Protein AF-K0S0T6-F1 (afdb_monomer_lite)

Secondary structure (DSSP, 8-state):
-HHHHHHHHH-B-SSTTPPPBPPPHHHHHTT-TTT-TT-HHHHHHHHHHHHHHTS----PPPPTT--SS--S----S-----THHHHHHHHHHHHHHHHS-TTTGGGHHHHT-SGGGIIIIIS-TTSGGGPPPHHHHHHHHHHHTT---GGGTT-PBBTTSPBPPTT-HHHHH-TTS--HHHHHHHHHHHHHHHHHHHHHTTSS-TT--PEES-S-SSTT-TT----SEEE----TT---SEEEEEEEEPPPPPP-PPPTTS-HHHHHHHHHHHHHHHHHHHHHS---S---TTTTTSSSPPPHHHHHHHHHHHHHHTTEEEEEEEE-TTS-B-HHHHHHHHS---SSPPPP-TT-HHHHHHHHHHHSTTS---HHHHHHHHHHHS--SS-TTSSTT--SHHHHHHHHHHHHHHHHHHHHHHHHHHHTBPPPTT----------------------------------

Structure (mmCIF, N/CA/C/O backbone):
data_AF-K0S0T6-F1
#
_entry.id   AF-K0S0T6-F1
#
loop_
_atom_site.group_PDB
_atom_site.id
_atom_site.type_symbol
_atom_site.label_atom_id
_atom_site.label_alt_id
_atom_site.label_comp_id
_atom_site.label_asym_id
_atom_site.label_entity_id
_atom_site.label_seq_id
_atom_site.pdbx_PDB_ins_code
_atom_site.Cartn_x
_atom_site.Cartn_y
_atom_site.Cartn_z
_atom_site.occupancy
_atom_site.B_iso_or_equiv
_atom_site.auth_seq_id
_atom_site.auth_comp_id
_atom_site.auth_asym_id
_atom_site.auth_atom_id
_atom_site.pdbx_PDB_model_num
ATOM 1 N N . MET A 1 1 ? 22.167 -20.767 4.676 1.00 64.75 1 MET A N 1
ATOM 2 C CA . MET A 1 1 ? 23.357 -21.597 4.402 1.00 64.75 1 MET A CA 1
ATOM 3 C C . MET A 1 1 ? 24.520 -21.240 5.312 1.00 64.75 1 MET A C 1
ATOM 5 O O . MET A 1 1 ? 24.853 -22.101 6.100 1.00 64.75 1 MET A O 1
ATOM 9 N N . SER A 1 2 ? 25.032 -20.000 5.340 1.00 66.56 2 SER A N 1
ATOM 10 C CA . SER A 1 2 ? 26.182 -19.610 6.194 1.00 66.56 2 SER A CA 1
ATOM 11 C C . SER A 1 2 ? 26.145 -20.142 7.643 1.00 66.56 2 SER A C 1
ATOM 13 O O . SER A 1 2 ? 27.020 -20.912 8.024 1.00 66.56 2 SER A O 1
ATOM 15 N N . LYS A 1 3 ? 25.089 -19.861 8.426 1.00 68.75 3 LYS A N 1
ATOM 16 C CA . LYS A 1 3 ? 24.960 -20.379 9.807 1.00 68.75 3 LYS A CA 1
ATOM 17 C C . LYS A 1 3 ? 24.902 -21.913 9.886 1.00 68.75 3 LYS A C 1
ATOM 19 O O . LYS A 1 3 ? 25.472 -22.488 10.800 1.00 68.75 3 LYS A O 1
ATOM 24 N N . ALA A 1 4 ? 24.245 -22.570 8.930 1.00 72.81 4 ALA A N 1
ATOM 25 C CA . ALA A 1 4 ? 24.157 -24.030 8.882 1.00 72.81 4 ALA A CA 1
ATOM 26 C C . ALA A 1 4 ? 25.508 -24.666 8.515 1.00 72.81 4 ALA A C 1
ATOM 28 O O . ALA A 1 4 ? 25.937 -25.587 9.196 1.00 72.81 4 ALA A O 1
ATOM 29 N N . SER A 1 5 ? 26.218 -24.122 7.520 1.00 75.25 5 SER A N 1
ATOM 30 C CA . SER A 1 5 ? 27.576 -24.540 7.150 1.00 75.25 5 SER A CA 1
ATOM 31 C C . SER A 1 5 ? 28.576 -24.289 8.283 1.00 75.25 5 SER A C 1
ATOM 33 O O . SER A 1 5 ? 29.407 -25.145 8.571 1.00 75.25 5 SER A O 1
ATOM 35 N N . HIS A 1 6 ? 28.465 -23.154 8.980 1.00 78.69 6 HIS A N 1
ATOM 36 C CA . HIS A 1 6 ? 29.257 -22.863 10.175 1.00 78.69 6 HIS A CA 1
ATOM 37 C C . HIS A 1 6 ? 28.963 -23.873 11.292 1.00 78.69 6 HIS A C 1
ATOM 39 O O . HIS A 1 6 ? 29.885 -24.459 11.846 1.00 78.69 6 HIS A O 1
ATOM 45 N N . SER A 1 7 ? 27.691 -24.127 11.610 1.00 81.88 7 SER A N 1
ATOM 46 C CA . SER A 1 7 ? 27.317 -25.110 12.635 1.00 81.88 7 SER A CA 1
ATOM 47 C C . SER A 1 7 ? 27.671 -26.550 12.260 1.00 81.88 7 SER A C 1
ATOM 49 O O . SER A 1 7 ? 27.977 -27.337 13.147 1.00 81.88 7 SER A O 1
ATOM 51 N N . ALA A 1 8 ? 27.685 -26.899 10.973 1.00 81.81 8 ALA A N 1
ATOM 52 C CA . ALA A 1 8 ? 28.157 -28.196 10.494 1.00 81.81 8 ALA A CA 1
ATOM 53 C C . ALA A 1 8 ? 29.663 -28.385 10.712 1.00 81.81 8 ALA A C 1
ATOM 55 O O . ALA A 1 8 ? 30.086 -29.475 11.089 1.00 81.81 8 ALA A O 1
ATOM 56 N N . ARG A 1 9 ? 30.460 -27.328 10.500 1.00 79.44 9 ARG A N 1
ATOM 57 C CA . ARG A 1 9 ? 31.925 -27.361 10.645 1.00 79.44 9 ARG A CA 1
ATOM 58 C C . ARG A 1 9 ? 32.404 -27.209 12.085 1.00 79.44 9 ARG A C 1
ATOM 60 O O . ARG A 1 9 ? 33.403 -27.811 12.455 1.00 79.44 9 ARG A O 1
ATOM 67 N N . PHE A 1 10 ? 31.724 -26.385 12.876 1.00 82.94 10 PHE A N 1
ATOM 68 C CA . PHE A 1 10 ? 32.207 -25.954 14.191 1.00 82.94 10 PHE A CA 1
ATOM 69 C C . PHE A 1 10 ? 31.285 -26.361 15.347 1.00 82.94 10 PHE A C 1
ATOM 71 O O . PHE A 1 10 ? 31.605 -26.102 16.508 1.00 82.94 10 PHE A O 1
ATOM 78 N N . GLY A 1 11 ? 30.161 -27.014 15.053 1.00 83.50 11 GLY A N 1
ATOM 79 C CA . GLY A 1 11 ? 29.138 -27.371 16.028 1.00 83.50 11 GLY A CA 1
ATOM 80 C C . GLY A 1 11 ? 28.213 -26.206 16.392 1.00 83.50 11 GLY A C 1
ATOM 81 O O . GLY A 1 11 ? 28.339 -25.078 15.903 1.00 83.50 11 GLY A O 1
ATOM 82 N N . PHE A 1 12 ? 27.247 -26.469 17.269 1.00 82.50 12 PHE A N 1
ATOM 83 C CA . PHE A 1 12 ? 26.354 -25.445 17.818 1.00 82.50 12 PHE A CA 1
ATOM 84 C C . PHE A 1 12 ? 26.372 -25.459 19.347 1.00 82.50 12 PHE A C 1
ATOM 86 O O . PHE A 1 12 ? 26.637 -26.482 19.974 1.00 82.50 12 PHE A O 1
ATOM 93 N N . ARG A 1 13 ? 26.119 -24.298 19.957 1.00 79.88 13 ARG A N 1
ATOM 94 C CA . ARG A 1 13 ? 26.048 -24.137 21.415 1.00 79.88 13 ARG A CA 1
ATOM 95 C C . ARG A 1 13 ? 24.596 -23.951 21.830 1.00 79.88 13 ARG A C 1
ATOM 97 O O . ARG A 1 13 ? 23.867 -23.218 21.163 1.00 79.88 13 ARG A O 1
ATOM 104 N N . VAL A 1 14 ? 24.197 -24.610 22.913 1.00 74.56 14 VAL A N 1
ATOM 105 C CA . VAL A 1 14 ? 22.832 -24.541 23.453 1.00 74.56 14 VAL A CA 1
ATOM 106 C C . VAL A 1 14 ? 22.738 -23.461 24.538 1.00 74.56 14 VAL A C 1
ATOM 108 O O . VAL A 1 14 ? 21.783 -22.688 24.535 1.00 74.56 14 VAL A O 1
ATOM 111 N N . GLY A 1 15 ? 23.763 -23.322 25.386 1.00 62.22 15 GLY A N 1
ATOM 112 C CA . GLY A 1 15 ? 23.893 -22.267 26.392 1.00 62.22 15 GLY A CA 1
ATOM 113 C C . GLY A 1 15 ? 25.212 -21.486 26.326 1.00 62.22 15 GLY A C 1
ATOM 114 O O . GLY A 1 15 ? 26.162 -21.833 25.615 1.00 62.22 15 GLY A O 1
ATOM 115 N N . LYS A 1 16 ? 25.271 -20.377 27.075 1.00 52.81 16 LYS A N 1
ATOM 116 C CA . LYS A 1 16 ? 26.476 -19.543 27.213 1.00 52.81 16 LYS A CA 1
ATOM 117 C C . LYS A 1 16 ? 27.449 -20.240 28.171 1.00 52.81 16 LYS A C 1
ATOM 119 O O . LYS A 1 16 ? 27.144 -20.370 29.347 1.00 52.81 16 LYS A O 1
ATOM 124 N N . GLY A 1 17 ? 28.604 -20.667 27.659 1.00 70.81 17 GLY A N 1
ATOM 125 C CA . GLY A 1 17 ? 29.615 -21.425 28.416 1.00 70.81 17 GLY A CA 1
ATOM 126 C C . GLY A 1 17 ? 29.707 -22.902 28.025 1.00 70.81 17 GLY A C 1
ATOM 127 O O . GLY A 1 17 ? 30.731 -23.530 28.280 1.00 70.81 17 GLY A O 1
ATOM 128 N N . ASP A 1 18 ? 28.708 -23.428 27.313 1.00 77.06 18 ASP A N 1
ATOM 129 C CA . ASP A 1 18 ? 28.715 -24.824 26.880 1.00 77.06 18 ASP A CA 1
ATOM 130 C C . ASP A 1 18 ? 29.750 -25.075 25.780 1.00 77.06 18 ASP A C 1
ATOM 132 O O . ASP A 1 18 ? 30.023 -24.221 24.916 1.00 77.06 18 ASP A O 1
ATOM 136 N N . ARG A 1 19 ? 30.299 -26.295 25.789 1.00 80.94 19 ARG A N 1
ATOM 137 C CA . ARG A 1 19 ? 31.080 -26.822 24.668 1.00 80.94 19 ARG A CA 1
ATOM 138 C C . ARG A 1 19 ? 30.179 -26.950 23.440 1.00 80.94 19 ARG A C 1
ATOM 140 O O . ARG A 1 19 ? 29.002 -27.282 23.546 1.00 80.94 19 ARG A O 1
ATOM 147 N N . ALA A 1 20 ? 30.741 -26.669 22.268 1.00 84.56 20 ALA A N 1
ATOM 148 C CA . ALA A 1 20 ? 30.013 -26.822 21.017 1.00 84.56 20 ALA A CA 1
ATOM 149 C C . ALA A 1 20 ? 29.697 -28.305 20.775 1.00 84.56 20 ALA A C 1
ATOM 151 O O . ALA A 1 20 ? 30.597 -29.146 20.799 1.00 84.56 20 ALA A O 1
ATOM 152 N N . ILE A 1 21 ? 28.424 -28.608 20.533 1.00 87.12 21 ILE A N 1
ATOM 153 C CA . ILE A 1 21 ? 27.961 -29.942 20.164 1.00 87.12 21 ILE A CA 1
ATOM 154 C C . ILE A 1 21 ? 28.337 -30.162 18.702 1.00 87.12 21 ILE A C 1
ATOM 156 O O . ILE A 1 21 ? 27.851 -29.446 17.822 1.00 87.12 21 ILE A O 1
ATOM 160 N N . GLN A 1 22 ? 29.219 -31.131 18.455 1.00 90.88 22 GLN A N 1
ATOM 161 C CA . GLN A 1 22 ? 29.585 -31.533 17.102 1.00 90.88 22 GLN A CA 1
ATOM 162 C C . GLN A 1 22 ? 28.475 -32.380 16.491 1.00 90.88 22 GLN A C 1
ATOM 164 O O . GLN A 1 22 ? 27.914 -33.263 17.142 1.00 90.88 22 GLN A O 1
ATOM 169 N N . LEU A 1 23 ? 28.157 -32.095 15.233 1.00 85.56 23 LEU A N 1
ATOM 170 C CA . LEU A 1 23 ? 27.207 -32.898 14.478 1.00 85.56 23 LEU A CA 1
ATOM 171 C C . LEU A 1 23 ? 27.873 -34.208 14.022 1.00 85.56 23 LEU A C 1
ATOM 173 O O . LEU A 1 23 ? 29.088 -34.236 13.814 1.00 85.56 23 LEU A O 1
ATOM 177 N N . PRO A 1 24 ? 27.100 -35.297 13.850 1.00 89.50 24 PRO A N 1
ATOM 178 C CA . PRO A 1 24 ? 27.628 -36.538 13.301 1.00 89.50 24 PRO A CA 1
ATOM 179 C C . PRO A 1 24 ? 28.318 -36.308 11.945 1.00 89.50 24 PRO A C 1
ATOM 181 O O . PRO A 1 24 ? 27.809 -35.520 11.139 1.00 89.50 24 PRO A O 1
ATOM 184 N N . PRO A 1 25 ? 29.412 -37.030 11.629 1.00 85.94 25 PRO A N 1
ATOM 185 C CA . PRO A 1 25 ? 30.156 -36.842 10.382 1.00 85.94 25 PRO A CA 1
ATOM 186 C C . PRO A 1 25 ? 29.302 -36.960 9.115 1.00 85.94 25 PRO A C 1
ATOM 188 O O . PRO A 1 25 ? 29.559 -36.262 8.138 1.00 85.94 25 PRO A O 1
ATOM 191 N N . THR A 1 26 ? 28.264 -37.801 9.138 1.00 87.56 26 THR A N 1
ATOM 192 C CA . THR A 1 26 ? 27.300 -37.965 8.040 1.00 87.56 26 THR A CA 1
ATOM 193 C C . THR A 1 26 ? 26.483 -36.700 7.789 1.00 87.56 26 THR A C 1
ATOM 195 O O . THR A 1 26 ? 26.236 -36.353 6.640 1.00 87.56 26 THR A O 1
ATOM 198 N N . VAL A 1 27 ? 26.115 -35.967 8.844 1.00 82.69 27 VAL A N 1
ATOM 199 C CA . VAL A 1 27 ? 25.395 -34.689 8.750 1.00 82.69 27 VAL A CA 1
ATOM 200 C C . VAL A 1 27 ? 26.348 -33.569 8.340 1.00 82.69 27 VAL A C 1
ATOM 202 O O . VAL A 1 27 ? 26.004 -32.760 7.483 1.00 82.69 27 VAL A O 1
ATOM 205 N N . THR A 1 28 ? 27.563 -33.534 8.894 1.00 84.38 28 THR A N 1
ATOM 206 C CA . THR A 1 28 ? 28.580 -32.543 8.513 1.00 84.38 28 THR A CA 1
ATOM 207 C C . THR A 1 28 ? 28.999 -32.686 7.047 1.00 84.38 28 THR A C 1
ATOM 209 O O . THR A 1 28 ? 29.137 -31.675 6.358 1.00 84.38 28 THR A O 1
ATOM 212 N N . ALA A 1 29 ? 29.115 -33.918 6.535 1.00 85.62 29 ALA A N 1
ATOM 213 C CA . ALA A 1 29 ? 29.447 -34.191 5.135 1.00 85.62 29 ALA A CA 1
ATOM 214 C C . ALA A 1 29 ? 28.427 -33.598 4.147 1.00 85.62 29 ALA A C 1
ATOM 216 O O . ALA A 1 29 ? 28.808 -33.204 3.049 1.00 85.62 29 ALA A O 1
ATOM 217 N N . LEU A 1 30 ? 27.156 -33.442 4.545 1.00 85.69 30 LEU A N 1
ATOM 218 C CA . LEU A 1 30 ? 26.133 -32.807 3.704 1.00 85.69 30 LEU A CA 1
ATOM 219 C C . LEU A 1 30 ? 26.419 -31.330 3.411 1.00 85.69 30 LEU A C 1
ATOM 221 O O . LEU A 1 30 ? 25.838 -30.803 2.466 1.00 85.69 30 LEU A O 1
ATOM 225 N N . PHE A 1 31 ? 27.273 -30.667 4.199 1.00 85.38 31 PHE A N 1
ATOM 226 C CA . PHE A 1 31 ? 27.624 -29.247 4.064 1.00 85.38 31 PHE A CA 1
ATOM 227 C C . PHE A 1 31 ? 29.077 -29.014 3.618 1.00 85.38 31 PHE A C 1
ATOM 229 O O . PHE A 1 31 ? 29.537 -27.871 3.600 1.00 85.38 31 PHE A O 1
ATOM 236 N N . ASP A 1 32 ? 29.795 -30.079 3.265 1.00 83.19 32 ASP A N 1
ATOM 237 C CA . ASP A 1 32 ? 31.163 -30.035 2.758 1.00 83.19 32 ASP A CA 1
ATOM 238 C C . ASP A 1 32 ? 31.148 -30.241 1.239 1.00 83.19 32 ASP A C 1
ATOM 240 O O . ASP A 1 32 ? 30.744 -31.295 0.753 1.00 83.19 32 ASP A O 1
ATOM 244 N N . SER A 1 33 ? 31.581 -29.237 0.476 1.00 82.19 33 SER A N 1
ATOM 245 C CA . SER A 1 33 ? 31.595 -29.292 -0.989 1.00 82.19 33 SER A CA 1
ATOM 246 C C . SER A 1 33 ? 32.565 -30.322 -1.560 1.00 82.19 33 SER A C 1
ATOM 248 O O . SER A 1 33 ? 32.377 -30.746 -2.697 1.00 82.19 33 SER A O 1
ATOM 250 N N . THR A 1 34 ? 33.548 -30.776 -0.779 1.00 84.44 34 THR A N 1
ATOM 251 C CA . THR A 1 34 ? 34.444 -31.869 -1.184 1.00 84.44 34 THR A CA 1
ATOM 252 C C . THR A 1 34 ? 33.790 -33.241 -1.023 1.00 84.44 34 THR A C 1
ATOM 254 O O . THR A 1 34 ? 34.055 -34.145 -1.810 1.00 84.44 34 THR A O 1
ATOM 257 N N . ARG A 1 35 ? 32.900 -33.396 -0.034 1.00 85.62 35 ARG A N 1
ATOM 258 C CA . ARG A 1 35 ? 32.211 -34.662 0.283 1.00 85.62 35 ARG A CA 1
ATOM 259 C C . ARG A 1 35 ? 30.810 -34.763 -0.316 1.00 85.62 35 ARG A C 1
ATOM 261 O O . ARG A 1 35 ? 30.271 -35.859 -0.414 1.00 85.62 35 ARG A O 1
ATOM 268 N N . ASN A 1 36 ? 30.225 -33.637 -0.715 1.00 86.69 36 ASN A N 1
ATOM 269 C CA . ASN A 1 36 ? 28.925 -33.543 -1.370 1.00 86.69 36 ASN A CA 1
ATOM 270 C C . ASN A 1 36 ? 29.011 -32.668 -2.642 1.00 86.69 36 ASN A C 1
ATOM 272 O O . ASN A 1 36 ? 28.369 -31.611 -2.716 1.00 86.69 36 ASN A O 1
ATOM 276 N N . PRO A 1 37 ? 29.822 -33.074 -3.640 1.00 84.25 37 PRO A N 1
ATOM 277 C CA . PRO A 1 37 ? 30.071 -32.274 -4.841 1.00 84.25 37 PRO A CA 1
ATOM 278 C C . PRO A 1 37 ? 28.822 -32.115 -5.720 1.00 84.25 37 PRO A C 1
ATOM 280 O O . PRO A 1 37 ? 28.671 -31.113 -6.425 1.00 84.25 37 PRO A O 1
ATOM 283 N N . ASP A 1 38 ? 27.882 -33.058 -5.646 1.00 88.44 38 ASP A N 1
ATOM 284 C CA . ASP A 1 38 ? 26.683 -33.055 -6.484 1.00 88.44 38 ASP A CA 1
ATOM 285 C C . ASP A 1 38 ? 25.645 -32.023 -6.041 1.00 88.44 38 ASP A C 1
ATOM 287 O O . ASP A 1 38 ? 24.842 -31.554 -6.858 1.00 88.44 38 ASP A O 1
ATOM 291 N N . SER A 1 39 ? 25.706 -31.569 -4.785 1.00 85.06 39 SER A N 1
ATOM 292 C CA . SER A 1 39 ? 24.790 -30.563 -4.253 1.00 85.06 39 SER A CA 1
ATOM 293 C C . SER A 1 39 ? 24.881 -29.245 -5.024 1.00 85.06 39 SER A C 1
ATOM 295 O O . SER A 1 39 ? 25.778 -28.417 -4.841 1.00 85.06 39 SER A O 1
ATOM 297 N N . VAL A 1 40 ? 23.884 -29.012 -5.881 1.00 84.06 40 VAL A N 1
ATOM 298 C CA . VAL A 1 40 ? 23.730 -27.771 -6.658 1.00 84.06 40 VAL A CA 1
ATOM 299 C C . VAL A 1 40 ? 23.628 -26.554 -5.731 1.00 84.06 40 VAL A C 1
ATOM 301 O O . VAL A 1 40 ? 24.104 -25.470 -6.070 1.00 84.06 40 VAL A O 1
ATOM 304 N N . ILE A 1 41 ? 23.036 -26.727 -4.545 1.00 79.31 41 ILE A N 1
ATOM 305 C CA . ILE A 1 41 ? 22.864 -25.662 -3.552 1.00 79.31 41 ILE A CA 1
ATOM 306 C C . ILE A 1 41 ? 24.211 -25.276 -2.928 1.00 79.31 41 ILE A C 1
ATOM 308 O O . ILE A 1 41 ? 24.498 -24.083 -2.837 1.00 79.31 41 ILE A O 1
ATOM 312 N N . LEU A 1 42 ? 25.045 -26.251 -2.539 1.00 81.69 42 LEU A N 1
ATOM 313 C CA . LEU A 1 42 ? 26.370 -25.981 -1.962 1.00 81.69 42 LEU A CA 1
ATOM 314 C C . LEU A 1 42 ? 27.310 -25.356 -2.985 1.00 81.69 42 LEU A C 1
ATOM 316 O O . LEU A 1 42 ? 27.914 -24.333 -2.691 1.00 81.69 42 LEU A O 1
ATOM 320 N N . ARG A 1 43 ? 27.354 -25.890 -4.211 1.00 83.62 43 ARG A N 1
ATOM 321 C CA . ARG A 1 43 ? 28.173 -25.317 -5.290 1.00 83.62 43 ARG A CA 1
ATOM 322 C C . ARG A 1 43 ? 27.815 -23.860 -5.574 1.00 83.62 43 ARG A C 1
ATOM 324 O O . ARG A 1 43 ? 28.698 -23.021 -5.728 1.00 83.62 43 ARG A O 1
ATOM 331 N N . ARG A 1 44 ? 26.517 -23.537 -5.623 1.00 82.19 44 ARG A N 1
ATOM 332 C CA . ARG A 1 44 ? 26.060 -22.146 -5.776 1.00 82.19 44 ARG A CA 1
ATOM 333 C C . ARG A 1 44 ? 26.433 -21.294 -4.567 1.00 82.19 44 ARG A C 1
ATOM 335 O O . ARG A 1 44 ? 26.870 -20.166 -4.759 1.00 82.19 44 ARG A O 1
ATOM 342 N N . PHE A 1 45 ? 26.263 -21.812 -3.351 1.00 81.38 45 PHE A N 1
ATOM 343 C CA . PHE A 1 45 ? 26.627 -21.091 -2.134 1.00 81.38 45 PHE A CA 1
ATOM 344 C C . PHE A 1 45 ? 28.125 -20.773 -2.096 1.00 81.38 45 PHE A C 1
ATOM 346 O O . PHE A 1 45 ? 28.463 -19.605 -1.961 1.00 81.38 45 PHE A O 1
ATOM 353 N N . ASP A 1 46 ? 29.002 -21.754 -2.299 1.00 82.25 46 ASP A N 1
ATOM 354 C CA . ASP A 1 46 ? 30.457 -21.565 -2.263 1.00 82.25 46 ASP A CA 1
ATOM 355 C C . ASP A 1 46 ? 30.947 -20.635 -3.377 1.00 82.25 46 ASP A C 1
ATOM 357 O O . ASP A 1 46 ? 31.831 -19.815 -3.150 1.00 82.25 46 ASP A O 1
ATOM 361 N N . ARG A 1 47 ? 30.323 -20.686 -4.562 1.00 82.94 47 ARG A N 1
ATOM 362 C CA . ARG A 1 47 ? 30.621 -19.752 -5.657 1.00 82.94 47 ARG A CA 1
ATOM 363 C C . ARG A 1 47 ? 30.212 -18.315 -5.331 1.00 82.94 47 ARG A C 1
ATOM 365 O O . ARG A 1 47 ? 30.901 -17.386 -5.729 1.00 82.94 47 ARG A O 1
ATOM 372 N N . LEU A 1 48 ? 29.081 -18.115 -4.653 1.00 76.00 48 LEU A N 1
ATOM 373 C CA . LEU A 1 48 ? 28.538 -16.781 -4.365 1.00 76.00 48 LEU A CA 1
ATOM 374 C C . LEU A 1 48 ? 29.060 -16.187 -3.049 1.00 76.00 48 LEU A C 1
ATOM 376 O O . LEU A 1 48 ? 29.108 -14.968 -2.912 1.00 76.00 48 LEU A O 1
ATOM 380 N N . CYS A 1 49 ? 29.439 -17.021 -2.078 1.00 72.19 49 CYS A N 1
ATOM 381 C CA . CYS A 1 49 ? 29.799 -16.596 -0.726 1.00 72.19 49 CYS A CA 1
ATOM 382 C C . CYS A 1 49 ? 30.959 -15.586 -0.692 1.00 72.19 49 CYS A C 1
ATOM 384 O O . CYS A 1 49 ? 30.812 -14.592 0.018 1.00 72.19 49 CYS A O 1
ATOM 386 N N . PRO A 1 50 ? 32.059 -15.754 -1.457 1.00 74.00 50 PRO A N 1
ATOM 387 C CA . PRO A 1 50 ? 33.134 -14.765 -1.497 1.00 74.00 50 PRO A CA 1
ATOM 388 C C . PRO A 1 50 ? 32.640 -13.392 -1.960 1.00 74.00 50 PRO A C 1
ATOM 390 O O . PRO A 1 50 ? 32.953 -12.393 -1.327 1.00 74.00 50 PRO A O 1
ATOM 393 N N . HIS A 1 51 ? 31.788 -13.352 -2.991 1.00 64.75 51 HIS A N 1
ATOM 394 C CA . HIS A 1 51 ? 31.235 -12.107 -3.536 1.00 64.75 51 HIS A CA 1
ATOM 395 C C . HIS A 1 51 ? 30.290 -11.393 -2.558 1.00 64.75 51 HIS A C 1
ATOM 397 O O . HIS A 1 51 ? 30.258 -10.165 -2.510 1.00 64.75 51 HIS A O 1
ATOM 403 N N . ILE A 1 52 ? 29.534 -12.156 -1.763 1.00 60.72 52 ILE A N 1
ATOM 404 C CA . ILE A 1 52 ? 28.662 -11.614 -0.711 1.00 60.72 52 ILE A CA 1
ATOM 405 C C . ILE A 1 52 ? 29.500 -11.103 0.470 1.00 60.72 52 ILE A C 1
ATOM 407 O O . ILE A 1 52 ? 29.192 -10.054 1.027 1.00 60.72 52 ILE A O 1
ATOM 411 N N . ALA A 1 53 ? 30.562 -11.824 0.844 1.00 56.38 53 ALA A N 1
ATOM 412 C CA . ALA A 1 53 ? 31.437 -11.466 1.961 1.00 56.38 53 ALA A CA 1
ATOM 413 C C . ALA A 1 53 ? 32.296 -10.219 1.684 1.00 56.38 53 ALA A C 1
ATOM 415 O O . ALA A 1 53 ? 32.662 -9.520 2.623 1.00 56.38 53 ALA A O 1
ATOM 416 N N . THR A 1 54 ? 32.594 -9.921 0.414 1.00 50.22 54 THR A N 1
ATOM 417 C CA . THR A 1 54 ? 33.333 -8.717 -0.003 1.00 50.22 54 THR A CA 1
ATOM 418 C C . THR A 1 54 ? 32.485 -7.448 -0.088 1.00 50.22 54 THR A C 1
ATOM 420 O O . THR A 1 54 ? 33.038 -6.389 -0.372 1.00 50.22 54 THR A O 1
ATOM 423 N N . MET A 1 55 ? 31.165 -7.509 0.135 1.00 42.97 55 MET A N 1
ATOM 424 C CA . MET A 1 55 ? 30.359 -6.290 0.255 1.00 42.97 55 MET A CA 1
ATOM 425 C C . MET A 1 55 ? 30.830 -5.528 1.502 1.00 42.97 55 MET A C 1
ATOM 427 O O . MET A 1 55 ? 30.714 -6.065 2.606 1.00 42.97 55 MET A O 1
ATOM 431 N N . PRO A 1 56 ? 31.389 -4.314 1.367 1.00 39.06 56 PRO A N 1
ATOM 432 C CA . PRO A 1 56 ? 31.950 -3.614 2.507 1.00 39.06 56 PRO A CA 1
ATOM 433 C C . PRO A 1 56 ? 30.821 -3.233 3.466 1.00 39.06 56 PRO A C 1
ATOM 435 O O . PRO A 1 56 ? 30.007 -2.361 3.171 1.00 39.06 56 PRO A O 1
ATOM 438 N N . ALA A 1 57 ? 30.797 -3.850 4.648 1.00 38.72 57 ALA A N 1
ATOM 439 C CA . ALA A 1 57 ? 30.254 -3.192 5.825 1.00 38.72 57 ALA A CA 1
ATOM 440 C C . ALA A 1 57 ? 31.215 -2.039 6.131 1.00 38.72 57 ALA A 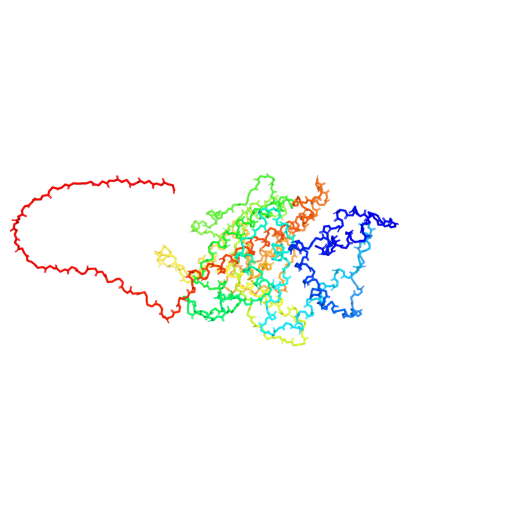C 1
ATOM 442 O O . ALA A 1 57 ? 32.243 -2.222 6.780 1.00 38.72 57 ALA A O 1
ATOM 443 N N . ARG A 1 58 ? 30.961 -0.873 5.535 1.00 37.19 58 ARG A N 1
ATOM 444 C CA . ARG A 1 58 ? 31.775 0.319 5.750 1.00 37.19 58 ARG A CA 1
ATOM 445 C C . ARG A 1 58 ? 31.472 0.803 7.169 1.00 37.19 58 ARG A C 1
ATOM 447 O O . ARG A 1 58 ? 30.533 1.557 7.371 1.00 37.19 58 ARG A O 1
ATOM 454 N N . THR A 1 59 ? 32.233 0.322 8.151 1.00 35.78 59 THR A N 1
ATOM 455 C CA . THR A 1 59 ? 32.242 0.856 9.518 1.00 35.78 59 THR A CA 1
ATOM 456 C C . THR A 1 59 ? 32.767 2.285 9.465 1.00 35.78 59 THR A C 1
ATOM 458 O O . THR A 1 59 ? 33.976 2.512 9.528 1.00 35.78 59 THR A O 1
ATOM 461 N N . LEU A 1 60 ? 31.871 3.249 9.287 1.00 38.38 60 LEU A N 1
ATOM 462 C CA . LEU A 1 60 ? 32.148 4.642 9.606 1.00 38.38 60 LEU A CA 1
ATOM 463 C C . LEU A 1 60 ? 31.807 4.826 11.085 1.00 38.38 60 LEU A C 1
ATOM 465 O O . LEU A 1 60 ? 30.715 4.488 11.524 1.00 38.38 60 LEU A O 1
ATOM 469 N N . LEU A 1 61 ? 32.786 5.291 11.861 1.00 32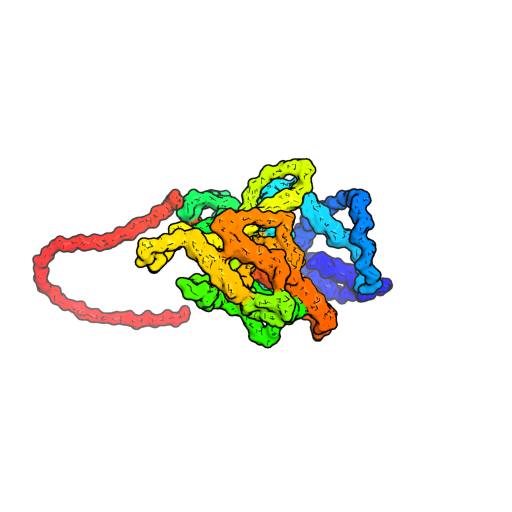.03 61 LEU A N 1
ATOM 470 C CA . LEU A 1 61 ? 32.652 5.546 13.295 1.00 32.03 61 LEU A CA 1
ATOM 471 C C . LEU A 1 61 ? 31.427 6.438 13.582 1.00 32.03 61 LEU A C 1
ATOM 473 O O . LEU A 1 61 ? 31.296 7.483 12.939 1.00 32.03 61 LEU A O 1
ATOM 477 N N . PRO A 1 62 ? 30.565 6.090 14.555 1.00 30.02 62 PRO A N 1
ATOM 478 C CA . PRO A 1 62 ? 29.438 6.937 14.925 1.00 30.02 62 PRO A CA 1
ATOM 479 C C . PRO A 1 62 ? 29.929 8.267 15.511 1.00 30.02 62 PRO A C 1
ATOM 481 O O . PRO A 1 62 ? 30.876 8.312 16.305 1.00 30.02 62 PRO A O 1
ATOM 484 N N . SER A 1 63 ? 29.280 9.361 15.109 1.00 30.38 63 SER A N 1
ATOM 485 C CA . SER A 1 63 ? 29.582 10.704 15.603 1.00 30.38 63 SER A CA 1
ATOM 486 C C . SER A 1 63 ? 29.117 10.880 17.064 1.00 30.38 63 SER A C 1
ATOM 488 O O . SER A 1 63 ? 28.215 10.176 17.526 1.00 30.38 63 SER A O 1
ATOM 490 N N . PRO A 1 64 ? 29.698 11.819 17.837 1.00 30.80 64 PRO A N 1
ATOM 491 C CA . PRO A 1 64 ? 29.457 11.915 19.282 1.00 30.80 64 PRO A CA 1
ATOM 492 C C . PRO A 1 64 ? 28.055 12.382 19.731 1.00 30.80 64 PRO A C 1
ATOM 494 O O . PRO A 1 64 ? 27.856 12.544 20.935 1.00 30.80 64 PRO A O 1
ATOM 497 N N . GLN A 1 65 ? 27.088 12.627 18.837 1.00 32.97 65 GLN A N 1
ATOM 498 C CA . GLN A 1 65 ? 25.818 13.284 19.201 1.00 32.97 65 GLN A CA 1
ATOM 499 C C . GLN A 1 65 ? 24.653 12.355 19.601 1.00 32.97 65 GLN A C 1
ATOM 501 O O . GLN A 1 65 ? 23.632 12.847 20.074 1.00 32.97 65 GLN A O 1
ATOM 506 N N . GLU A 1 66 ? 24.787 11.029 19.533 1.00 38.59 66 GLU A N 1
ATOM 507 C CA . GLU A 1 66 ? 23.654 10.102 19.754 1.00 38.59 66 GLU A CA 1
ATOM 508 C C . GLU A 1 66 ? 23.591 9.454 21.155 1.00 38.59 66 GLU A C 1
ATOM 510 O O . GLU A 1 66 ? 23.061 8.358 21.328 1.00 38.59 66 GLU A O 1
ATOM 515 N N . LYS A 1 67 ? 24.110 10.110 22.204 1.00 28.50 67 LYS A N 1
ATOM 516 C CA . LYS A 1 67 ? 24.106 9.542 23.574 1.00 28.50 67 LYS A CA 1
ATOM 517 C C . LYS A 1 67 ? 22.833 9.775 24.404 1.00 28.50 67 LYS A C 1
ATOM 519 O O . LYS A 1 67 ? 22.736 9.217 25.493 1.00 28.50 67 LYS A O 1
ATOM 524 N N . ASN A 1 68 ? 21.841 10.531 23.927 1.00 28.92 68 ASN A N 1
ATOM 525 C CA . ASN A 1 68 ? 20.803 11.078 24.821 1.00 28.92 68 ASN A CA 1
ATOM 526 C C . ASN A 1 68 ? 19.387 10.486 24.706 1.00 28.92 68 ASN A C 1
ATOM 528 O O . ASN A 1 68 ? 18.441 11.089 25.205 1.00 28.92 68 ASN A O 1
ATOM 532 N N . THR A 1 69 ? 19.201 9.290 24.144 1.00 28.52 69 THR A N 1
ATOM 533 C CA . THR A 1 69 ? 17.888 8.607 24.162 1.00 28.52 69 THR A CA 1
ATOM 534 C C . THR A 1 69 ? 18.022 7.115 24.453 1.00 28.52 69 THR A C 1
ATOM 536 O O . THR A 1 69 ? 17.638 6.251 23.672 1.00 28.52 69 THR A O 1
ATOM 539 N N . SER A 1 70 ? 18.586 6.764 25.607 1.00 31.30 70 SER A N 1
ATOM 540 C CA . SER A 1 70 ? 18.593 5.377 26.097 1.00 31.30 70 SER A CA 1
ATOM 541 C C . SER A 1 70 ? 18.565 5.331 27.621 1.00 31.30 70 SER A C 1
ATOM 543 O O . SER A 1 70 ? 19.474 4.822 28.265 1.00 31.30 70 SER A O 1
ATOM 545 N N . ALA A 1 71 ? 17.505 5.875 28.216 1.00 29.11 71 ALA A N 1
ATOM 546 C CA . ALA A 1 71 ? 17.258 5.743 29.646 1.00 29.11 71 ALA A CA 1
ATOM 547 C C . ALA A 1 71 ? 15.770 5.494 29.921 1.00 29.11 71 ALA A C 1
ATOM 549 O O . ALA A 1 71 ? 15.096 6.352 30.466 1.00 29.11 71 ALA A O 1
ATOM 550 N N . SER A 1 72 ? 15.245 4.331 29.514 1.00 29.98 72 SER A N 1
ATOM 551 C CA . SER A 1 72 ? 14.161 3.641 30.240 1.00 29.98 72 SER A CA 1
ATOM 552 C C . SER A 1 72 ? 13.822 2.302 29.577 1.00 29.98 72 SER A C 1
ATOM 554 O O . SER A 1 72 ? 12.880 2.194 28.797 1.00 29.98 72 SER A O 1
ATOM 556 N N . THR A 1 73 ? 14.601 1.257 29.860 1.00 28.33 73 THR A N 1
ATOM 557 C CA . THR A 1 73 ? 14.078 -0.113 30.031 1.00 28.33 73 THR A CA 1
ATOM 558 C C . THR A 1 73 ? 15.167 -0.985 30.650 1.00 28.33 73 THR A C 1
ATOM 560 O O . THR A 1 73 ? 16.227 -1.202 30.069 1.00 28.33 73 THR A O 1
ATOM 563 N N . ARG A 1 74 ? 14.926 -1.464 31.873 1.00 25.52 74 ARG A N 1
ATOM 564 C CA . ARG A 1 74 ? 15.825 -2.381 32.589 1.00 25.52 74 ARG A CA 1
ATOM 565 C C . ARG A 1 74 ? 15.759 -3.785 31.949 1.00 25.52 74 ARG A C 1
ATOM 567 O O . ARG A 1 74 ? 14.682 -4.184 31.506 1.00 25.52 74 ARG A O 1
ATOM 574 N N . PRO A 1 75 ? 16.872 -4.542 31.894 1.00 29.67 75 PRO A N 1
ATOM 575 C CA . PRO A 1 75 ? 17.002 -5.703 31.025 1.00 29.67 75 PRO A CA 1
ATOM 576 C C . PRO A 1 75 ? 16.586 -6.994 31.736 1.00 29.67 75 PRO A C 1
ATOM 578 O O . PRO A 1 75 ? 17.085 -7.300 32.817 1.00 29.67 75 PRO A O 1
ATOM 581 N N . GLN A 1 76 ? 15.756 -7.816 31.093 1.00 27.62 76 GLN A N 1
ATOM 582 C CA . GLN A 1 76 ? 15.756 -9.255 31.347 1.00 27.62 76 GLN A CA 1
ATOM 583 C C . GLN A 1 76 ? 15.669 -10.042 30.034 1.00 27.62 76 GLN A C 1
ATOM 585 O O . GLN A 1 76 ? 14.691 -9.965 29.300 1.00 27.62 76 GLN A O 1
ATOM 590 N N . ARG A 1 77 ? 16.721 -10.847 29.822 1.00 29.27 77 ARG A N 1
ATOM 591 C CA . ARG A 1 77 ? 16.849 -11.995 28.907 1.00 29.27 77 ARG A CA 1
ATOM 592 C C . ARG A 1 77 ? 16.869 -11.704 27.398 1.00 29.27 77 ARG A C 1
ATOM 594 O O . ARG A 1 77 ? 15.927 -12.002 26.676 1.00 29.27 77 ARG A O 1
ATOM 601 N N . ALA A 1 78 ? 18.046 -11.312 26.914 1.00 26.39 78 ALA A N 1
ATOM 602 C CA . ALA A 1 78 ? 18.567 -11.728 25.609 1.00 26.39 78 ALA A CA 1
ATOM 603 C C . ALA A 1 78 ? 20.100 -11.887 25.718 1.00 26.39 78 ALA A C 1
ATOM 605 O O . ALA A 1 78 ? 20.734 -11.086 26.410 1.00 26.39 78 ALA A O 1
ATOM 606 N N . PRO A 1 79 ? 20.723 -12.916 25.114 1.00 31.22 79 PRO A N 1
ATOM 607 C CA . PRO A 1 79 ? 22.175 -13.019 25.090 1.00 31.22 79 PRO A CA 1
ATOM 608 C C . PRO A 1 79 ? 22.723 -11.894 24.207 1.00 31.22 79 PRO A C 1
ATOM 610 O O . PRO A 1 79 ? 22.371 -11.817 23.034 1.00 31.22 79 PRO A O 1
ATOM 613 N N . SER A 1 80 ? 23.537 -11.021 24.811 1.00 29.39 80 SER A N 1
ATOM 614 C CA . SER A 1 80 ? 24.503 -10.101 24.184 1.00 29.39 80 SER A CA 1
ATOM 615 C C . SER A 1 80 ? 24.458 -10.091 22.653 1.00 29.39 80 SER A C 1
ATOM 617 O O . SER A 1 80 ? 25.151 -10.872 22.003 1.00 29.39 80 SER A O 1
ATOM 619 N N . THR A 1 81 ? 23.606 -9.238 22.093 1.00 30.16 81 THR A N 1
ATOM 620 C CA . THR A 1 81 ? 23.725 -8.795 20.706 1.00 30.16 81 THR A CA 1
ATOM 621 C C . THR A 1 81 ? 23.874 -7.291 20.783 1.00 30.16 81 THR A C 1
ATOM 623 O O . THR A 1 81 ? 23.017 -6.602 21.336 1.00 30.16 81 THR A O 1
ATOM 626 N N . ASP A 1 82 ? 25.041 -6.845 20.353 1.00 29.70 82 ASP A N 1
ATOM 627 C CA . ASP A 1 82 ? 25.548 -5.496 20.483 1.00 29.70 82 ASP A CA 1
ATOM 628 C C . ASP A 1 82 ? 24.588 -4.442 19.918 1.00 29.70 82 ASP A C 1
ATOM 630 O O . ASP A 1 82 ? 23.794 -4.689 18.999 1.00 29.70 82 ASP A O 1
ATOM 634 N N . SER A 1 83 ? 24.759 -3.217 20.412 1.00 31.30 83 SER A N 1
ATOM 635 C CA . SER A 1 83 ? 24.203 -1.967 19.882 1.00 31.30 83 SER A CA 1
ATOM 636 C C . SER A 1 83 ? 24.440 -1.747 18.371 1.00 31.30 83 SER A C 1
ATOM 638 O O . SER A 1 83 ? 23.904 -0.805 17.798 1.00 31.30 83 SER A O 1
ATOM 640 N N . SER A 1 84 ? 25.176 -2.636 17.695 1.00 31.80 84 SER A N 1
ATOM 641 C CA . SER A 1 84 ? 25.398 -2.674 16.245 1.00 31.80 84 SER A CA 1
ATOM 642 C C . SER A 1 84 ? 24.158 -3.042 15.419 1.00 31.80 84 SER A C 1
ATOM 644 O O . SER A 1 84 ? 24.107 -2.742 14.228 1.00 31.80 84 SER A O 1
ATOM 646 N N . THR A 1 85 ? 23.128 -3.654 16.016 1.00 36.25 85 THR A N 1
ATOM 647 C CA . THR A 1 85 ? 21.946 -4.109 15.249 1.00 36.25 85 THR A CA 1
ATOM 648 C C . THR A 1 85 ? 21.019 -2.953 14.837 1.00 36.25 85 THR A C 1
ATOM 650 O O . THR A 1 85 ? 20.303 -3.066 13.845 1.00 36.25 85 THR A O 1
ATOM 653 N N . ILE A 1 86 ? 21.040 -1.832 15.569 1.00 36.22 86 ILE A N 1
ATOM 654 C CA . ILE A 1 86 ? 20.254 -0.624 15.248 1.00 36.22 86 ILE A CA 1
ATOM 655 C C . ILE A 1 86 ? 21.075 0.365 14.400 1.00 36.22 86 ILE A C 1
ATOM 657 O O . ILE A 1 86 ? 20.498 1.063 13.570 1.00 36.22 86 ILE A O 1
ATOM 661 N N . ALA A 1 87 ? 22.408 0.371 14.539 1.00 33.69 87 ALA A N 1
ATOM 662 C CA . ALA A 1 87 ? 23.308 1.226 13.757 1.00 33.69 87 ALA A CA 1
ATOM 663 C C . ALA A 1 87 ? 23.490 0.745 12.302 1.00 33.69 87 ALA A C 1
ATOM 665 O O . ALA A 1 87 ? 23.462 1.551 11.373 1.00 33.69 87 ALA A O 1
ATOM 666 N N . ALA A 1 88 ? 23.575 -0.573 12.071 1.00 42.78 88 ALA A N 1
ATOM 667 C CA . ALA A 1 88 ? 23.840 -1.127 10.738 1.00 42.78 88 ALA A CA 1
ATOM 668 C C . ALA A 1 88 ? 22.802 -0.752 9.648 1.00 42.78 88 ALA A C 1
ATOM 670 O O . ALA A 1 88 ? 23.213 -0.469 8.522 1.00 42.78 88 ALA A O 1
ATOM 671 N N . PRO A 1 89 ? 21.477 -0.704 9.913 1.00 51.28 89 PRO A N 1
ATOM 672 C CA . PRO A 1 89 ? 20.499 -0.241 8.925 1.00 51.28 89 PRO A CA 1
ATOM 673 C C . PRO A 1 89 ? 20.654 1.238 8.548 1.00 51.28 89 PRO A C 1
ATOM 675 O O . PRO A 1 89 ? 20.425 1.588 7.392 1.00 51.28 89 PRO A O 1
ATOM 678 N N . PHE A 1 90 ? 21.030 2.093 9.506 1.00 51.97 90 PHE A N 1
ATOM 679 C CA . PHE A 1 90 ? 21.197 3.531 9.283 1.00 51.97 90 PHE A CA 1
ATOM 680 C C . PHE A 1 90 ? 22.482 3.819 8.500 1.00 51.97 90 PHE A C 1
ATOM 682 O O . PHE A 1 90 ? 22.440 4.509 7.488 1.00 51.97 90 PHE A O 1
ATOM 689 N N . GLU A 1 91 ? 23.600 3.197 8.883 1.00 57.47 91 GLU A N 1
ATOM 690 C CA . GLU A 1 91 ? 24.872 3.290 8.152 1.00 57.47 91 GLU A CA 1
ATOM 691 C C . GLU A 1 91 ? 24.751 2.745 6.718 1.00 57.47 91 GLU A C 1
ATOM 693 O O . GLU A 1 91 ? 25.251 3.350 5.765 1.00 57.47 91 GLU A O 1
ATOM 698 N N . TYR A 1 92 ? 24.020 1.639 6.527 1.00 61.91 92 TYR A N 1
ATOM 699 C CA . TYR A 1 92 ? 23.763 1.090 5.196 1.00 61.91 92 TYR A CA 1
ATOM 700 C C . TYR A 1 92 ? 22.891 2.025 4.348 1.00 61.91 92 TYR A C 1
ATOM 702 O O . TYR A 1 92 ? 23.210 2.260 3.184 1.00 61.91 92 TYR A O 1
ATOM 710 N N . ALA A 1 93 ? 21.831 2.607 4.918 1.00 64.06 93 ALA A N 1
ATOM 711 C CA . ALA A 1 93 ? 20.987 3.573 4.215 1.00 64.06 93 ALA A CA 1
ATOM 712 C C . ALA A 1 93 ? 21.773 4.832 3.809 1.00 64.06 93 ALA A C 1
ATOM 714 O O . ALA A 1 93 ? 21.706 5.238 2.650 1.00 64.06 93 ALA A O 1
ATOM 715 N N . SER A 1 94 ? 22.584 5.385 4.715 1.00 65.50 94 SER A N 1
ATOM 716 C CA . SER A 1 94 ? 23.449 6.538 4.440 1.00 65.50 94 SER A CA 1
ATOM 717 C C . SER A 1 94 ? 24.480 6.236 3.351 1.00 65.50 94 SER A C 1
ATOM 719 O O . SER A 1 94 ? 24.567 6.975 2.375 1.00 65.50 94 SER A O 1
ATOM 721 N N . SER A 1 95 ? 25.180 5.099 3.431 1.00 69.12 95 SER A N 1
ATOM 722 C CA . SER A 1 95 ? 26.134 4.695 2.384 1.00 69.12 95 SER A CA 1
ATOM 723 C C . SER A 1 95 ? 25.466 4.436 1.027 1.00 69.12 95 SER A C 1
ATOM 725 O O . SER A 1 95 ? 26.046 4.730 -0.019 1.00 69.12 95 SER A O 1
ATOM 727 N N . THR A 1 96 ? 24.227 3.933 1.023 1.00 72.44 96 THR A N 1
ATOM 728 C CA . THR A 1 96 ? 23.446 3.737 -0.207 1.00 72.44 96 THR A CA 1
ATOM 729 C C . THR A 1 96 ? 23.069 5.084 -0.825 1.00 72.44 96 THR A C 1
ATOM 731 O O . THR A 1 96 ? 23.170 5.236 -2.037 1.00 72.44 96 THR A O 1
ATOM 734 N N . ASN A 1 97 ? 22.699 6.081 -0.014 1.00 73.00 97 ASN A N 1
ATOM 735 C CA . ASN A 1 97 ? 22.424 7.437 -0.501 1.00 73.00 97 ASN A CA 1
ATOM 736 C C . ASN A 1 97 ? 23.677 8.107 -1.092 1.00 73.00 97 ASN A C 1
ATOM 738 O O . ASN A 1 97 ? 23.565 8.841 -2.066 1.00 73.00 97 ASN A O 1
ATOM 742 N N . GLU A 1 98 ? 24.863 7.857 -0.530 1.00 72.94 98 GLU A N 1
ATOM 743 C CA . GLU A 1 98 ? 26.126 8.419 -1.036 1.00 72.94 98 GLU A CA 1
ATOM 744 C C . GLU A 1 98 ? 26.594 7.786 -2.354 1.00 72.94 98 GLU A C 1
ATOM 746 O O . GLU A 1 98 ? 27.284 8.432 -3.139 1.00 72.94 98 GLU A O 1
ATOM 751 N N . THR A 1 99 ? 26.267 6.511 -2.585 1.00 76.25 99 THR A N 1
ATOM 752 C CA . THR A 1 99 ? 26.832 5.719 -3.696 1.00 76.25 99 THR A CA 1
ATOM 753 C C . THR A 1 99 ? 25.848 5.430 -4.822 1.00 76.25 99 THR A C 1
ATOM 755 O O . THR A 1 99 ? 26.271 5.039 -5.912 1.00 76.25 99 THR A O 1
ATOM 758 N N . ALA A 1 100 ? 24.546 5.607 -4.592 1.00 78.25 100 ALA A N 1
ATOM 759 C CA . ALA A 1 100 ? 23.544 5.389 -5.622 1.00 78.25 100 ALA A CA 1
ATOM 760 C C . ALA A 1 100 ? 23.655 6.443 -6.742 1.00 78.25 100 ALA A C 1
ATOM 762 O O . ALA A 1 100 ? 23.896 7.622 -6.466 1.00 78.25 100 ALA A O 1
ATOM 763 N N . PRO A 1 101 ? 23.433 6.047 -8.009 1.00 82.38 101 PRO A N 1
ATOM 764 C CA . PRO A 1 101 ? 23.367 6.983 -9.123 1.00 82.38 101 PRO A CA 1
ATOM 765 C C . PRO A 1 101 ? 22.357 8.116 -8.855 1.00 82.38 101 PRO A C 1
ATOM 767 O O . PRO A 1 101 ? 21.261 7.837 -8.353 1.00 82.38 101 PRO A O 1
ATOM 770 N N . PRO A 1 102 ? 22.671 9.384 -9.192 1.00 81.81 102 PRO A N 1
ATOM 771 C CA . PRO A 1 102 ? 21.793 10.522 -8.904 1.00 81.81 102 PRO A CA 1
ATOM 772 C C . PRO A 1 102 ? 20.368 10.375 -9.452 1.00 81.81 102 PRO A C 1
ATOM 774 O O . PRO A 1 102 ? 19.397 10.784 -8.813 1.00 81.81 102 PRO A O 1
ATOM 777 N N . ASP A 1 103 ? 20.227 9.740 -10.615 1.00 82.19 103 ASP A N 1
ATOM 778 C CA . ASP A 1 103 ? 18.951 9.444 -11.262 1.00 82.19 103 ASP A CA 1
ATOM 779 C C . ASP A 1 103 ? 18.141 8.359 -10.537 1.00 82.19 103 ASP A C 1
ATOM 781 O O . ASP A 1 103 ? 16.951 8.229 -10.793 1.00 82.19 103 ASP A O 1
ATOM 785 N N . GLN A 1 104 ? 18.727 7.625 -9.588 1.00 86.31 104 GLN A N 1
ATOM 786 C CA . GLN A 1 104 ? 18.071 6.546 -8.843 1.00 86.31 104 GLN A CA 1
ATOM 787 C C . GLN A 1 104 ? 17.743 6.904 -7.387 1.00 86.31 104 GLN A C 1
ATOM 789 O O . GLN A 1 104 ? 16.899 6.246 -6.771 1.00 86.31 104 GLN A O 1
ATOM 794 N N . LEU A 1 105 ? 18.354 7.960 -6.835 1.00 87.88 105 LEU A N 1
ATOM 795 C CA . LEU A 1 105 ? 18.226 8.344 -5.420 1.00 87.88 105 LEU A CA 1
ATOM 796 C C . LEU A 1 105 ? 16.771 8.472 -4.957 1.00 87.88 105 LEU A C 1
ATOM 798 O O . LEU A 1 105 ? 16.389 7.999 -3.888 1.00 87.88 105 LEU A O 1
ATOM 802 N N . HIS A 1 106 ? 15.920 9.049 -5.799 1.00 87.62 106 HIS A N 1
ATOM 803 C CA . HIS A 1 106 ? 14.513 9.280 -5.492 1.00 87.62 106 HIS A CA 1
ATOM 804 C C . HIS A 1 106 ? 13.691 7.992 -5.289 1.00 87.62 106 HIS A C 1
ATOM 806 O O . HIS A 1 106 ? 12.614 8.042 -4.697 1.00 87.62 106 HIS A O 1
ATOM 812 N N . HIS A 1 107 ? 14.190 6.827 -5.710 1.00 89.50 107 HIS A N 1
ATOM 813 C CA . HIS A 1 107 ? 13.543 5.535 -5.477 1.00 89.50 107 HIS A CA 1
ATOM 814 C C . HIS A 1 107 ? 13.901 4.883 -4.140 1.00 89.50 107 HIS A C 1
ATOM 816 O O . HIS A 1 107 ? 13.158 4.009 -3.678 1.00 89.50 107 HIS A O 1
ATOM 822 N N . LEU A 1 108 ? 15.011 5.288 -3.515 1.00 88.94 108 LEU A N 1
ATOM 823 C CA . LEU A 1 108 ? 15.550 4.638 -2.321 1.00 88.94 108 LEU A CA 1
ATOM 824 C C . LEU A 1 108 ? 14.546 4.519 -1.164 1.00 88.94 108 LEU A C 1
ATOM 826 O O . LEU A 1 108 ? 14.465 3.425 -0.604 1.00 88.94 108 LEU A O 1
ATOM 830 N N . PRO A 1 109 ? 13.713 5.531 -0.835 1.00 88.56 109 PRO A N 1
ATOM 831 C CA . PRO A 1 109 ? 12.755 5.404 0.266 1.00 88.56 109 PRO A CA 1
ATOM 832 C C . PRO A 1 109 ? 11.815 4.195 0.132 1.00 88.56 109 PRO A C 1
ATOM 834 O O . PRO A 1 109 ? 11.581 3.480 1.105 1.00 88.56 109 PRO A O 1
ATOM 837 N N . GLY A 1 110 ? 11.314 3.923 -1.077 1.00 88.25 110 GLY A N 1
ATOM 838 C CA . GLY A 1 110 ? 10.456 2.763 -1.329 1.00 88.25 110 GLY A CA 1
ATOM 839 C C . GLY A 1 110 ? 11.248 1.465 -1.522 1.00 88.25 110 GLY A C 1
ATOM 840 O O . GLY A 1 110 ? 10.837 0.406 -1.043 1.00 88.25 110 GLY A O 1
ATOM 841 N N . LEU A 1 111 ? 12.421 1.522 -2.165 1.00 88.75 111 LEU A N 1
ATOM 842 C CA . LEU A 1 111 ? 13.296 0.355 -2.340 1.00 88.75 111 LEU A CA 1
ATOM 843 C C . LEU A 1 111 ? 13.817 -0.193 -1.011 1.00 88.75 111 LEU A C 1
ATOM 845 O O . LEU A 1 111 ? 13.925 -1.408 -0.863 1.00 88.75 111 LEU A O 1
ATOM 849 N N . LEU A 1 112 ? 14.075 0.659 -0.022 1.00 87.19 112 LEU A N 1
ATOM 850 C CA . LEU A 1 112 ? 14.543 0.247 1.302 1.00 87.19 112 LEU A CA 1
ATOM 851 C C . LEU A 1 112 ? 13.409 -0.240 2.217 1.00 87.19 112 LEU A C 1
ATOM 853 O O . LEU A 1 112 ? 13.669 -0.747 3.309 1.00 87.19 112 LEU A O 1
ATOM 857 N N . GLN A 1 113 ? 12.150 -0.181 1.767 1.00 86.56 113 GLN A N 1
ATOM 858 C CA . GLN A 1 113 ? 11.029 -0.684 2.550 1.00 86.56 113 GLN A CA 1
ATOM 859 C C . GLN A 1 113 ? 11.133 -2.204 2.747 1.00 86.56 113 GLN A C 1
ATOM 861 O O . GLN A 1 113 ? 11.134 -2.985 1.795 1.00 86.56 113 GLN A O 1
ATOM 866 N N . SER A 1 114 ? 11.195 -2.656 3.998 1.00 84.50 114 SER A N 1
ATOM 867 C CA . SER A 1 114 ? 11.446 -4.073 4.308 1.00 84.50 114 SER A CA 1
ATOM 868 C C . SER A 1 114 ? 10.296 -5.008 3.908 1.00 84.50 114 SER A C 1
ATOM 870 O O . SER A 1 114 ? 10.543 -6.171 3.580 1.00 84.50 114 SER A O 1
ATOM 872 N N . SER A 1 115 ? 9.053 -4.507 3.879 1.00 87.56 115 SER A N 1
ATOM 873 C CA . SER A 1 115 ? 7.856 -5.315 3.610 1.00 87.56 115 SER A CA 1
ATOM 874 C C . SER A 1 115 ? 7.952 -6.072 2.282 1.00 87.56 115 SER A C 1
ATOM 876 O O . SER A 1 115 ? 7.758 -7.287 2.245 1.00 87.56 115 SER A O 1
ATOM 878 N N . SER A 1 116 ? 8.341 -5.396 1.198 1.00 88.00 116 SER A N 1
ATOM 879 C CA . SER A 1 116 ? 8.447 -6.010 -0.131 1.00 88.00 116 SER A CA 1
ATOM 880 C C . SER A 1 116 ? 9.627 -6.980 -0.282 1.00 88.00 116 SER A C 1
ATOM 882 O O . SER A 1 116 ? 9.607 -7.809 -1.194 1.00 88.00 116 SER A O 1
ATOM 884 N N . SER A 1 117 ? 10.603 -6.965 0.638 1.00 89.69 117 SER A N 1
ATOM 885 C CA . SER A 1 117 ? 11.712 -7.935 0.689 1.00 89.69 117 SER A CA 1
ATOM 886 C C . SER A 1 117 ? 11.312 -9.275 1.311 1.00 89.69 117 SER A C 1
ATOM 888 O O . SER A 1 117 ? 11.856 -10.314 0.929 1.00 89.69 117 SER A O 1
ATOM 890 N N . TYR A 1 118 ? 10.359 -9.290 2.252 1.00 90.69 118 TYR A N 1
ATOM 891 C CA . TYR A 1 118 ? 9.929 -10.518 2.930 1.00 90.69 118 TYR A CA 1
ATOM 892 C C . TYR A 1 118 ? 9.596 -11.679 1.981 1.00 90.69 118 TYR A C 1
ATOM 894 O O . TYR A 1 118 ? 10.188 -12.754 2.145 1.00 90.69 118 TYR A O 1
ATOM 902 N N . PRO A 1 119 ? 8.717 -11.506 0.972 1.00 89.50 119 PRO A N 1
ATOM 903 C CA . PRO A 1 119 ? 8.368 -12.588 0.056 1.00 89.50 119 PRO A CA 1
ATOM 904 C C . PRO A 1 119 ? 9.510 -12.996 -0.872 1.00 89.50 119 PRO A C 1
ATOM 906 O O . PRO A 1 119 ? 9.370 -13.992 -1.585 1.00 89.50 119 PRO A O 1
ATOM 909 N N . LEU A 1 120 ? 10.612 -12.240 -0.914 1.00 90.44 120 LEU A N 1
ATOM 910 C CA . LEU A 1 120 ? 11.746 -12.523 -1.781 1.00 90.44 120 LEU A CA 1
ATOM 911 C C . LEU A 1 120 ? 12.798 -13.388 -1.090 1.00 90.44 120 LEU A C 1
ATOM 913 O O . LEU A 1 120 ? 13.218 -14.393 -1.667 1.00 90.44 120 LEU A O 1
ATOM 917 N N . ILE A 1 121 ? 13.169 -13.027 0.142 1.00 87.25 121 ILE A N 1
ATOM 918 C CA . ILE A 1 121 ? 14.345 -13.596 0.819 1.00 87.25 121 ILE A CA 1
ATOM 919 C C . ILE A 1 121 ? 14.082 -14.171 2.216 1.00 87.25 121 ILE A C 1
ATOM 921 O O . ILE A 1 121 ? 14.922 -14.912 2.719 1.00 87.25 121 ILE A O 1
ATOM 925 N N . TYR A 1 122 ? 12.950 -13.857 2.856 1.00 84.56 122 TYR A N 1
ATOM 926 C CA . TYR A 1 122 ? 12.744 -14.178 4.276 1.00 84.56 122 TYR A CA 1
ATOM 927 C C . TYR A 1 122 ? 11.645 -15.215 4.522 1.00 84.56 122 TYR A C 1
ATOM 929 O O . TYR A 1 122 ? 11.778 -16.082 5.384 1.00 84.56 122 TYR A O 1
ATOM 937 N N . MET A 1 123 ? 10.544 -15.144 3.772 1.00 87.00 123 MET A N 1
ATOM 938 C CA . MET A 1 123 ? 9.427 -16.071 3.940 1.00 87.00 123 MET A CA 1
ATOM 939 C C . MET A 1 123 ? 9.800 -17.472 3.447 1.00 87.00 123 MET A C 1
ATOM 941 O O . MET A 1 123 ? 10.361 -17.639 2.362 1.00 87.00 123 MET A O 1
ATOM 945 N N . THR A 1 124 ? 9.445 -18.499 4.228 1.00 83.56 124 THR A N 1
ATOM 946 C CA . THR A 1 124 ? 9.722 -19.893 3.856 1.00 83.56 124 THR A CA 1
ATOM 947 C C . THR A 1 124 ? 9.055 -20.260 2.534 1.00 83.56 124 THR A C 1
ATOM 949 O O . THR A 1 124 ? 7.840 -20.124 2.382 1.00 83.56 124 THR A O 1
ATOM 952 N N . ARG A 1 125 ? 9.850 -20.774 1.591 1.00 83.62 125 ARG A N 1
ATOM 953 C CA . ARG A 1 125 ? 9.362 -21.312 0.315 1.00 83.62 125 ARG A CA 1
ATOM 954 C C . ARG A 1 125 ? 8.699 -22.675 0.474 1.00 83.62 125 ARG A C 1
ATOM 956 O O . ARG A 1 125 ? 7.998 -23.095 -0.440 1.00 83.62 125 ARG A O 1
ATOM 963 N N . SER A 1 126 ? 8.872 -23.361 1.605 1.00 85.62 126 SER A N 1
ATOM 964 C CA . SER A 1 126 ? 8.229 -24.659 1.835 1.00 85.62 126 SER A CA 1
ATOM 965 C C . SER A 1 126 ? 6.708 -24.530 1.850 1.00 85.62 126 SER A C 1
ATOM 967 O O . SER A 1 126 ? 6.039 -25.391 1.291 1.00 85.62 126 SER A O 1
ATOM 969 N N . ASN A 1 127 ? 6.166 -23.418 2.360 1.00 86.56 127 ASN A N 1
ATOM 970 C CA . ASN A 1 127 ? 4.739 -23.115 2.268 1.00 86.56 127 ASN A CA 1
ATOM 971 C C . ASN A 1 127 ? 4.378 -22.636 0.843 1.00 86.56 127 ASN A C 1
ATOM 973 O O . ASN A 1 127 ? 4.849 -21.568 0.434 1.00 86.56 127 ASN A O 1
ATOM 977 N N . PRO A 1 128 ? 3.529 -23.363 0.087 1.00 90.44 128 PRO A N 1
ATOM 978 C CA . PRO A 1 128 ? 3.104 -22.955 -1.252 1.00 90.44 128 PRO A CA 1
ATOM 979 C C . PRO A 1 128 ? 2.455 -21.569 -1.300 1.00 90.44 128 PRO A C 1
ATOM 981 O O . PRO A 1 128 ? 2.669 -20.836 -2.263 1.00 90.44 128 PRO A O 1
ATOM 984 N N . ALA A 1 129 ? 1.751 -21.164 -0.239 1.00 89.06 129 ALA A N 1
ATOM 985 C CA . ALA A 1 129 ? 1.113 -19.854 -0.152 1.00 89.06 129 ALA A CA 1
ATOM 986 C C . ALA A 1 129 ? 2.121 -18.691 -0.151 1.00 89.06 129 ALA A C 1
ATOM 988 O O . ALA A 1 129 ? 1.743 -17.565 -0.439 1.00 89.06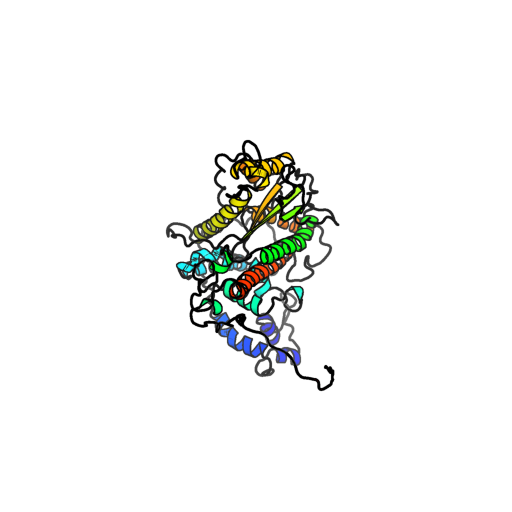 129 ALA A O 1
ATOM 989 N N . HIS A 1 130 ? 3.400 -18.937 0.159 1.00 90.81 130 HIS A N 1
ATOM 990 C CA . HIS A 1 130 ? 4.465 -17.924 0.147 1.00 90.81 130 HIS A CA 1
ATOM 991 C C . HIS A 1 130 ? 5.241 -17.879 -1.180 1.00 90.81 130 HIS A C 1
ATOM 993 O O . HIS A 1 130 ? 6.212 -17.128 -1.324 1.00 90.81 130 HIS A O 1
ATOM 999 N N . ARG A 1 131 ? 4.880 -18.723 -2.152 1.00 89.81 131 ARG A N 1
ATOM 1000 C CA . ARG A 1 131 ? 5.586 -18.816 -3.431 1.00 89.81 131 ARG A CA 1
ATOM 1001 C C . ARG A 1 131 ? 5.021 -17.800 -4.419 1.00 89.81 131 ARG A C 1
ATOM 1003 O O . ARG A 1 131 ? 3.813 -17.689 -4.611 1.00 89.81 131 ARG A O 1
ATOM 1010 N N . LEU A 1 132 ? 5.922 -17.092 -5.087 1.00 92.75 132 LEU A N 1
ATOM 1011 C CA . LEU A 1 132 ? 5.610 -16.360 -6.309 1.00 92.75 132 LEU A CA 1
ATOM 1012 C C . LEU A 1 132 ? 5.878 -17.287 -7.501 1.00 92.75 132 LEU A C 1
ATOM 1014 O O . LEU A 1 132 ? 6.797 -18.107 -7.446 1.00 92.75 132 LEU A O 1
ATOM 1018 N N . LYS A 1 133 ? 5.089 -17.163 -8.576 1.00 93.62 133 LYS A N 1
ATOM 1019 C CA . LYS A 1 133 ? 5.405 -17.838 -9.847 1.00 93.62 133 LYS A CA 1
ATOM 1020 C C . LYS A 1 133 ? 6.798 -17.387 -10.324 1.00 93.62 133 LYS A C 1
ATOM 1022 O O . LYS A 1 133 ? 7.115 -16.221 -10.089 1.00 93.62 133 LYS A O 1
ATOM 1027 N N . PRO A 1 134 ? 7.596 -18.238 -10.996 1.00 94.12 134 PRO A N 1
ATOM 1028 C CA . PRO A 1 134 ? 8.972 -17.907 -11.383 1.00 94.12 134 PRO A CA 1
ATOM 1029 C C . PRO A 1 134 ? 9.116 -16.550 -12.087 1.00 94.12 134 PRO A C 1
ATOM 1031 O O . PRO A 1 134 ? 9.924 -15.729 -11.656 1.00 94.12 134 PRO A O 1
ATOM 1034 N N . ASP A 1 135 ? 8.263 -16.263 -13.072 1.00 94.00 135 ASP A N 1
ATOM 1035 C CA . ASP A 1 135 ? 8.303 -14.994 -13.812 1.00 94.00 135 ASP A CA 1
ATOM 1036 C C . ASP A 1 135 ? 7.991 -13.792 -12.914 1.00 94.00 135 ASP A C 1
ATOM 1038 O O . ASP A 1 135 ? 8.693 -12.784 -1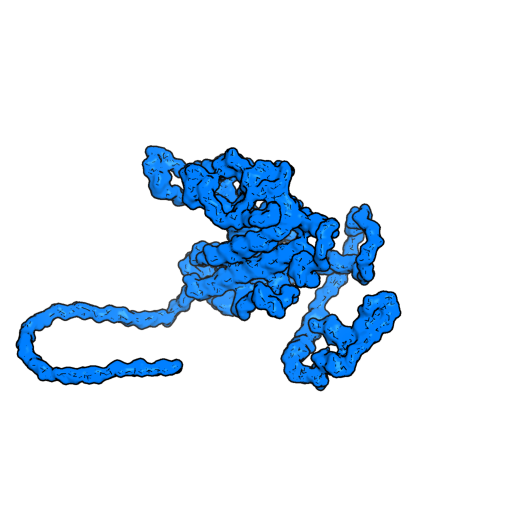2.937 1.00 94.00 135 ASP A O 1
ATOM 1042 N N . LEU A 1 136 ? 6.980 -13.917 -12.047 1.00 95.75 136 LEU A N 1
ATOM 1043 C CA . LEU A 1 136 ? 6.614 -12.860 -11.100 1.00 95.75 136 LEU A CA 1
ATOM 1044 C C . LEU A 1 136 ? 7.697 -12.652 -10.040 1.00 95.75 136 LEU A C 1
ATOM 1046 O O . LEU A 1 136 ? 7.957 -11.519 -9.648 1.00 95.75 136 LEU A O 1
ATOM 1050 N N . PHE A 1 137 ? 8.336 -13.732 -9.583 1.00 95.50 137 PHE A N 1
ATOM 1051 C CA . PHE A 1 137 ? 9.466 -13.661 -8.664 1.00 95.50 137 PHE A CA 1
ATOM 1052 C C . PHE A 1 137 ? 10.644 -12.923 -9.304 1.00 95.50 137 PHE A C 1
ATOM 1054 O O . PHE A 1 137 ? 11.207 -12.033 -8.672 1.00 95.50 137 PHE A O 1
ATOM 1061 N N . ARG A 1 138 ? 10.977 -13.243 -10.563 1.00 95.81 138 ARG A N 1
ATOM 1062 C CA . ARG A 1 138 ? 12.024 -12.553 -11.326 1.00 95.81 138 ARG A CA 1
ATOM 1063 C C . ARG A 1 138 ? 11.718 -11.063 -11.457 1.00 95.81 138 ARG A C 1
ATOM 1065 O O . ARG A 1 138 ? 12.573 -10.256 -11.116 1.00 95.81 138 ARG A O 1
ATOM 1072 N N . LEU A 1 139 ? 10.509 -10.694 -11.886 1.00 95.81 139 LEU A N 1
ATOM 1073 C CA . LEU A 1 139 ? 10.116 -9.285 -12.026 1.00 95.81 139 LEU A CA 1
ATOM 1074 C C . LEU A 1 139 ? 10.157 -8.540 -10.690 1.00 95.81 139 LEU A C 1
ATOM 1076 O O . LEU A 1 139 ? 10.680 -7.432 -10.617 1.00 95.81 139 LEU A O 1
ATOM 1080 N N . ALA A 1 140 ? 9.644 -9.159 -9.626 1.00 95.25 140 ALA A N 1
ATOM 1081 C CA . ALA A 1 140 ? 9.684 -8.587 -8.289 1.00 95.25 140 ALA A CA 1
ATOM 1082 C C . ALA A 1 140 ? 11.120 -8.378 -7.791 1.00 95.25 140 ALA A C 1
ATOM 1084 O O . ALA A 1 140 ? 11.415 -7.338 -7.206 1.00 95.25 140 ALA A O 1
ATOM 1085 N N . LEU A 1 141 ? 12.013 -9.341 -8.037 1.00 94.56 141 LEU A N 1
ATOM 1086 C CA . LEU A 1 141 ? 13.416 -9.258 -7.643 1.00 94.56 141 LEU A CA 1
ATOM 1087 C C . LEU A 1 141 ? 14.163 -8.180 -8.434 1.00 94.56 141 LEU A C 1
ATOM 1089 O O . LEU A 1 141 ? 14.819 -7.345 -7.818 1.00 94.56 141 LEU A O 1
ATOM 1093 N N . LEU A 1 142 ? 14.023 -8.159 -9.765 1.00 94.50 142 LEU A N 1
ATOM 1094 C CA . LEU A 1 142 ? 14.618 -7.124 -10.617 1.00 94.50 142 LEU A CA 1
ATOM 1095 C C . LEU A 1 142 ? 14.162 -5.737 -10.165 1.00 94.50 142 LEU A C 1
ATOM 1097 O O . LEU A 1 142 ? 14.987 -4.864 -9.934 1.00 94.50 142 LEU A O 1
ATOM 1101 N N . ARG A 1 143 ? 12.860 -5.563 -9.922 1.00 92.56 143 ARG A N 1
ATOM 1102 C CA . ARG A 1 143 ? 12.311 -4.288 -9.457 1.00 92.56 143 ARG A CA 1
ATOM 1103 C C . ARG A 1 143 ? 12.822 -3.894 -8.071 1.00 92.56 143 ARG A C 1
ATOM 1105 O O . ARG A 1 143 ? 13.139 -2.730 -7.857 1.00 92.56 143 ARG A O 1
ATOM 1112 N N . LYS A 1 144 ? 12.899 -4.841 -7.129 1.00 91.56 144 LYS A N 1
ATOM 1113 C CA . LYS A 1 144 ? 13.378 -4.580 -5.762 1.00 91.56 144 LYS A CA 1
ATOM 1114 C C . LYS A 1 144 ? 14.858 -4.203 -5.717 1.00 91.56 144 LYS A C 1
ATOM 1116 O O . LYS A 1 144 ? 15.268 -3.489 -4.812 1.00 91.56 144 LYS A O 1
ATOM 1121 N N . LEU A 1 145 ? 15.636 -4.687 -6.678 1.00 90.75 145 LEU A N 1
ATOM 1122 C CA . LEU A 1 145 ? 17.051 -4.365 -6.835 1.00 90.75 145 LEU A CA 1
ATOM 1123 C C . LEU A 1 145 ? 17.295 -3.223 -7.834 1.00 90.75 145 LEU A C 1
ATOM 1125 O O . LEU A 1 145 ? 18.447 -2.930 -8.126 1.00 90.75 145 LEU A O 1
ATOM 1129 N N . LEU A 1 146 ? 16.228 -2.615 -8.371 1.00 90.81 146 LEU A N 1
ATOM 1130 C CA . LEU A 1 146 ? 16.274 -1.619 -9.445 1.00 90.81 146 LEU A CA 1
ATOM 1131 C C . LEU A 1 146 ? 17.180 -2.044 -10.622 1.00 90.81 146 LEU A C 1
ATOM 1133 O O . LEU A 1 146 ? 17.965 -1.270 -11.157 1.00 90.81 146 LEU A O 1
ATOM 1137 N N . LEU A 1 147 ? 17.079 -3.311 -11.022 1.00 92.12 147 LEU A N 1
ATOM 1138 C CA . LEU A 1 147 ? 17.802 -3.864 -12.162 1.00 92.12 147 LEU A CA 1
ATOM 1139 C C . LEU A 1 147 ? 16.984 -3.704 -13.450 1.00 92.12 147 LEU A C 1
ATOM 1141 O O . LEU A 1 147 ? 15.750 -3.793 -13.397 1.00 92.12 147 LEU A O 1
ATOM 1145 N N . PRO A 1 148 ? 17.645 -3.534 -14.613 1.00 93.25 148 PRO A N 1
ATOM 1146 C CA . PRO A 1 148 ? 16.963 -3.501 -15.897 1.00 93.25 148 PRO A CA 1
ATOM 1147 C C . PRO A 1 148 ? 16.100 -4.747 -16.106 1.00 93.25 148 PRO A C 1
ATOM 1149 O O . PRO A 1 148 ? 16.530 -5.876 -15.865 1.00 93.25 148 PRO A O 1
ATOM 1152 N N . ILE A 1 149 ? 14.881 -4.530 -16.584 1.00 94.50 149 ILE A N 1
ATOM 1153 C CA . ILE A 1 149 ? 13.958 -5.553 -17.050 1.00 94.50 149 ILE A CA 1
ATOM 1154 C C . ILE A 1 149 ? 14.270 -5.775 -18.537 1.00 94.50 149 ILE A C 1
ATOM 1156 O O . ILE A 1 149 ? 14.026 -4.874 -19.340 1.00 94.50 149 ILE A O 1
ATOM 1160 N N . PRO A 1 150 ? 14.803 -6.946 -18.934 1.00 92.06 150 PRO A N 1
ATOM 1161 C CA . PRO A 1 150 ? 15.174 -7.245 -20.320 1.00 92.06 150 PRO A CA 1
ATOM 1162 C C . PRO A 1 150 ? 14.070 -6.967 -21.342 1.00 92.06 150 PRO A C 1
ATOM 1164 O O . PRO A 1 150 ? 14.338 -6.475 -22.432 1.00 92.06 150 PRO A O 1
ATOM 1167 N N . GLU A 1 151 ? 12.819 -7.211 -20.963 1.00 91.19 151 GLU A N 1
ATOM 1168 C CA . GLU A 1 151 ? 11.629 -6.952 -21.771 1.00 91.19 151 GLU A CA 1
ATOM 1169 C C . GLU A 1 151 ? 11.430 -5.456 -22.102 1.00 91.19 151 GLU A C 1
ATOM 1171 O O . GLU A 1 151 ? 10.719 -5.124 -23.049 1.00 91.19 151 GLU A O 1
ATOM 1176 N N . PHE A 1 152 ? 12.080 -4.551 -21.361 1.00 91.31 152 PHE A N 1
ATOM 1177 C CA . PHE A 1 152 ? 12.091 -3.105 -21.592 1.00 91.31 152 PHE A CA 1
ATOM 1178 C C . PHE A 1 152 ? 13.449 -2.554 -22.051 1.00 91.31 152 PHE A C 1
ATOM 1180 O O . PHE A 1 152 ? 13.566 -1.348 -22.249 1.00 91.31 152 PHE A O 1
ATOM 1187 N N . ALA A 1 153 ? 14.465 -3.400 -22.263 1.00 88.19 153 ALA A N 1
ATOM 1188 C CA . ALA A 1 153 ? 15.832 -2.955 -22.562 1.00 88.19 153 ALA A CA 1
ATOM 1189 C C . ALA A 1 153 ? 15.933 -2.064 -23.816 1.00 88.19 153 ALA A C 1
ATOM 1191 O O . ALA A 1 153 ? 16.732 -1.136 -23.847 1.00 88.19 153 ALA A O 1
ATOM 1192 N N . ASN A 1 154 ? 15.076 -2.303 -24.813 1.00 87.62 154 ASN A N 1
ATOM 1193 C CA . ASN A 1 154 ? 15.045 -1.546 -26.069 1.00 87.62 154 ASN A CA 1
ATOM 1194 C C . ASN A 1 154 ? 14.012 -0.404 -26.064 1.00 87.62 154 ASN A C 1
ATOM 1196 O O . ASN A 1 154 ? 13.535 -0.014 -27.126 1.00 87.62 154 ASN A O 1
ATOM 1200 N N . ALA A 1 155 ? 13.620 0.080 -24.879 1.00 88.62 155 ALA A N 1
ATOM 1201 C CA . ALA A 1 155 ? 12.670 1.179 -24.689 1.00 88.62 155 ALA A CA 1
ATOM 1202 C C . ALA A 1 155 ? 11.404 1.067 -25.571 1.00 88.62 155 ALA A C 1
ATOM 1204 O O . ALA A 1 155 ? 11.108 1.971 -26.361 1.00 88.62 155 ALA A O 1
ATOM 1205 N N . PRO A 1 156 ? 10.644 -0.045 -25.482 1.00 91.50 156 PRO A N 1
ATOM 1206 C CA . PRO A 1 156 ? 9.480 -0.242 -26.334 1.00 91.50 156 PRO A CA 1
ATOM 1207 C C . PRO A 1 156 ? 8.451 0.880 -26.148 1.00 91.50 156 PRO A C 1
ATOM 1209 O O . PRO A 1 156 ? 8.333 1.479 -25.076 1.00 91.50 156 PRO A O 1
ATOM 1212 N N . GLN A 1 157 ? 7.656 1.142 -27.186 1.00 94.19 157 GLN A N 1
ATOM 1213 C CA . GLN A 1 157 ? 6.564 2.107 -27.089 1.00 94.19 157 GLN A CA 1
ATOM 1214 C C . GLN A 1 157 ? 5.335 1.494 -26.420 1.00 94.19 157 GLN A C 1
ATOM 1216 O O . GLN A 1 157 ? 4.904 0.382 -26.730 1.00 94.19 157 GLN A O 1
ATOM 1221 N N . CYS A 1 158 ? 4.714 2.263 -25.537 1.00 94.00 158 CYS A N 1
ATOM 1222 C CA . CYS A 1 158 ? 3.425 1.961 -24.951 1.00 94.00 158 CYS A CA 1
ATOM 1223 C C . CYS A 1 158 ? 2.281 2.382 -25.879 1.00 94.00 158 CYS A C 1
ATOM 1225 O O . CYS A 1 158 ? 2.368 3.359 -26.624 1.00 94.00 158 CYS A O 1
ATOM 1227 N N . LYS A 1 159 ? 1.132 1.708 -25.774 1.00 93.25 159 LYS A N 1
ATOM 1228 C CA . LYS A 1 159 ? -0.115 2.109 -26.443 1.00 93.25 159 LYS A CA 1
ATOM 1229 C C . LYS A 1 159 ? -0.566 3.532 -26.102 1.00 93.25 159 LYS A C 1
ATOM 1231 O O . LYS A 1 159 ? -1.262 4.124 -26.922 1.00 93.25 159 LYS A O 1
ATOM 1236 N N . CYS A 1 160 ? -0.168 4.084 -24.951 1.00 92.69 160 CYS A N 1
ATOM 1237 C CA . CYS A 1 160 ? -0.431 5.484 -24.604 1.00 92.69 160 CYS A CA 1
ATOM 1238 C C . CYS A 1 160 ? 0.492 6.497 -25.309 1.00 92.69 160 CYS A C 1
ATOM 1240 O O . CYS A 1 160 ? 0.270 7.690 -25.154 1.00 92.69 160 CYS A O 1
ATOM 1242 N N . GLY A 1 161 ? 1.508 6.043 -26.050 1.00 91.31 161 GLY A N 1
ATOM 1243 C CA . GLY A 1 161 ? 2.479 6.887 -26.754 1.00 91.31 161 GLY A CA 1
ATOM 1244 C C . GLY A 1 161 ? 3.797 7.114 -26.006 1.00 91.31 161 GLY A C 1
ATOM 1245 O O . GLY A 1 161 ? 4.779 7.485 -26.637 1.00 91.31 161 GLY A O 1
ATOM 1246 N N . ALA A 1 162 ? 3.859 6.847 -24.699 1.00 92.38 162 ALA A N 1
ATOM 1247 C CA . ALA A 1 162 ? 5.102 6.951 -23.931 1.00 92.38 162 ALA A CA 1
ATOM 1248 C C . ALA A 1 162 ? 6.054 5.774 -24.201 1.00 92.38 162 ALA A C 1
ATOM 1250 O O . ALA A 1 162 ? 5.614 4.685 -24.572 1.00 92.38 162 ALA A O 1
ATOM 1251 N N . THR A 1 163 ? 7.347 5.964 -23.960 1.00 92.62 163 THR A N 1
ATOM 1252 C CA . THR A 1 163 ? 8.349 4.890 -23.951 1.00 92.62 163 THR A CA 1
ATOM 1253 C C . THR A 1 163 ? 8.442 4.255 -22.566 1.00 92.62 163 THR A C 1
ATOM 1255 O O . THR A 1 163 ? 8.289 4.928 -21.544 1.00 92.62 163 THR A O 1
ATOM 1258 N N . PHE A 1 164 ? 8.663 2.942 -22.519 1.00 91.81 164 PHE A N 1
ATOM 1259 C CA . PHE A 1 164 ? 8.993 2.274 -21.263 1.00 91.81 164 PHE A CA 1
ATOM 1260 C C . PHE A 1 164 ? 10.439 2.578 -20.876 1.00 91.81 164 PHE A C 1
ATOM 1262 O O . PHE A 1 164 ? 11.349 2.429 -21.689 1.00 91.81 164 PHE A O 1
ATOM 1269 N N . ASP A 1 165 ? 10.643 2.962 -19.619 1.00 91.38 165 ASP A N 1
ATOM 1270 C CA . ASP A 1 165 ? 11.956 2.927 -18.991 1.00 91.38 165 ASP A CA 1
ATOM 1271 C C . ASP A 1 165 ? 12.385 1.475 -18.736 1.00 91.38 165 ASP A C 1
ATOM 1273 O O . ASP A 1 165 ? 11.554 0.572 -18.577 1.00 91.38 165 ASP A O 1
ATOM 1277 N N . ILE A 1 166 ? 13.696 1.258 -18.636 1.00 92.31 166 ILE A N 1
ATOM 1278 C CA . ILE A 1 166 ? 14.270 -0.078 -18.449 1.00 92.31 166 ILE A CA 1
ATOM 1279 C C . ILE A 1 166 ? 13.881 -0.726 -17.110 1.00 92.31 166 ILE A C 1
ATOM 1281 O O . ILE A 1 166 ? 14.043 -1.931 -16.965 1.00 92.31 166 ILE A O 1
ATOM 1285 N N . TYR A 1 167 ? 13.346 0.021 -16.139 1.00 91.50 167 TYR A N 1
ATOM 1286 C CA . TYR A 1 167 ? 12.936 -0.485 -14.822 1.00 91.50 167 TYR A CA 1
ATOM 1287 C C . TYR A 1 167 ? 11.422 -0.760 -14.729 1.00 91.50 167 TYR A C 1
ATOM 1289 O O . TYR A 1 167 ? 10.927 -1.301 -13.731 1.00 91.50 167 TYR A O 1
ATOM 1297 N N . GLY A 1 168 ? 10.656 -0.406 -15.766 1.00 91.12 168 GLY A N 1
ATOM 1298 C CA . GLY A 1 168 ? 9.207 -0.561 -15.809 1.00 91.12 168 GLY A CA 1
ATOM 1299 C C . GLY A 1 168 ? 8.445 0.388 -14.882 1.00 91.12 168 GLY A C 1
ATOM 1300 O O . GLY A 1 168 ? 7.395 0.015 -14.350 1.00 91.12 168 GLY A O 1
ATOM 1301 N N . HIS A 1 169 ? 8.944 1.592 -14.617 1.00 91.06 169 HIS A N 1
ATOM 1302 C CA . HIS A 1 169 ? 8.204 2.639 -13.904 1.00 91.06 169 HIS A CA 1
ATOM 1303 C C . HIS A 1 169 ? 6.950 3.067 -14.662 1.00 91.06 169 HIS A C 1
ATOM 1305 O O . HIS A 1 169 ? 5.881 3.159 -14.051 1.00 91.06 169 HIS A O 1
ATOM 1311 N N . HIS A 1 170 ? 7.044 3.224 -15.986 1.00 91.88 170 HIS A N 1
ATOM 1312 C CA . HIS A 1 170 ? 5.905 3.579 -16.832 1.00 91.88 170 HIS A CA 1
ATOM 1313 C C . HIS A 1 170 ? 4.736 2.596 -16.670 1.00 91.88 170 HIS A C 1
ATOM 1315 O O . HIS A 1 170 ? 3.581 3.008 -16.566 1.00 91.88 170 HIS A O 1
ATOM 1321 N N . ALA A 1 171 ? 5.018 1.293 -16.577 1.00 91.81 171 ALA A N 1
ATOM 1322 C CA . ALA A 1 171 ? 3.993 0.259 -16.436 1.00 91.81 171 ALA A CA 1
ATOM 1323 C C . ALA A 1 171 ? 3.073 0.478 -15.221 1.00 91.81 171 ALA A C 1
ATOM 1325 O O . ALA A 1 171 ? 1.892 0.134 -15.282 1.00 91.81 171 ALA A O 1
ATOM 1326 N N . LEU A 1 172 ? 3.596 1.039 -14.126 1.00 89.50 172 LEU A N 1
ATOM 1327 C CA . LEU A 1 172 ? 2.825 1.241 -12.898 1.00 89.50 172 LEU A CA 1
ATOM 1328 C C . LEU A 1 172 ? 1.969 2.509 -12.922 1.00 89.50 172 LEU A C 1
ATOM 1330 O O . LEU A 1 172 ? 0.894 2.548 -12.321 1.00 89.50 172 LEU A O 1
ATOM 1334 N N . SER A 1 173 ? 2.432 3.554 -13.604 1.00 87.44 173 SER A N 1
ATOM 1335 C CA . SER A 1 173 ? 1.724 4.833 -13.682 1.00 87.44 173 SER A CA 1
ATOM 1336 C C . SER A 1 173 ? 0.771 4.903 -14.876 1.00 87.44 173 SER A C 1
ATOM 1338 O O . SER A 1 173 ? -0.234 5.607 -14.793 1.00 87.44 173 SER A O 1
ATOM 1340 N N . CYS A 1 174 ? 1.018 4.126 -15.935 1.00 90.81 174 CYS A N 1
ATOM 1341 C CA . CYS A 1 174 ? 0.300 4.212 -17.202 1.00 90.81 174 CYS A CA 1
ATOM 1342 C C . CYS A 1 174 ? -1.228 4.062 -17.047 1.00 90.81 174 CYS A C 1
ATOM 1344 O O . CYS A 1 174 ? -1.693 3.040 -16.533 1.00 90.81 174 CYS A O 1
ATOM 1346 N N . PRO A 1 175 ? -2.031 5.016 -17.560 1.00 87.75 175 PRO A N 1
ATOM 1347 C CA . PRO A 1 175 ? -3.492 4.929 -17.521 1.00 87.75 175 PRO A CA 1
ATOM 1348 C C . PRO A 1 175 ? -4.050 3.848 -18.458 1.00 87.75 175 PRO A C 1
ATOM 1350 O O . PRO A 1 175 ? -5.152 3.354 -18.243 1.00 87.75 175 PRO A O 1
ATOM 1353 N N . ARG A 1 176 ? -3.292 3.437 -19.487 1.00 90.81 176 ARG A N 1
ATOM 1354 C CA . ARG A 1 176 ? -3.677 2.328 -20.376 1.00 90.81 176 ARG A CA 1
ATOM 1355 C C . ARG A 1 176 ? -3.407 0.955 -19.758 1.00 90.81 176 ARG A C 1
ATOM 1357 O O . ARG A 1 176 ? -3.952 -0.028 -20.253 1.00 90.81 176 ARG A O 1
ATOM 1364 N N . ASN A 1 177 ? -2.586 0.862 -18.706 1.00 91.88 177 ASN A N 1
ATOM 1365 C CA . ASN A 1 177 ? -2.383 -0.403 -18.007 1.00 91.88 177 ASN A CA 1
ATOM 1366 C C . ASN A 1 177 ? -3.541 -0.639 -17.035 1.00 91.88 177 ASN A C 1
ATOM 1368 O O . ASN A 1 177 ? -3.757 0.143 -16.110 1.00 91.88 177 ASN A O 1
ATOM 1372 N N . ARG A 1 178 ? -4.299 -1.720 -17.227 1.00 90.06 178 ARG A N 1
ATOM 1373 C CA . ARG A 1 178 ? -5.468 -2.010 -16.391 1.00 90.06 178 ARG A CA 1
ATOM 1374 C C . ARG A 1 178 ? -5.028 -2.373 -14.969 1.00 90.06 178 ARG A C 1
ATOM 1376 O O . ARG A 1 178 ? -4.479 -3.448 -14.740 1.00 90.06 178 ARG A O 1
ATOM 1383 N N . LYS A 1 179 ? -5.361 -1.514 -14.002 1.00 90.31 179 LYS A N 1
ATOM 1384 C CA . LYS A 1 179 ? -5.000 -1.693 -12.582 1.00 90.31 179 LYS A CA 1
ATOM 1385 C C . LYS A 1 179 ? -5.998 -2.536 -11.777 1.00 90.31 179 LYS A C 1
ATOM 1387 O O . LYS A 1 179 ? -5.635 -2.979 -10.698 1.00 90.31 179 LYS A O 1
ATOM 1392 N N . LYS A 1 180 ? -7.197 -2.830 -12.308 1.00 90.56 180 LYS A N 1
ATOM 1393 C CA . LYS A 1 180 ? -8.272 -3.553 -11.585 1.00 90.56 180 LYS A CA 1
ATOM 1394 C C . LYS A 1 180 ? -7.823 -4.892 -10.982 1.00 90.56 180 LYS A C 1
ATOM 1396 O O . LYS A 1 180 ? -8.079 -5.152 -9.821 1.00 90.56 180 LYS A O 1
ATOM 1401 N N . GLY A 1 181 ? -7.123 -5.737 -11.742 1.00 91.56 181 GLY A N 1
ATOM 1402 C CA . GLY A 1 181 ? -6.653 -7.033 -11.224 1.00 91.56 181 GLY A CA 1
ATOM 1403 C C . GLY A 1 181 ? -5.677 -6.881 -10.045 1.00 91.56 181 GLY A C 1
ATOM 1404 O O . GLY A 1 181 ? -5.961 -7.378 -8.959 1.00 91.56 181 GLY A O 1
ATOM 1405 N N . PRO A 1 182 ? -4.548 -6.170 -10.228 1.00 92.25 182 PRO A N 1
ATOM 1406 C CA . PRO A 1 182 ? -3.607 -5.876 -9.145 1.00 92.25 182 PRO A CA 1
ATOM 1407 C C . PRO A 1 182 ? -4.227 -5.150 -7.945 1.00 92.25 182 PRO A C 1
ATOM 1409 O O . PRO A 1 182 ? -3.868 -5.454 -6.813 1.00 92.25 182 PRO A O 1
ATOM 1412 N N . HIS A 1 183 ? -5.161 -4.230 -8.187 1.00 92.06 183 HIS A N 1
ATOM 1413 C CA . HIS A 1 183 ? -5.925 -3.541 -7.150 1.00 92.06 183 HIS A CA 1
ATOM 1414 C C . HIS A 1 183 ? -6.675 -4.531 -6.256 1.00 92.06 183 HIS A C 1
ATOM 1416 O O . HIS A 1 183 ? -6.420 -4.576 -5.056 1.00 92.06 183 HIS A O 1
ATOM 1422 N N . ASN A 1 184 ? -7.501 -5.395 -6.851 1.00 93.38 184 ASN A N 1
ATOM 1423 C CA . ASN A 1 184 ? -8.281 -6.382 -6.103 1.00 93.38 184 ASN A CA 1
ATOM 1424 C C . ASN A 1 184 ? -7.365 -7.341 -5.325 1.00 93.38 184 ASN A C 1
ATOM 1426 O O . ASN A 1 184 ? -7.597 -7.627 -4.161 1.00 93.38 184 ASN A O 1
ATOM 1430 N N . MET A 1 185 ? -6.234 -7.755 -5.910 1.00 93.88 185 MET A N 1
ATOM 1431 C CA . MET A 1 185 ? -5.260 -8.604 -5.207 1.00 93.88 185 MET A CA 1
ATOM 1432 C C . MET A 1 185 ? -4.691 -7.971 -3.928 1.00 93.88 185 MET A C 1
ATOM 1434 O O . MET A 1 185 ? -4.371 -8.691 -2.976 1.00 93.88 185 MET A O 1
ATOM 1438 N N . ILE A 1 186 ? -4.499 -6.651 -3.936 1.00 93.50 186 ILE A N 1
ATOM 1439 C CA . ILE A 1 186 ? -4.028 -5.882 -2.783 1.00 93.50 186 ILE A CA 1
ATOM 1440 C C . ILE A 1 186 ? -5.157 -5.720 -1.770 1.00 93.50 186 ILE A C 1
ATOM 1442 O O . ILE A 1 186 ? -4.934 -5.973 -0.588 1.00 93.50 186 ILE A O 1
ATOM 1446 N N . GLN A 1 187 ? -6.337 -5.312 -2.229 1.00 93.50 187 GLN A N 1
ATOM 1447 C CA . GLN A 1 187 ? -7.541 -5.123 -1.425 1.00 93.50 187 GLN A CA 1
ATOM 1448 C C . GLN A 1 187 ? -7.899 -6.413 -0.672 1.00 93.50 187 GLN A C 1
ATOM 1450 O O . GLN A 1 187 ? -7.820 -6.435 0.555 1.00 93.50 187 GLN A O 1
ATOM 1455 N N . ASP A 1 188 ? -8.164 -7.507 -1.389 1.00 92.31 188 ASP A N 1
ATOM 1456 C CA . ASP A 1 188 ? -8.569 -8.804 -0.827 1.00 92.31 188 ASP A CA 1
ATOM 1457 C C . ASP A 1 188 ? -7.499 -9.365 0.118 1.00 92.31 188 ASP A C 1
ATOM 1459 O O . ASP A 1 188 ? -7.783 -9.879 1.203 1.00 92.31 188 ASP A O 1
ATOM 1463 N N . GLY A 1 189 ? -6.228 -9.231 -0.284 1.00 91.38 189 GLY A N 1
ATOM 1464 C CA . GLY A 1 189 ? -5.096 -9.595 0.556 1.00 91.38 189 GLY A CA 1
ATOM 1465 C C . GLY A 1 189 ? -5.131 -8.826 1.871 1.00 91.38 189 GLY A C 1
ATOM 1466 O O . GLY A 1 189 ? -5.126 -9.439 2.939 1.00 91.38 189 GLY A O 1
ATOM 1467 N N . THR A 1 190 ? -5.201 -7.495 1.785 1.00 90.44 190 THR A N 1
ATOM 1468 C CA . THR A 1 190 ? -5.177 -6.596 2.945 1.00 90.44 190 THR A CA 1
ATOM 1469 C C . THR A 1 190 ? -6.266 -6.921 3.937 1.00 90.44 190 THR A C 1
ATOM 1471 O O . THR A 1 190 ? -5.964 -7.051 5.120 1.00 90.44 190 THR A O 1
ATOM 1474 N N . GLN A 1 191 ? -7.483 -7.172 3.469 1.00 89.62 191 GLN A N 1
ATOM 1475 C CA . GLN A 1 191 ? -8.580 -7.582 4.338 1.00 89.62 191 GLN A CA 1
ATOM 1476 C C . GLN A 1 191 ? -8.248 -8.872 5.105 1.00 89.62 191 GLN A C 1
ATOM 1478 O O . GLN A 1 191 ? -8.301 -8.904 6.336 1.00 89.62 191 GLN A O 1
ATOM 1483 N N . CYS A 1 192 ? -7.804 -9.913 4.391 1.00 89.94 192 CYS A N 1
ATOM 1484 C CA . CYS A 1 192 ? -7.522 -11.229 4.965 1.00 89.94 192 CYS A CA 1
ATOM 1485 C C . CYS A 1 192 ? -6.501 -11.185 6.117 1.00 89.94 192 CYS A C 1
ATOM 1487 O O . CYS A 1 192 ? -6.690 -11.843 7.143 1.00 89.94 192 CYS A O 1
ATOM 1489 N N . PHE A 1 193 ? -5.418 -10.411 5.982 1.00 88.81 193 PHE A N 1
ATOM 1490 C CA . PHE A 1 193 ? -4.356 -10.371 6.997 1.00 88.81 193 PHE A CA 1
ATOM 1491 C C . PHE A 1 193 ? -4.427 -9.184 7.965 1.00 88.81 193 PHE A C 1
ATOM 1493 O O . PHE A 1 193 ? -3.723 -9.209 8.978 1.00 88.81 193 PHE A O 1
ATOM 1500 N N . LEU A 1 194 ? -5.259 -8.172 7.697 1.00 94.38 194 LEU A N 1
ATOM 1501 C CA . LEU A 1 194 ? -5.526 -7.079 8.633 1.00 94.38 194 LEU A CA 1
ATOM 1502 C C . LEU A 1 194 ? -6.566 -7.482 9.689 1.00 94.38 194 LEU A C 1
ATOM 1504 O O . LEU A 1 194 ? -6.380 -7.147 10.858 1.00 94.38 194 LEU A O 1
ATOM 1508 N N . CYS A 1 195 ? -7.587 -8.271 9.323 1.00 94.88 195 CYS A N 1
ATOM 1509 C CA . CYS A 1 195 ? -8.624 -8.765 10.242 1.00 94.88 195 CYS A CA 1
ATOM 1510 C C . CYS A 1 195 ? -8.067 -9.353 11.555 1.00 94.88 195 CYS A C 1
ATOM 1512 O O . CYS A 1 195 ? -8.501 -8.929 12.627 1.00 94.88 195 CYS A O 1
ATOM 1514 N N . PRO A 1 196 ? -7.082 -10.281 11.545 1.00 93.62 196 PRO A N 1
ATOM 1515 C CA . PRO A 1 196 ? -6.520 -10.813 12.786 1.00 93.62 196 PRO A CA 1
ATOM 1516 C C . PRO A 1 196 ? -5.895 -9.741 13.683 1.00 93.62 196 PRO A C 1
ATOM 1518 O O . PRO A 1 196 ? -6.003 -9.833 14.901 1.00 93.62 196 PRO A O 1
ATOM 1521 N N . ALA A 1 197 ? -5.251 -8.727 13.098 1.00 94.81 197 ALA A N 1
ATOM 1522 C CA . ALA A 1 197 ? -4.653 -7.641 13.865 1.00 94.81 197 ALA A CA 1
ATOM 1523 C C . ALA A 1 197 ? -5.718 -6.686 14.425 1.00 94.81 197 ALA A C 1
ATOM 1525 O O . ALA A 1 197 ? -5.597 -6.266 15.569 1.00 94.81 197 ALA A O 1
ATOM 1526 N N . LEU A 1 198 ? -6.782 -6.397 13.670 1.00 96.62 198 LEU A N 1
ATOM 1527 C CA . LEU A 1 198 ? -7.910 -5.594 14.154 1.00 96.62 198 LEU A CA 1
ATOM 1528 C C . LEU A 1 198 ? -8.627 -6.256 15.331 1.00 96.62 198 LEU A C 1
ATOM 1530 O O . LEU A 1 198 ? -8.934 -5.580 16.311 1.00 96.62 198 LEU A O 1
ATOM 1534 N N . ARG A 1 199 ? -8.834 -7.575 15.266 1.00 95.31 199 ARG A N 1
ATOM 1535 C CA . ARG A 1 199 ? -9.421 -8.355 16.365 1.00 95.31 199 ARG A CA 1
ATOM 1536 C C . ARG A 1 199 ? -8.528 -8.353 17.600 1.00 95.31 199 ARG A C 1
ATOM 1538 O O . ARG A 1 199 ? -8.990 -8.063 18.693 1.00 95.31 199 ARG A O 1
ATOM 1545 N N . GLU A 1 200 ? -7.232 -8.599 17.421 1.00 95.25 200 GLU A N 1
ATOM 1546 C CA . GLU A 1 200 ? -6.258 -8.553 18.519 1.00 95.25 200 GLU A CA 1
ATOM 1547 C C . GLU A 1 200 ? -6.143 -7.145 19.140 1.00 95.25 200 GLU A C 1
ATOM 1549 O O . GLU A 1 200 ? -5.894 -6.997 20.335 1.00 95.25 200 GLU A O 1
ATOM 1554 N N . ALA A 1 201 ? -6.360 -6.091 18.349 1.00 95.50 201 ALA A N 1
ATOM 1555 C CA . ALA A 1 201 ? -6.419 -4.705 18.808 1.00 95.50 201 ALA A CA 1
ATOM 1556 C C . ALA A 1 201 ? -7.802 -4.277 19.347 1.00 95.50 201 ALA A C 1
ATOM 1558 O O . ALA A 1 201 ? -7.962 -3.117 19.717 1.00 95.50 201 ALA A O 1
ATOM 1559 N N . ASN A 1 202 ? -8.780 -5.189 19.421 1.00 95.12 202 ASN A N 1
ATOM 1560 C CA . ASN A 1 202 ? -10.161 -4.952 19.869 1.00 95.12 202 ASN A CA 1
ATOM 1561 C C . ASN A 1 202 ? -10.978 -3.968 19.007 1.00 95.12 202 ASN A C 1
ATOM 1563 O O . ASN A 1 202 ? -11.997 -3.448 19.459 1.00 95.12 202 ASN A O 1
ATOM 1567 N N . TYR A 1 203 ? -10.568 -3.719 17.762 1.00 95.75 203 TYR A N 1
ATOM 1568 C CA . TYR A 1 203 ? -11.368 -2.945 16.807 1.00 95.75 203 TYR A CA 1
ATOM 1569 C C . TYR A 1 203 ? -12.483 -3.773 16.164 1.00 95.75 203 TYR A C 1
ATOM 1571 O O . TYR A 1 203 ? -13.453 -3.197 15.688 1.00 95.75 203 TYR A O 1
ATOM 1579 N N . MET A 1 204 ? -12.360 -5.101 16.164 1.00 95.88 204 MET A N 1
ATOM 1580 C CA . MET A 1 204 ? -13.342 -6.044 15.622 1.00 95.88 204 MET A CA 1
ATOM 1581 C C . MET A 1 204 ? -13.550 -7.201 16.601 1.00 95.88 204 MET A C 1
ATOM 1583 O O . MET A 1 204 ? -12.615 -7.596 17.300 1.00 95.88 204 MET A O 1
ATOM 1587 N N . LEU A 1 205 ? -14.748 -7.781 16.626 1.00 93.56 205 LEU A N 1
ATOM 1588 C CA . LEU A 1 205 ? -15.037 -8.991 17.392 1.00 93.56 205 LEU A CA 1
ATOM 1589 C C . LEU A 1 205 ? -14.599 -10.260 16.636 1.00 93.56 205 LEU A C 1
ATOM 1591 O O . LEU A 1 205 ? -14.425 -10.250 15.411 1.00 93.56 205 LEU A O 1
ATOM 1595 N N . PRO A 1 206 ? -14.419 -11.396 17.337 1.00 90.31 206 PRO A N 1
ATOM 1596 C CA . PRO A 1 206 ? -14.327 -12.694 16.680 1.00 90.31 206 PRO A CA 1
ATOM 1597 C C . PRO A 1 206 ? -15.556 -12.938 15.793 1.00 90.31 206 PRO A C 1
ATOM 1599 O O . PRO A 1 206 ? -16.684 -12.813 16.255 1.00 90.31 206 PRO A O 1
ATOM 1602 N N . GLY A 1 207 ? -15.332 -13.285 14.525 1.00 88.81 207 GLY A N 1
ATOM 1603 C CA . GLY A 1 207 ? -16.401 -13.493 13.542 1.00 88.81 207 GLY A CA 1
ATOM 1604 C C . GLY A 1 207 ? -16.775 -12.255 12.721 1.00 88.81 207 GLY A C 1
ATOM 1605 O O . GLY A 1 207 ? -17.300 -12.434 11.631 1.00 88.81 207 GLY A O 1
ATOM 1606 N N . ASP A 1 208 ? -16.435 -11.034 13.160 1.00 92.31 208 ASP A N 1
ATOM 1607 C CA . ASP A 1 208 ? -16.595 -9.839 12.315 1.00 92.31 208 ASP A CA 1
ATOM 1608 C C . ASP A 1 208 ? -15.684 -9.960 11.079 1.00 92.31 208 ASP A C 1
ATOM 1610 O O . ASP A 1 208 ? -14.518 -10.364 11.193 1.00 92.31 208 ASP A O 1
ATOM 1614 N N . GLU A 1 209 ? -16.179 -9.562 9.912 1.00 91.81 209 GLU A N 1
ATOM 1615 C CA . GLU A 1 209 ? -15.436 -9.540 8.649 1.00 91.81 209 GLU A CA 1
ATOM 1616 C C . GLU A 1 209 ? -15.344 -8.113 8.101 1.00 91.81 209 GLU A C 1
ATOM 1618 O O . GLU A 1 209 ? -16.113 -7.235 8.486 1.00 91.81 209 GLU A O 1
ATOM 1623 N N . ILE A 1 210 ? -14.359 -7.873 7.233 1.00 95.06 210 ILE A N 1
ATOM 1624 C CA . ILE A 1 210 ? -14.292 -6.631 6.463 1.00 95.06 210 ILE A CA 1
ATOM 1625 C C . ILE A 1 210 ? -15.163 -6.832 5.220 1.00 95.06 210 ILE A C 1
ATOM 1627 O O . ILE A 1 210 ? -14.949 -7.775 4.460 1.00 95.06 210 ILE A O 1
ATOM 1631 N N . GLU A 1 211 ? -16.138 -5.953 5.022 1.00 94.31 211 GLU A N 1
ATOM 1632 C CA . GLU A 1 211 ? -17.030 -5.962 3.866 1.00 94.31 211 GLU A CA 1
ATOM 1633 C C . GLU A 1 211 ? -16.314 -5.359 2.649 1.00 94.31 211 GLU A C 1
ATOM 1635 O O . GLU A 1 211 ? -15.647 -4.330 2.758 1.00 94.31 211 GLU A O 1
ATOM 1640 N N . THR A 1 212 ? -16.449 -5.982 1.477 1.00 94.25 212 THR A N 1
ATOM 1641 C CA . THR A 1 212 ? -15.871 -5.486 0.216 1.00 94.25 212 THR A CA 1
ATOM 1642 C C . THR A 1 212 ? -16.908 -4.696 -0.571 1.00 94.25 212 THR A C 1
ATOM 1644 O O . THR A 1 212 ? -18.012 -5.189 -0.775 1.00 94.25 212 THR A O 1
ATOM 1647 N N . GLU A 1 213 ? -16.535 -3.507 -1.058 1.00 90.44 213 GLU A N 1
ATOM 1648 C CA . GLU A 1 213 ? -17.369 -2.666 -1.934 1.00 90.44 213 GLU A CA 1
ATOM 1649 C C . GLU A 1 213 ? -18.808 -2.451 -1.421 1.00 90.44 213 GLU A C 1
ATOM 1651 O O . GLU A 1 213 ? -19.773 -2.542 -2.185 1.00 90.44 213 GLU A O 1
ATOM 1656 N N . LYS A 1 214 ? -18.955 -2.161 -0.122 1.00 90.12 214 LYS A N 1
ATOM 1657 C CA . LYS A 1 214 ? -20.255 -1.927 0.516 1.00 90.12 214 LYS A CA 1
ATOM 1658 C C . LYS A 1 214 ? -21.065 -0.868 -0.243 1.00 90.12 214 LYS A C 1
ATOM 1660 O O . LYS A 1 214 ? -20.584 0.240 -0.490 1.00 90.12 214 LYS A O 1
ATOM 1665 N N . GLU A 1 215 ? -22.293 -1.219 -0.612 1.00 88.44 215 GLU A N 1
ATOM 1666 C CA . GLU A 1 215 ? -23.205 -0.356 -1.369 1.00 88.44 215 GLU A CA 1
ATOM 1667 C C . GLU A 1 215 ? -24.007 0.574 -0.448 1.00 88.44 215 GLU A C 1
ATOM 1669 O O . GLU A 1 215 ? -24.077 0.381 0.767 1.00 88.44 215 GLU A O 1
ATOM 1674 N N . GLY A 1 216 ? -24.605 1.623 -1.023 1.00 87.44 216 GLY A N 1
ATOM 1675 C CA . GLY A 1 216 ? -25.452 2.555 -0.269 1.00 87.44 216 GLY A CA 1
ATOM 1676 C C . GLY A 1 216 ? -24.694 3.428 0.738 1.00 87.44 216 GLY A C 1
ATOM 1677 O O . GLY A 1 216 ? -25.299 3.997 1.651 1.00 87.44 216 GLY A O 1
ATOM 1678 N N . ILE A 1 217 ? -23.368 3.564 0.598 1.00 89.56 217 ILE A N 1
ATOM 1679 C CA . ILE A 1 217 ? -22.594 4.471 1.456 1.00 89.56 217 ILE A CA 1
ATOM 1680 C C . ILE A 1 217 ? -22.948 5.939 1.174 1.00 89.56 217 ILE A C 1
ATOM 1682 O O . ILE A 1 217 ? -22.987 6.747 2.101 1.00 89.56 217 ILE A O 1
ATOM 1686 N N . CYS A 1 218 ? -23.245 6.265 -0.083 1.00 89.06 218 CYS A N 1
ATOM 1687 C CA . CYS A 1 218 ? -23.697 7.582 -0.520 1.00 89.06 218 CYS A CA 1
ATOM 1688 C C . CYS A 1 218 ? -25.171 7.492 -0.960 1.00 89.06 218 CYS A C 1
ATOM 1690 O O . CYS A 1 218 ? -25.433 7.003 -2.059 1.00 89.06 218 CYS A O 1
ATOM 1692 N N . PRO A 1 219 ? -26.152 7.901 -0.129 1.00 87.50 219 PRO A N 1
ATOM 1693 C CA . PRO A 1 219 ? -27.574 7.806 -0.471 1.00 87.50 219 PRO A CA 1
ATOM 1694 C C . PRO A 1 219 ? -27.963 8.538 -1.758 1.00 87.50 219 PRO A C 1
ATOM 1696 O O . PRO A 1 219 ? -28.824 8.052 -2.486 1.00 87.50 219 PRO A O 1
ATOM 1699 N N . SER A 1 220 ? -27.312 9.667 -2.061 1.00 85.62 220 SER A N 1
ATOM 1700 C CA . SER A 1 220 ? -27.582 10.431 -3.287 1.00 85.62 220 SER A CA 1
ATOM 1701 C C . SER A 1 220 ? -27.191 9.676 -4.562 1.00 85.62 220 SER A C 1
ATOM 1703 O O . SER A 1 220 ? -27.736 9.960 -5.622 1.00 85.62 220 SER A O 1
ATOM 1705 N N . ASN A 1 221 ? -26.259 8.717 -4.485 1.00 82.56 221 ASN A N 1
ATOM 1706 C CA . ASN A 1 221 ? -25.909 7.841 -5.602 1.00 82.56 221 ASN A CA 1
ATOM 1707 C C . ASN A 1 221 ? -25.385 6.492 -5.082 1.00 82.56 221 ASN A C 1
ATOM 1709 O O . ASN A 1 221 ? -24.204 6.339 -4.758 1.00 82.56 221 ASN A O 1
ATOM 1713 N N . CYS A 1 222 ? -26.271 5.495 -5.037 1.00 81.75 222 CYS A N 1
ATOM 1714 C CA . CYS A 1 222 ? -25.961 4.166 -4.507 1.00 81.75 222 CYS A CA 1
ATOM 1715 C C . CYS A 1 222 ? -24.927 3.375 -5.330 1.00 81.75 222 CYS A C 1
ATOM 1717 O O . CYS A 1 222 ? -24.323 2.449 -4.788 1.00 81.75 222 CYS A O 1
ATOM 1719 N N . ASN A 1 223 ? -24.671 3.760 -6.589 1.00 83.31 223 ASN A N 1
ATOM 1720 C CA . ASN A 1 223 ? -23.647 3.134 -7.432 1.00 83.31 223 ASN A CA 1
ATOM 1721 C C . ASN A 1 223 ? -22.227 3.540 -7.019 1.00 83.31 223 ASN A C 1
ATOM 1723 O O . ASN A 1 223 ? -21.247 2.896 -7.406 1.00 83.31 223 ASN A O 1
ATOM 1727 N N . ILE A 1 224 ? -22.095 4.613 -6.237 1.00 82.62 224 ILE A N 1
ATOM 1728 C CA . ILE A 1 224 ? -20.801 5.063 -5.752 1.00 82.62 224 ILE A CA 1
ATOM 1729 C C . ILE A 1 224 ? -20.373 4.191 -4.588 1.00 82.62 224 ILE A C 1
ATOM 1731 O O . ILE A 1 224 ? -21.009 4.132 -3.538 1.00 82.62 224 ILE A O 1
ATOM 1735 N N . LYS A 1 225 ? -19.214 3.571 -4.784 1.00 88.56 225 LYS A N 1
ATOM 1736 C CA . LYS A 1 225 ? -18.510 2.762 -3.797 1.00 88.56 225 LYS A CA 1
ATOM 1737 C C . LYS A 1 225 ? -17.323 3.574 -3.286 1.00 88.56 225 LYS A C 1
ATOM 1739 O O . LYS A 1 225 ? -16.274 3.623 -3.936 1.00 88.56 225 LYS A O 1
ATOM 1744 N N . PRO A 1 226 ? -17.486 4.331 -2.185 1.00 89.31 226 PRO A N 1
ATOM 1745 C CA . PRO A 1 226 ? -16.406 5.145 -1.656 1.00 89.31 226 PRO A CA 1
ATOM 1746 C C . PRO A 1 226 ? -15.365 4.335 -0.898 1.00 89.31 226 PRO A C 1
ATOM 1748 O O . PRO A 1 226 ? -14.240 4.800 -0.734 1.00 89.31 226 PRO A O 1
ATOM 1751 N N . PHE A 1 227 ? -15.731 3.135 -0.464 1.00 94.75 227 PHE A N 1
ATOM 1752 C CA . PHE A 1 227 ? -14.845 2.212 0.211 1.00 94.75 227 PHE A CA 1
ATOM 1753 C C . PHE A 1 227 ? -14.662 0.990 -0.672 1.00 94.75 227 PHE A C 1
ATOM 1755 O O . PHE A 1 227 ? -15.629 0.364 -1.101 1.00 94.75 227 PHE A O 1
ATOM 1762 N N . ASP A 1 228 ? -13.409 0.633 -0.901 1.00 94.88 228 ASP A N 1
ATOM 1763 C CA . ASP A 1 228 ? -13.059 -0.672 -1.440 1.00 94.88 228 ASP A CA 1
ATOM 1764 C C . ASP A 1 228 ? -13.295 -1.748 -0.374 1.00 94.88 228 ASP A C 1
ATOM 1766 O O . ASP A 1 228 ? -13.689 -2.874 -0.672 1.00 94.88 228 ASP A O 1
ATOM 1770 N N . ALA A 1 229 ? -13.058 -1.413 0.892 1.00 96.25 229 ALA A N 1
ATOM 1771 C CA . ALA A 1 229 ? -13.246 -2.319 2.013 1.00 96.25 229 ALA A CA 1
ATOM 1772 C C . ALA A 1 229 ? -13.675 -1.534 3.252 1.00 96.25 229 ALA A C 1
ATOM 1774 O O . ALA A 1 229 ? -13.115 -0.464 3.477 1.00 96.25 229 ALA A O 1
ATOM 1775 N N . SER A 1 230 ? -14.594 -2.028 4.076 1.00 96.69 230 SER A N 1
ATOM 1776 C CA . SER A 1 230 ? -14.951 -1.350 5.327 1.00 96.69 230 SER A CA 1
ATOM 1777 C C . SER A 1 230 ? -15.337 -2.293 6.460 1.00 96.69 230 SER A C 1
ATOM 1779 O O . SER A 1 230 ? -15.641 -3.465 6.244 1.00 96.69 230 SER A O 1
ATOM 1781 N N . PHE A 1 231 ? -15.251 -1.799 7.692 1.00 96.06 231 PHE A N 1
ATOM 1782 C CA . PHE A 1 231 ? -15.707 -2.526 8.871 1.00 96.06 231 PHE A CA 1
ATOM 1783 C C . PHE A 1 231 ? -16.257 -1.571 9.940 1.00 96.06 231 PHE A C 1
ATOM 1785 O O . PHE A 1 231 ? -15.704 -0.482 10.143 1.00 96.06 231 PHE A O 1
ATOM 1792 N N . PRO A 1 232 ? -17.276 -2.003 10.702 1.00 95.00 232 PRO A N 1
ATOM 1793 C CA . PRO A 1 232 ? -17.771 -1.251 11.846 1.00 95.00 232 PRO A CA 1
ATOM 1794 C C . PRO A 1 232 ? -16.825 -1.431 13.049 1.00 95.00 232 PRO A C 1
ATOM 1796 O O . PRO A 1 232 ? -16.659 -2.560 13.528 1.00 95.00 232 PRO A O 1
ATOM 1799 N N . PRO A 1 233 ? -16.188 -0.366 13.577 1.00 95.00 233 PRO A N 1
ATOM 1800 C CA . PRO A 1 233 ? -15.338 -0.494 14.754 1.00 95.00 233 PRO A CA 1
ATOM 1801 C C . PRO A 1 233 ? -16.149 -0.861 16.002 1.00 95.00 233 PRO A C 1
ATOM 1803 O O . PRO A 1 233 ? -17.266 -0.399 16.214 1.00 95.00 233 PRO A O 1
ATOM 1806 N N . ARG A 1 234 ? -15.548 -1.677 16.870 1.00 93.25 234 ARG A N 1
ATOM 1807 C CA . ARG A 1 234 ? -16.131 -2.135 18.147 1.00 93.25 234 ARG A CA 1
ATOM 1808 C C . ARG A 1 234 ? -15.499 -1.472 19.372 1.00 93.25 234 ARG A C 1
ATOM 1810 O O . ARG A 1 234 ? -15.942 -1.683 20.498 1.00 93.25 234 ARG A O 1
ATOM 1817 N N . LEU A 1 235 ? -14.444 -0.690 19.161 1.00 89.62 235 LEU A N 1
ATOM 1818 C CA . LEU A 1 235 ? -13.704 -0.035 20.229 1.00 89.62 235 LEU A CA 1
ATOM 1819 C C . LEU A 1 235 ? -14.478 1.189 20.738 1.00 89.62 235 LEU A C 1
ATOM 1821 O O . LEU A 1 235 ? -14.744 2.103 19.970 1.00 89.62 235 LEU A O 1
ATOM 1825 N N . HIS A 1 236 ? -14.762 1.246 22.042 1.00 83.38 236 HIS A N 1
ATOM 1826 C CA . HIS A 1 236 ? -15.560 2.316 22.665 1.00 83.38 236 HIS A CA 1
ATOM 1827 C C . HIS A 1 236 ? -15.026 3.739 22.430 1.00 83.38 236 HIS A C 1
ATOM 1829 O O . HIS A 1 236 ? -15.805 4.686 22.420 1.00 83.38 236 HIS A O 1
ATOM 1835 N N . SER A 1 237 ? -13.712 3.902 22.250 1.00 87.56 237 SER A N 1
ATOM 1836 C CA . SER A 1 237 ? -13.078 5.195 21.959 1.00 87.56 237 SER A CA 1
ATOM 1837 C C . SER A 1 237 ? -13.138 5.598 20.480 1.00 87.56 237 SER A C 1
ATOM 1839 O O . SER A 1 237 ? -12.651 6.669 20.123 1.00 87.56 237 SER A O 1
ATOM 1841 N N . CYS A 1 238 ? -13.687 4.745 19.612 1.00 91.56 238 CYS A N 1
ATOM 1842 C CA . CYS A 1 238 ? -13.870 5.000 18.191 1.00 91.56 238 CYS A CA 1
ATOM 1843 C C . CYS A 1 238 ? -15.368 5.118 17.896 1.00 91.56 238 CYS A C 1
ATOM 1845 O O . CYS A 1 238 ? -16.091 4.127 17.892 1.00 91.56 238 CYS A O 1
ATOM 1847 N N . HIS A 1 239 ? -15.834 6.344 17.658 1.00 90.44 239 HIS A N 1
ATOM 1848 C CA . HIS A 1 239 ? -17.263 6.645 17.507 1.00 90.44 239 HIS A CA 1
ATOM 1849 C C . HIS A 1 239 ? -17.769 6.588 16.060 1.00 90.44 239 HIS A C 1
ATOM 1851 O O . HIS A 1 239 ? -18.910 6.956 15.798 1.00 90.44 239 HIS A O 1
ATOM 1857 N N . TYR A 1 240 ? -16.933 6.159 15.113 1.00 96.75 240 TYR A N 1
ATOM 1858 C CA . TYR A 1 240 ? -17.348 6.046 13.719 1.00 96.75 240 TYR A CA 1
ATOM 1859 C C . TYR A 1 240 ? -18.263 4.837 13.517 1.00 96.75 240 TYR A C 1
ATOM 1861 O O . TYR A 1 240 ? -18.026 3.770 14.076 1.00 96.75 240 TYR A O 1
ATOM 1869 N N . THR A 1 241 ? -19.290 4.992 12.687 1.00 95.38 241 THR A N 1
ATOM 1870 C CA . THR A 1 241 ? -20.235 3.914 12.358 1.00 95.38 241 THR A CA 1
ATOM 1871 C C . THR A 1 241 ? -19.620 2.877 11.419 1.00 95.38 241 THR A C 1
ATOM 1873 O O . THR A 1 241 ? -19.983 1.704 11.467 1.00 95.38 241 THR A O 1
ATOM 1876 N N . ASP A 1 242 ? -18.677 3.307 10.579 1.00 96.25 242 ASP A N 1
ATOM 1877 C CA . ASP A 1 242 ? -17.945 2.467 9.635 1.00 96.25 242 ASP A CA 1
ATOM 1878 C C . ASP A 1 242 ? -16.575 3.091 9.339 1.00 96.25 242 ASP A C 1
ATOM 1880 O O . ASP A 1 242 ? -16.456 4.316 9.211 1.00 96.25 242 ASP A O 1
ATOM 1884 N N . ILE A 1 243 ? -15.540 2.263 9.216 1.00 97.31 243 ILE A N 1
ATOM 1885 C CA . ILE A 1 243 ? -14.206 2.683 8.774 1.00 97.31 243 ILE A CA 1
ATOM 1886 C C . ILE A 1 243 ? -13.936 2.055 7.418 1.00 97.31 243 ILE A C 1
ATOM 1888 O O . ILE A 1 243 ? -13.815 0.838 7.301 1.00 97.31 243 ILE A O 1
ATOM 1892 N N . GLY A 1 244 ? -13.807 2.900 6.404 1.00 97.06 244 GLY A N 1
ATOM 1893 C CA . GLY A 1 244 ? -13.573 2.505 5.030 1.00 97.06 244 GLY A CA 1
ATOM 1894 C C . GLY A 1 244 ? -12.148 2.752 4.558 1.00 97.06 244 GLY A C 1
ATOM 1895 O O . GLY A 1 244 ? -11.566 3.808 4.800 1.00 97.06 244 GLY A O 1
ATOM 1896 N N . PHE A 1 245 ? -11.607 1.790 3.823 1.00 97.25 245 PHE A N 1
ATOM 1897 C CA . PHE A 1 245 ? -10.353 1.871 3.092 1.00 97.25 245 PHE A CA 1
ATOM 1898 C C . PHE A 1 245 ? -10.620 2.093 1.610 1.00 97.25 245 PHE A C 1
ATOM 1900 O O . PHE A 1 245 ? -11.489 1.449 1.023 1.00 97.25 245 PHE A O 1
ATOM 1907 N N . ASP A 1 246 ? -9.830 2.969 1.003 1.00 95.56 246 ASP A N 1
ATOM 1908 C CA . ASP A 1 246 ? -9.937 3.308 -0.413 1.00 95.56 246 ASP A CA 1
ATOM 1909 C C . ASP A 1 246 ? -8.546 3.308 -1.056 1.00 95.56 246 ASP A C 1
ATOM 1911 O O . ASP A 1 246 ? -7.741 4.231 -0.881 1.00 95.56 246 ASP A O 1
ATOM 1915 N N . TYR A 1 247 ? -8.226 2.220 -1.745 1.00 94.50 247 TYR A N 1
ATOM 1916 C CA . TYR A 1 247 ? -6.901 1.896 -2.238 1.00 94.50 247 TYR A CA 1
ATOM 1917 C C . TYR A 1 247 ? -6.568 2.678 -3.508 1.00 94.50 247 TYR A C 1
ATOM 1919 O O . TYR A 1 247 ? -7.399 3.017 -4.358 1.00 94.50 247 TYR A O 1
ATOM 1927 N N . THR A 1 248 ? -5.287 2.995 -3.652 1.00 92.00 248 THR A N 1
ATOM 1928 C CA . THR A 1 248 ? -4.751 3.608 -4.862 1.00 92.00 248 THR A CA 1
ATOM 1929 C C . THR A 1 248 ? -3.284 3.275 -5.034 1.00 92.00 248 THR A C 1
ATOM 1931 O O . THR A 1 248 ? -2.550 3.124 -4.062 1.00 92.00 248 THR A O 1
ATOM 1934 N N . LEU A 1 249 ? -2.844 3.180 -6.285 1.00 90.81 249 LEU A N 1
ATOM 1935 C CA . LEU A 1 249 ? -1.428 3.056 -6.610 1.00 90.81 249 LEU A CA 1
ATOM 1936 C C . LEU A 1 249 ? -0.865 4.448 -6.888 1.00 90.81 249 LEU A C 1
ATOM 1938 O O . LEU A 1 249 ? -1.301 5.109 -7.837 1.00 90.81 249 LEU A O 1
ATOM 1942 N N . SER A 1 250 ? 0.108 4.884 -6.091 1.00 88.94 250 SER A N 1
ATOM 1943 C CA . SER A 1 250 ? 0.853 6.106 -6.373 1.00 88.94 250 SER A CA 1
ATOM 1944 C C . SER A 1 250 ? 1.917 5.842 -7.447 1.00 88.94 250 SER A C 1
ATOM 1946 O O . SER A 1 250 ? 2.498 4.752 -7.524 1.00 88.94 250 SER A O 1
ATOM 1948 N N . PRO A 1 251 ? 2.163 6.816 -8.340 1.00 86.12 251 PRO A N 1
ATOM 1949 C CA . PRO A 1 251 ? 3.260 6.708 -9.287 1.00 86.12 251 PRO A CA 1
ATOM 1950 C C . PRO A 1 251 ? 4.607 6.746 -8.547 1.00 86.12 251 PRO A C 1
ATOM 1952 O O . PRO A 1 251 ? 4.672 7.212 -7.405 1.00 86.12 251 PRO A O 1
ATOM 1955 N N . PRO A 1 252 ? 5.699 6.308 -9.196 1.00 87.00 252 PRO A N 1
ATOM 1956 C CA . PRO A 1 252 ? 7.032 6.565 -8.683 1.00 87.00 252 PRO A CA 1
ATOM 1957 C C . PRO A 1 252 ? 7.266 8.048 -8.405 1.00 87.00 252 PRO A C 1
ATOM 1959 O O . PRO A 1 252 ? 6.763 8.886 -9.163 1.00 87.00 252 PRO A O 1
ATOM 1962 N N . PRO A 1 253 ? 8.004 8.378 -7.329 1.00 87.69 253 PRO A N 1
ATOM 1963 C CA . PRO A 1 253 ? 8.385 9.755 -7.090 1.00 87.69 253 PRO A CA 1
ATOM 1964 C C . PRO A 1 253 ? 9.154 10.293 -8.298 1.00 87.69 253 PRO A C 1
ATOM 1966 O O . PRO A 1 253 ? 9.877 9.532 -8.935 1.00 87.69 253 PRO A O 1
ATOM 1969 N N . PRO A 1 254 ? 8.985 11.570 -8.663 1.00 84.75 254 PRO A N 1
ATOM 1970 C CA . PRO A 1 254 ? 9.822 12.173 -9.684 1.00 84.75 254 PRO A CA 1
ATOM 1971 C C . PRO A 1 254 ? 11.239 12.389 -9.128 1.00 84.75 254 PRO A C 1
ATOM 1973 O O . PRO A 1 254 ? 11.393 12.557 -7.912 1.00 84.75 254 PRO A O 1
ATOM 1976 N N . PRO A 1 255 ? 12.266 12.470 -9.988 1.00 84.31 255 PRO A N 1
ATOM 1977 C CA . PRO A 1 255 ? 13.557 13.015 -9.592 1.00 84.31 255 PRO A CA 1
ATOM 1978 C C . PRO A 1 255 ? 13.375 14.401 -8.956 1.00 84.31 255 PRO A C 1
ATOM 1980 O O . PRO A 1 255 ? 12.593 15.220 -9.441 1.00 84.31 255 PRO A O 1
ATOM 1983 N N . SER A 1 256 ? 14.082 14.665 -7.861 1.00 75.00 256 SER A N 1
ATOM 1984 C CA . SER A 1 256 ? 14.090 15.967 -7.186 1.00 75.00 256 SER A CA 1
ATOM 1985 C C . SER A 1 256 ? 15.515 16.487 -7.088 1.00 75.00 256 SER A C 1
ATOM 1987 O O . SER A 1 256 ? 16.421 15.699 -6.825 1.00 75.00 256 SER A O 1
ATOM 1989 N N . SER A 1 257 ? 15.709 17.799 -7.250 1.00 72.44 257 SER A N 1
ATOM 1990 C CA . SER A 1 257 ? 16.990 18.438 -6.940 1.00 72.44 257 SER A CA 1
ATOM 1991 C C . SER A 1 257 ? 17.308 18.223 -5.462 1.00 72.44 257 SER A C 1
ATOM 1993 O O . SER A 1 257 ? 16.493 18.570 -4.604 1.00 72.44 257 SER A O 1
ATOM 1995 N N . ILE A 1 258 ? 18.463 17.630 -5.183 1.00 75.75 258 ILE A N 1
ATOM 1996 C CA . ILE A 1 258 ? 18.946 17.411 -3.823 1.00 75.75 258 ILE A CA 1
ATOM 1997 C C . ILE A 1 258 ? 19.764 18.637 -3.441 1.00 75.75 258 ILE A C 1
ATOM 1999 O O . ILE A 1 258 ? 20.726 18.970 -4.132 1.00 75.75 258 ILE A O 1
ATOM 2003 N N . ASP A 1 259 ? 19.365 19.318 -2.371 1.00 72.81 259 ASP A N 1
ATOM 2004 C CA . ASP A 1 259 ? 20.180 20.389 -1.798 1.00 72.81 259 ASP A CA 1
ATOM 2005 C C . ASP A 1 259 ? 21.199 19.757 -0.832 1.00 72.81 259 ASP A C 1
ATOM 2007 O O . ASP A 1 259 ? 20.774 19.140 0.152 1.00 72.81 259 ASP A O 1
ATOM 2011 N N . PRO A 1 260 ? 22.516 19.888 -1.093 1.00 66.56 260 PRO A N 1
ATOM 2012 C CA . PRO A 1 260 ? 23.573 19.251 -0.306 1.00 66.56 260 PRO A CA 1
ATOM 2013 C C . PRO A 1 260 ? 23.663 19.753 1.144 1.00 66.56 260 PRO A C 1
ATOM 2015 O O . PRO A 1 260 ? 24.367 19.147 1.946 1.00 66.56 260 PRO A O 1
ATOM 2018 N N . THR A 1 261 ? 22.976 20.843 1.498 1.00 63.44 261 THR A N 1
ATOM 2019 C CA . THR A 1 261 ? 22.987 21.409 2.857 1.00 63.44 261 THR A CA 1
ATOM 2020 C C . THR A 1 261 ? 21.988 20.753 3.814 1.00 63.44 261 THR A C 1
ATOM 2022 O O . THR A 1 261 ? 22.060 20.977 5.022 1.00 63.44 261 THR A O 1
ATOM 2025 N N . THR A 1 262 ? 21.057 19.933 3.310 1.00 64.81 262 THR A N 1
ATOM 2026 C CA . THR A 1 262 ? 20.074 19.209 4.136 1.00 64.81 262 THR A CA 1
ATOM 2027 C C . THR A 1 262 ? 20.354 17.707 4.138 1.00 64.81 262 THR A C 1
ATOM 2029 O O . THR A 1 262 ? 20.932 17.169 3.198 1.00 64.81 262 THR A O 1
ATOM 2032 N N . ASP A 1 263 ? 19.856 17.005 5.158 1.00 81.00 263 ASP A N 1
ATOM 2033 C CA . ASP A 1 263 ? 19.812 15.541 5.193 1.00 81.00 263 ASP A CA 1
ATOM 2034 C C . ASP A 1 263 ? 19.114 14.979 3.933 1.00 81.00 263 ASP A C 1
ATOM 2036 O O . ASP A 1 263 ? 17.890 15.073 3.763 1.00 81.00 263 ASP A O 1
ATOM 2040 N N . ILE A 1 264 ? 19.917 14.380 3.047 1.00 81.19 264 ILE A N 1
ATOM 2041 C CA . ILE A 1 264 ? 19.484 13.788 1.775 1.00 81.19 264 ILE A CA 1
ATOM 2042 C C . ILE A 1 264 ? 18.371 12.764 2.018 1.00 81.19 264 ILE A C 1
ATOM 2044 O O . ILE A 1 264 ? 17.365 12.754 1.306 1.00 81.19 264 ILE A O 1
ATOM 2048 N N . GLN A 1 265 ? 18.485 11.935 3.059 1.00 81.50 265 GLN A N 1
ATOM 2049 C CA . GLN A 1 265 ? 17.487 10.913 3.364 1.00 81.50 265 GLN A CA 1
ATOM 2050 C C . GLN A 1 265 ? 16.129 11.540 3.693 1.00 81.50 265 GLN A C 1
ATOM 2052 O O . GLN A 1 265 ? 15.083 11.020 3.278 1.00 81.50 265 GLN A O 1
ATOM 2057 N N . GLN A 1 266 ? 16.126 12.663 4.414 1.00 83.56 266 GLN A N 1
ATOM 2058 C CA . GLN A 1 266 ? 14.903 13.405 4.713 1.00 83.56 266 GLN A CA 1
ATOM 2059 C C . GLN A 1 266 ? 14.287 14.007 3.453 1.00 83.56 266 GLN A C 1
ATOM 2061 O O . GLN A 1 266 ? 13.080 13.852 3.252 1.00 83.56 266 GLN A O 1
ATOM 2066 N N . GLN A 1 267 ? 15.087 14.625 2.580 1.00 85.19 267 GLN A N 1
ATOM 2067 C CA . GLN A 1 267 ? 14.590 15.194 1.324 1.00 85.19 267 GLN A CA 1
ATOM 2068 C C . GLN A 1 267 ? 13.962 14.128 0.416 1.00 85.19 267 GLN A C 1
ATOM 2070 O O . GLN A 1 267 ? 12.842 14.309 -0.076 1.00 85.19 267 GLN A O 1
ATOM 2075 N N . LEU A 1 268 ? 14.643 12.991 0.238 1.00 87.38 268 LEU A N 1
ATOM 2076 C CA . LEU A 1 268 ? 14.154 11.874 -0.573 1.00 87.38 268 LEU A CA 1
ATOM 2077 C C . LEU A 1 268 ? 12.867 11.286 0.019 1.00 87.38 268 LEU A C 1
ATOM 2079 O O . LEU A 1 268 ? 11.877 11.106 -0.693 1.00 87.38 268 LEU A O 1
ATOM 2083 N N . SER A 1 269 ? 12.838 11.059 1.336 1.00 88.00 269 SER A N 1
ATOM 2084 C CA . SER A 1 269 ? 11.647 10.555 2.033 1.00 88.00 269 SER A CA 1
ATOM 2085 C C . SER A 1 269 ? 10.464 11.521 1.925 1.00 88.00 269 SER A C 1
ATOM 2087 O O . SER A 1 269 ? 9.332 11.086 1.717 1.00 88.00 269 SER A O 1
ATOM 2089 N N . ALA A 1 270 ? 10.707 12.830 2.029 1.00 87.44 270 ALA A N 1
ATOM 2090 C CA . ALA A 1 270 ? 9.680 13.855 1.864 1.00 87.44 270 ALA A CA 1
ATOM 2091 C C . ALA A 1 270 ? 9.166 13.935 0.417 1.00 87.44 270 ALA A C 1
ATOM 2093 O O . ALA A 1 270 ? 7.989 14.207 0.187 1.00 87.44 270 ALA A O 1
ATOM 2094 N N . ASN A 1 271 ? 10.016 13.695 -0.586 1.00 87.81 271 ASN A N 1
ATOM 2095 C CA . ASN A 1 271 ? 9.587 13.604 -1.983 1.00 87.81 271 ASN A CA 1
ATOM 2096 C C . ASN A 1 271 ? 8.690 12.376 -2.235 1.00 87.81 271 ASN A C 1
ATOM 2098 O O . ASN A 1 271 ? 7.606 12.505 -2.812 1.00 87.81 271 ASN A O 1
ATOM 2102 N N . ALA A 1 272 ? 9.090 11.203 -1.734 1.00 89.62 272 ALA A N 1
ATOM 2103 C CA . ALA A 1 272 ? 8.277 9.990 -1.806 1.00 89.62 272 ALA A CA 1
ATOM 2104 C C . ALA A 1 272 ? 6.916 10.176 -1.111 1.00 89.62 272 ALA A C 1
ATOM 2106 O O . ALA A 1 272 ? 5.866 9.877 -1.687 1.00 89.62 272 ALA A O 1
ATOM 2107 N N . GLU A 1 273 ? 6.908 10.762 0.088 1.00 91.06 273 GLU A N 1
ATOM 2108 C CA . GLU A 1 273 ? 5.672 11.012 0.831 1.00 91.06 273 GLU A CA 1
ATOM 2109 C C . GLU A 1 273 ? 4.740 12.004 0.121 1.00 91.06 273 GLU A C 1
ATOM 2111 O O . GLU A 1 273 ? 3.536 11.759 0.056 1.00 91.06 273 GLU A O 1
ATOM 2116 N N . ARG A 1 274 ? 5.272 13.063 -0.507 1.00 90.19 274 ARG A N 1
ATOM 2117 C CA . ARG A 1 274 ? 4.470 13.996 -1.321 1.00 90.19 274 ARG A CA 1
ATOM 2118 C C . ARG A 1 274 ? 3.713 13.286 -2.448 1.00 90.19 274 ARG A C 1
ATOM 2120 O O . ARG A 1 274 ? 2.596 13.683 -2.782 1.00 90.19 274 ARG A O 1
ATOM 2127 N N . CYS A 1 275 ? 4.277 12.230 -3.031 1.00 89.81 275 CYS A N 1
ATOM 2128 C CA . CYS A 1 275 ? 3.600 11.448 -4.070 1.00 89.81 275 CYS A CA 1
ATOM 2129 C C . CYS A 1 275 ? 2.441 10.623 -3.507 1.00 89.81 275 CYS A C 1
ATOM 2131 O O . CYS A 1 275 ? 1.363 10.589 -4.107 1.00 89.81 275 CYS A O 1
ATOM 2133 N N . HIS A 1 276 ? 2.618 10.032 -2.325 1.00 92.94 276 HIS A N 1
ATOM 2134 C CA . HIS A 1 276 ? 1.520 9.385 -1.615 1.00 92.94 276 HIS A CA 1
ATOM 2135 C C . HIS A 1 276 ? 0.416 10.370 -1.250 1.00 92.94 276 HIS A C 1
ATOM 2137 O O . HIS A 1 276 ? -0.738 10.124 -1.586 1.00 92.94 276 HIS A O 1
ATOM 2143 N N . GLN A 1 277 ? 0.778 11.506 -0.659 1.00 92.00 277 GLN A N 1
ATOM 2144 C CA . GLN A 1 277 ? -0.152 12.560 -0.269 1.00 92.00 277 GLN A CA 1
ATOM 2145 C C . GLN A 1 277 ? -0.965 13.093 -1.450 1.00 92.00 277 GLN A C 1
ATOM 2147 O O . GLN A 1 277 ? -2.152 13.359 -1.302 1.00 92.00 277 GLN A O 1
ATOM 2152 N N . ARG A 1 278 ? -0.374 13.213 -2.648 1.00 90.00 278 ARG A N 1
ATOM 2153 C CA . ARG A 1 278 ? -1.118 13.563 -3.874 1.00 90.00 278 ARG A CA 1
ATOM 2154 C C . ARG A 1 278 ? -2.183 12.519 -4.216 1.00 90.00 278 ARG A C 1
ATOM 2156 O O . ARG A 1 278 ? -3.307 12.893 -4.544 1.00 90.00 278 ARG A O 1
ATOM 2163 N N . ALA A 1 279 ? -1.845 11.235 -4.123 1.00 90.06 279 ALA A N 1
ATOM 2164 C CA . ALA A 1 279 ? -2.783 10.147 -4.391 1.00 90.06 279 ALA A CA 1
ATOM 2165 C C . ALA A 1 279 ? -3.886 10.052 -3.317 1.00 90.06 279 ALA A C 1
ATOM 2167 O O . ALA A 1 279 ? -5.051 9.871 -3.659 1.00 90.06 279 ALA A O 1
ATOM 2168 N N . GLU A 1 280 ? -3.550 10.249 -2.040 1.00 92.56 280 GLU A N 1
ATOM 2169 C CA . GLU A 1 280 ? -4.521 10.323 -0.937 1.00 92.56 280 GLU A CA 1
ATOM 2170 C C . GLU A 1 280 ? -5.440 11.545 -1.086 1.00 92.56 280 GLU A C 1
ATOM 2172 O O . GLU A 1 280 ? -6.658 11.437 -0.972 1.00 92.56 280 GLU A O 1
ATOM 2177 N N . ARG A 1 281 ? -4.875 12.710 -1.435 1.00 90.06 281 ARG A N 1
ATOM 2178 C CA . ARG A 1 281 ? -5.622 13.947 -1.706 1.00 90.06 281 ARG A CA 1
ATOM 2179 C C . ARG A 1 281 ? -6.649 13.762 -2.819 1.00 90.06 281 ARG A C 1
ATOM 2181 O O . ARG A 1 281 ? -7.738 14.322 -2.729 1.00 90.06 281 ARG A O 1
ATOM 2188 N N . ALA A 1 282 ? -6.316 12.994 -3.855 1.00 87.69 282 ALA A N 1
ATOM 2189 C CA . ALA A 1 282 ? -7.241 12.700 -4.945 1.00 87.69 282 ALA A CA 1
ATOM 2190 C C . ALA A 1 282 ? -8.484 11.929 -4.464 1.00 87.69 282 ALA A C 1
ATOM 2192 O O . ALA A 1 282 ? -9.573 12.181 -4.969 1.00 87.69 282 ALA A O 1
ATOM 2193 N N . LYS A 1 283 ? -8.362 11.067 -3.443 1.00 89.88 283 LYS A N 1
ATOM 2194 C CA . LYS A 1 283 ? -9.501 10.315 -2.885 1.00 89.88 283 LYS A CA 1
ATOM 2195 C C . LYS A 1 283 ? -10.492 11.174 -2.103 1.00 89.88 283 LYS A C 1
ATOM 2197 O O . LYS A 1 283 ? -11.666 10.830 -2.056 1.00 89.88 283 LYS A O 1
ATOM 2202 N N . TYR A 1 284 ? -10.055 12.302 -1.544 1.00 88.56 284 TYR A N 1
ATOM 2203 C CA . TYR A 1 284 ? -10.957 13.288 -0.932 1.00 88.56 284 TYR A CA 1
ATOM 2204 C C . TYR A 1 284 ? -11.562 14.263 -1.947 1.00 88.56 284 TYR A C 1
ATOM 2206 O O . TYR A 1 284 ? -12.566 14.904 -1.670 1.00 88.56 284 TYR A O 1
ATOM 2214 N N . ARG A 1 285 ? -10.960 14.390 -3.133 1.00 80.25 285 ARG A N 1
ATOM 2215 C CA . ARG A 1 285 ? -11.453 15.229 -4.234 1.00 80.25 285 ARG A CA 1
ATOM 2216 C C . ARG A 1 285 ? -12.223 14.390 -5.253 1.00 80.25 285 ARG A C 1
ATOM 2218 O O . ARG A 1 285 ? -11.937 14.475 -6.444 1.00 80.25 285 ARG A O 1
ATOM 2225 N N . ARG A 1 286 ? -13.150 13.547 -4.786 1.00 69.81 286 ARG A N 1
ATOM 2226 C CA . ARG A 1 286 ? -13.988 12.733 -5.683 1.00 69.81 286 ARG A CA 1
ATOM 2227 C C . ARG A 1 286 ? -14.700 13.633 -6.704 1.00 69.81 286 ARG A C 1
ATOM 2229 O O . ARG A 1 286 ? -14.904 14.814 -6.437 1.00 69.81 286 ARG A O 1
ATOM 2236 N N . GLY A 1 2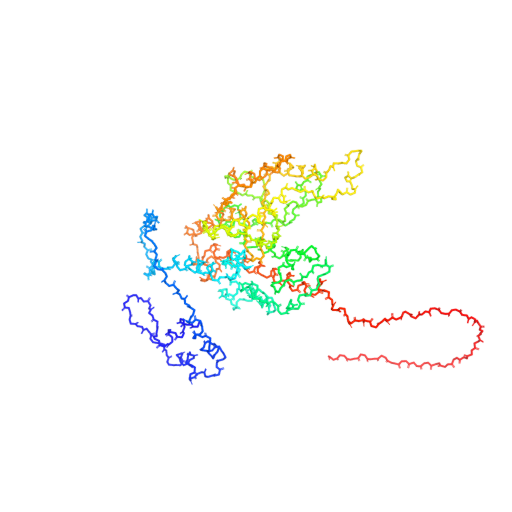87 ? -15.018 13.075 -7.870 1.00 56.53 287 GLY A N 1
ATOM 2237 C CA . GLY A 1 287 ? -15.523 13.825 -9.025 1.00 56.53 287 GLY A CA 1
ATOM 2238 C C . GLY A 1 287 ? -14.395 14.352 -9.920 1.00 56.53 287 GLY A C 1
ATOM 2239 O O . GLY A 1 287 ? -13.838 15.421 -9.680 1.00 56.53 287 GLY A O 1
ATOM 2240 N N . GLY A 1 288 ? -14.043 13.563 -10.941 1.00 45.94 288 GLY A N 1
ATOM 2241 C CA . GLY A 1 288 ? -13.308 14.029 -12.126 1.00 45.94 288 GLY A CA 1
ATOM 2242 C C . GLY A 1 288 ? -14.274 14.529 -13.214 1.00 45.94 288 GLY A C 1
ATOM 2243 O O . GLY A 1 288 ? -15.479 14.422 -13.032 1.00 45.94 288 GLY A O 1
ATOM 2244 N N . ASP A 1 289 ? -13.754 15.063 -14.325 1.00 41.16 289 ASP A N 1
ATOM 2245 C CA . ASP A 1 289 ? -14.455 15.844 -15.377 1.00 41.16 289 ASP A CA 1
ATOM 2246 C C . ASP A 1 289 ? -15.682 15.205 -16.066 1.00 41.16 289 ASP A C 1
ATOM 2248 O O . ASP A 1 289 ? -16.320 15.851 -16.891 1.00 41.16 289 ASP A O 1
ATOM 2252 N N . THR A 1 290 ? -16.037 13.962 -15.758 1.00 41.66 290 THR A N 1
ATOM 2253 C CA . THR A 1 290 ? -17.221 13.295 -16.311 1.00 41.66 290 THR A CA 1
ATOM 2254 C C . THR A 1 290 ? -18.314 13.232 -15.256 1.00 41.66 290 THR A C 1
ATOM 2256 O O . THR A 1 290 ? -18.254 12.408 -14.342 1.00 41.66 290 THR A O 1
ATOM 2259 N N . VAL A 1 291 ? -19.277 14.141 -15.386 1.00 48.38 291 VAL A N 1
ATOM 2260 C CA . VAL A 1 291 ? -20.602 14.058 -14.760 1.00 48.38 291 VAL A CA 1
ATOM 2261 C C . VAL A 1 291 ? -21.325 12.862 -15.394 1.00 48.38 291 VAL A C 1
ATOM 2263 O O . VAL A 1 291 ? -21.223 12.691 -16.611 1.00 48.38 291 VAL A O 1
ATOM 2266 N N . ASP A 1 292 ? -21.990 12.013 -14.609 1.00 49.28 292 ASP A N 1
ATOM 2267 C CA . ASP A 1 292 ? -22.771 10.905 -15.173 1.00 49.28 292 ASP A CA 1
ATOM 2268 C C . ASP A 1 292 ? -23.950 11.468 -15.994 1.00 49.28 292 ASP A C 1
ATOM 2270 O O . ASP A 1 292 ? -24.536 12.486 -15.625 1.00 49.28 292 ASP A O 1
ATOM 2274 N N . ASP A 1 293 ? -24.344 10.798 -17.087 1.00 47.78 293 ASP A N 1
ATOM 2275 C CA . ASP A 1 293 ? -25.453 11.246 -17.956 1.00 47.78 293 ASP A CA 1
ATOM 2276 C C . ASP A 1 293 ? -26.770 11.458 -17.179 1.00 47.78 293 ASP A C 1
ATOM 2278 O O . ASP A 1 293 ? -27.582 12.305 -17.544 1.00 47.78 293 ASP A O 1
ATOM 2282 N N . ALA A 1 294 ? -26.965 10.726 -16.075 1.00 52.38 294 ALA A N 1
ATOM 2283 C CA . ALA A 1 294 ? -28.114 10.874 -15.182 1.00 52.38 294 ALA A CA 1
ATOM 2284 C C . ALA A 1 294 ? -28.095 12.193 -14.379 1.00 52.38 294 ALA A C 1
ATOM 2286 O O . ALA A 1 294 ? -29.152 12.780 -14.136 1.00 52.38 294 ALA A O 1
ATOM 2287 N N . ASP A 1 295 ? -26.910 12.687 -14.015 1.00 48.53 295 ASP A N 1
ATOM 2288 C CA . ASP A 1 295 ? -26.727 13.966 -13.318 1.00 48.53 295 ASP A CA 1
ATOM 2289 C C . ASP A 1 295 ? -26.853 15.156 -14.290 1.00 48.53 295 ASP A C 1
ATOM 2291 O O . ASP A 1 295 ? -27.239 16.252 -13.881 1.00 48.53 295 ASP A O 1
ATOM 2295 N N . LEU A 1 296 ? -26.596 14.932 -15.590 1.00 50.19 296 LEU A N 1
ATOM 2296 C CA . LEU A 1 296 ? -26.788 15.909 -16.674 1.00 50.19 296 LEU A CA 1
ATOM 2297 C C . LEU A 1 296 ? -28.264 16.168 -17.022 1.00 50.19 296 LEU A C 1
ATOM 2299 O O . LEU A 1 296 ? -28.571 17.185 -17.640 1.00 50.19 296 LEU A O 1
ATOM 2303 N N . SER A 1 297 ? -29.180 15.276 -16.630 1.00 52.38 297 SER A N 1
ATOM 2304 C CA . SER A 1 297 ? -30.631 15.429 -16.846 1.00 52.38 297 SER A CA 1
ATOM 2305 C C . SER A 1 297 ? -31.334 16.366 -15.851 1.00 52.38 297 SER A C 1
ATOM 2307 O O . SER A 1 297 ? -32.543 16.581 -15.966 1.00 52.38 297 SER A O 1
ATOM 2309 N N . LEU A 1 298 ? -30.614 16.921 -14.871 1.00 56.28 298 LEU A N 1
ATOM 2310 C CA . LEU A 1 298 ? -31.156 17.920 -13.950 1.00 56.28 298 LEU A CA 1
ATOM 2311 C C . LEU A 1 298 ? -31.249 19.303 -14.629 1.00 56.28 298 LEU A C 1
ATOM 2313 O O . LEU A 1 298 ? -30.398 19.622 -15.456 1.00 56.28 298 LEU A O 1
ATOM 2317 N N . PRO A 1 299 ? -32.238 20.152 -14.270 1.00 47.66 299 PRO A N 1
ATOM 2318 C CA . PRO A 1 299 ? -32.388 21.499 -14.838 1.00 47.66 299 PRO A CA 1
ATOM 2319 C C . PRO A 1 299 ? -31.140 22.382 -14.677 1.00 47.66 299 PRO A C 1
ATOM 2321 O O . PRO A 1 299 ? -30.884 23.216 -15.538 1.00 47.66 299 PRO A O 1
ATOM 2324 N N . ASP A 1 300 ? -30.361 22.139 -13.614 1.00 58.53 300 ASP A N 1
ATOM 2325 C CA . ASP A 1 300 ? -29.044 22.718 -13.337 1.00 58.53 300 ASP A CA 1
ATOM 2326 C C . ASP A 1 300 ? -28.091 21.588 -12.887 1.00 58.53 300 ASP A C 1
ATOM 2328 O O . ASP A 1 300 ? -28.094 21.212 -11.709 1.00 58.53 300 ASP A O 1
ATOM 2332 N N . PRO A 1 301 ? -27.308 20.978 -13.795 1.00 56.16 301 PRO A N 1
ATOM 2333 C CA . PRO A 1 301 ? -26.468 19.840 -13.448 1.00 56.16 301 PRO A CA 1
ATOM 2334 C C . PRO A 1 301 ? -25.311 20.274 -12.530 1.00 56.16 301 PRO A C 1
ATOM 2336 O O . PRO A 1 301 ? -24.591 21.228 -12.851 1.00 56.16 301 PRO A O 1
ATOM 2339 N N . PRO A 1 302 ? -25.100 19.599 -11.386 1.00 62.00 302 PRO A N 1
ATOM 2340 C CA . PRO A 1 302 ? -24.018 19.937 -10.469 1.00 62.00 302 PRO A CA 1
ATOM 2341 C C . PRO A 1 302 ? -22.661 19.715 -11.143 1.00 62.00 302 PRO A C 1
ATOM 2343 O O . PRO A 1 302 ? -22.472 18.762 -11.902 1.00 62.00 302 PRO A O 1
ATOM 2346 N N . SER A 1 303 ? -21.673 20.564 -10.845 1.00 64.62 303 SER A N 1
ATOM 2347 C CA . SER A 1 303 ? -20.320 20.301 -11.337 1.00 64.62 303 SER A CA 1
ATOM 2348 C C . SER A 1 303 ? -19.776 19.013 -10.703 1.00 64.62 303 SER A C 1
ATOM 2350 O O . SER A 1 303 ? -20.140 18.652 -9.580 1.00 64.62 303 SER A O 1
ATOM 2352 N N . SER A 1 304 ? -18.828 18.338 -11.362 1.00 65.06 304 SER A N 1
ATOM 2353 C CA . SER A 1 304 ? -18.120 17.187 -10.768 1.00 65.06 304 SER A CA 1
ATOM 2354 C C . SER A 1 304 ? -17.506 17.526 -9.403 1.00 65.06 304 SER A C 1
ATOM 2356 O O . SER A 1 304 ? -17.405 16.683 -8.507 1.00 65.06 304 SER A O 1
ATOM 2358 N N . LYS A 1 305 ? -17.146 18.800 -9.208 1.00 66.44 305 LYS A N 1
ATOM 2359 C CA . LYS A 1 305 ? -16.712 19.339 -7.926 1.00 66.44 305 LYS A CA 1
ATOM 2360 C C . LYS A 1 305 ? -17.812 19.280 -6.865 1.00 66.44 305 LYS A C 1
ATOM 2362 O O . LYS A 1 305 ? -17.523 18.841 -5.751 1.00 66.44 305 LYS A O 1
ATOM 2367 N N . ASP A 1 306 ? -19.027 19.680 -7.194 1.00 75.56 306 ASP A N 1
ATOM 2368 C CA . ASP A 1 306 ? -20.139 19.723 -6.245 1.00 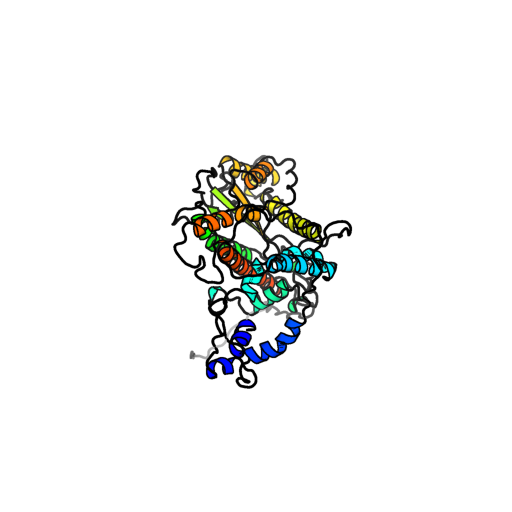75.56 306 ASP A CA 1
ATOM 2369 C C . ASP A 1 306 ? -20.576 18.310 -5.845 1.00 75.56 306 ASP A C 1
ATOM 2371 O O . ASP A 1 306 ? -20.765 18.041 -4.659 1.00 75.56 306 ASP A O 1
ATOM 2375 N N . LEU A 1 307 ? -20.586 17.369 -6.796 1.00 81.56 307 LEU A N 1
ATOM 2376 C CA . LEU A 1 307 ? -20.843 15.949 -6.527 1.00 81.56 307 LEU A CA 1
ATOM 2377 C C . LEU A 1 307 ? -19.799 15.339 -5.582 1.00 81.56 307 LEU A C 1
ATOM 2379 O O . LEU A 1 307 ? -20.132 14.650 -4.620 1.00 81.56 307 LEU A O 1
ATOM 2383 N N . GLY A 1 308 ? -18.520 15.647 -5.798 1.00 83.75 308 GLY A N 1
ATOM 2384 C CA . GLY A 1 308 ? -17.445 15.233 -4.900 1.00 83.75 308 GLY A CA 1
ATOM 2385 C C . GLY A 1 308 ? -17.641 15.659 -3.450 1.00 83.75 308 GLY A C 1
ATOM 2386 O O . GLY A 1 308 ? -17.507 14.846 -2.536 1.00 83.75 308 GLY A O 1
ATOM 2387 N N . GLU A 1 309 ? -17.950 16.940 -3.239 1.00 89.38 309 GLU A N 1
ATOM 2388 C CA . GLU A 1 309 ? -18.224 17.473 -1.900 1.00 89.38 309 GLU A CA 1
ATOM 2389 C C . GLU A 1 309 ? -19.511 16.903 -1.305 1.00 89.38 309 GLU A C 1
ATOM 2391 O O . GLU A 1 309 ? -19.543 16.641 -0.102 1.00 89.38 309 GLU A O 1
ATOM 2396 N N . LEU A 1 310 ? -20.538 16.658 -2.126 1.00 90.25 310 LEU A N 1
ATOM 2397 C CA . LEU A 1 310 ? -21.774 16.008 -1.703 1.00 90.25 310 LEU A CA 1
ATOM 2398 C C . LEU A 1 310 ? -21.489 14.622 -1.115 1.00 90.25 310 LEU A C 1
ATOM 2400 O O . LEU A 1 310 ? -21.867 14.364 0.028 1.00 90.25 310 LEU A O 1
ATOM 2404 N N . TYR A 1 311 ? -20.765 13.763 -1.839 1.00 91.12 311 TYR A N 1
ATOM 2405 C CA . TYR A 1 311 ? -20.481 12.393 -1.397 1.00 91.12 311 TYR A CA 1
ATOM 2406 C C . TYR A 1 311 ? -19.592 12.347 -0.153 1.00 91.12 311 TYR A C 1
ATOM 2408 O O . TYR A 1 311 ? -19.861 11.587 0.776 1.00 91.12 311 TYR A O 1
ATOM 2416 N N . ILE A 1 312 ? -18.554 13.189 -0.078 1.00 93.88 312 ILE A N 1
ATOM 2417 C CA . ILE A 1 312 ? -17.746 13.292 1.147 1.00 93.88 312 ILE A CA 1
ATOM 2418 C C . ILE A 1 312 ? -18.592 13.844 2.305 1.00 93.88 312 ILE A C 1
ATOM 2420 O O . ILE A 1 312 ? -18.463 13.384 3.440 1.00 93.88 312 ILE A O 1
ATOM 2424 N N . GLY A 1 313 ? -19.501 14.779 2.027 1.00 95.19 313 GLY A N 1
ATOM 2425 C CA . GLY A 1 313 ? -20.460 15.292 2.999 1.00 95.19 313 GLY A CA 1
ATOM 2426 C C . GLY A 1 313 ? -21.414 14.221 3.529 1.00 95.19 313 GLY A C 1
ATOM 2427 O O . GLY A 1 313 ? -21.706 14.217 4.721 1.00 95.19 313 GLY A O 1
ATOM 2428 N N . GLU A 1 314 ? -21.878 13.296 2.687 1.00 95.19 314 GLU A N 1
ATOM 2429 C CA . GLU A 1 314 ? -22.701 12.150 3.102 1.00 95.19 314 GLU A CA 1
ATOM 2430 C C . GLU A 1 314 ? -21.936 11.189 4.012 1.00 95.19 314 GLU A C 1
ATOM 2432 O O . GLU A 1 314 ? -22.446 10.814 5.068 1.00 95.19 314 GLU A O 1
ATOM 2437 N N . ILE A 1 315 ? -20.691 10.861 3.653 1.00 95.94 315 ILE A N 1
ATOM 2438 C CA . ILE A 1 315 ? -19.792 10.049 4.485 1.00 95.94 315 ILE A CA 1
ATOM 2439 C C . ILE A 1 315 ? -19.602 10.712 5.855 1.00 95.94 315 ILE A C 1
ATOM 2441 O O . ILE A 1 315 ? -19.760 10.059 6.888 1.00 95.94 315 ILE A O 1
ATOM 2445 N N . ASN A 1 316 ? -19.326 12.020 5.874 1.00 96.81 316 ASN A N 1
ATOM 2446 C CA . ASN A 1 316 ? -19.132 12.763 7.114 1.00 96.81 316 ASN A CA 1
ATOM 2447 C C . ASN A 1 316 ? -20.404 12.796 7.977 1.00 96.81 316 ASN A C 1
ATOM 2449 O O . ASN A 1 316 ? -20.326 12.541 9.177 1.00 96.81 316 ASN A O 1
ATOM 2453 N N . ARG A 1 317 ? -21.570 13.087 7.389 1.00 97.00 317 ARG A N 1
ATOM 2454 C CA . ARG A 1 317 ? -22.855 13.162 8.111 1.00 97.00 317 ARG A CA 1
ATOM 2455 C C . ARG A 1 317 ? -23.296 11.826 8.704 1.00 97.00 317 ARG A C 1
ATOM 2457 O O . ARG A 1 317 ? -23.999 11.824 9.704 1.00 97.00 317 ARG A O 1
ATOM 2464 N N . ALA A 1 318 ? -22.889 10.713 8.099 1.00 96.25 318 ALA A N 1
ATOM 2465 C CA . ALA A 1 318 ? -23.147 9.370 8.613 1.00 96.25 318 ALA A CA 1
ATOM 2466 C C . ALA A 1 318 ? -22.111 8.905 9.659 1.00 96.25 318 ALA A C 1
ATOM 2468 O O . ALA A 1 318 ? -22.119 7.733 10.038 1.00 96.25 318 ALA A O 1
ATOM 2469 N N . ASP A 1 319 ? -21.189 9.782 10.076 1.00 96.38 319 ASP A N 1
ATOM 2470 C CA . ASP A 1 319 ? -20.045 9.462 10.938 1.00 96.38 319 ASP A CA 1
ATOM 2471 C C . ASP A 1 319 ? -19.258 8.240 10.450 1.00 96.38 319 ASP A C 1
ATOM 2473 O O . ASP A 1 319 ? -18.860 7.367 11.218 1.00 96.38 319 ASP A O 1
ATOM 2477 N N . ARG A 1 320 ? -19.016 8.186 9.139 1.00 96.88 320 ARG A N 1
ATOM 2478 C CA . ARG A 1 320 ? -18.149 7.191 8.508 1.00 96.88 320 ARG A CA 1
ATOM 2479 C C . ARG A 1 320 ? -16.769 7.789 8.268 1.00 96.88 320 ARG A C 1
ATOM 2481 O O . ARG A 1 320 ? -16.635 8.975 7.956 1.00 96.88 320 ARG A O 1
ATOM 2488 N N . LEU A 1 321 ? -15.735 6.967 8.396 1.00 97.31 321 LEU A N 1
ATOM 2489 C CA . LEU A 1 321 ? -14.348 7.383 8.218 1.00 97.31 321 LEU A CA 1
ATOM 2490 C C . LEU A 1 321 ? -13.803 6.885 6.879 1.00 97.31 321 LEU A C 1
ATOM 2492 O O . LEU A 1 321 ? -13.740 5.682 6.655 1.00 97.31 321 LEU A O 1
ATOM 2496 N N . LEU A 1 322 ? -13.359 7.798 6.012 1.00 97.12 322 LEU A N 1
ATOM 2497 C CA . LEU A 1 322 ? -12.642 7.459 4.779 1.00 97.12 322 LEU A CA 1
ATOM 2498 C C . LEU A 1 322 ? -11.128 7.498 5.021 1.00 97.12 322 LEU A C 1
ATOM 2500 O O . LEU A 1 322 ? -10.574 8.561 5.295 1.00 97.12 322 LEU A O 1
ATOM 2504 N N . LEU A 1 323 ? -10.456 6.358 4.860 1.00 97.19 323 LEU A N 1
ATOM 2505 C CA . LEU A 1 323 ? -9.003 6.214 4.931 1.00 97.19 323 LEU A CA 1
ATOM 2506 C C . LEU A 1 323 ? -8.430 5.864 3.548 1.00 97.19 323 LEU A C 1
ATOM 2508 O O . LEU A 1 323 ? -8.460 4.702 3.132 1.00 97.19 323 LEU A O 1
ATOM 2512 N N . PRO A 1 324 ? -7.856 6.838 2.823 1.00 95.69 324 PRO A N 1
ATOM 2513 C CA . PRO A 1 324 ? -7.117 6.550 1.604 1.00 95.69 324 PRO A CA 1
ATOM 2514 C C . PRO A 1 324 ? -5.904 5.651 1.877 1.00 95.69 324 PRO A C 1
ATOM 2516 O O . PRO A 1 324 ? -5.067 5.949 2.732 1.00 95.69 324 PRO A O 1
ATOM 2519 N N . VAL A 1 325 ? -5.776 4.571 1.106 1.00 96.00 325 VAL A N 1
ATOM 2520 C CA . VAL A 1 325 ? -4.659 3.623 1.180 1.00 96.00 325 VAL A CA 1
ATOM 2521 C C . VAL A 1 325 ? -3.807 3.755 -0.074 1.00 96.00 325 VAL A C 1
ATOM 2523 O O . VAL A 1 325 ? -3.985 3.059 -1.073 1.00 96.00 325 VAL A O 1
ATOM 2526 N N . SER A 1 326 ? -2.865 4.691 -0.030 1.00 94.69 326 SER A N 1
ATOM 2527 C CA . SER A 1 326 ? -1.916 4.902 -1.120 1.00 94.69 326 SER A CA 1
ATOM 2528 C C . SER A 1 326 ? -0.766 3.902 -1.046 1.00 94.69 326 SER A C 1
ATOM 2530 O O . SER A 1 326 ? -0.112 3.792 -0.012 1.00 94.69 326 SER A O 1
ATOM 2532 N N . ILE A 1 327 ? -0.505 3.185 -2.136 1.00 94.06 327 ILE A N 1
ATOM 2533 C CA . ILE A 1 327 ? 0.539 2.162 -2.228 1.00 94.06 327 ILE A CA 1
ATOM 2534 C C . ILE A 1 327 ? 1.531 2.539 -3.312 1.00 94.06 327 ILE A C 1
ATOM 2536 O O . ILE A 1 327 ? 1.162 2.778 -4.462 1.00 94.06 327 ILE A O 1
ATOM 2540 N N . GLY A 1 328 ? 2.797 2.574 -2.921 1.00 92.19 328 GLY A N 1
ATOM 2541 C CA . GLY A 1 328 ? 3.885 3.021 -3.761 1.00 92.19 328 GLY A CA 1
ATOM 2542 C C . GLY A 1 328 ? 4.327 1.961 -4.758 1.00 92.19 328 GLY A C 1
ATOM 2543 O O . GLY A 1 328 ? 3.981 0.777 -4.653 1.00 92.19 328 GLY A O 1
ATOM 2544 N N . PRO A 1 329 ? 5.156 2.360 -5.731 1.00 90.69 329 PRO A N 1
ATOM 2545 C CA . PRO A 1 329 ? 5.668 1.469 -6.770 1.00 90.69 329 PRO A CA 1
ATOM 2546 C C . PRO A 1 329 ? 6.550 0.325 -6.244 1.00 90.69 329 PRO A C 1
ATOM 2548 O O . PRO A 1 329 ? 6.910 -0.563 -7.024 1.00 90.69 329 PRO A O 1
ATOM 2551 N N . TYR A 1 330 ? 6.932 0.368 -4.965 1.00 90.50 330 TYR A N 1
ATOM 2552 C CA . TYR A 1 330 ? 7.781 -0.613 -4.289 1.00 90.50 330 TYR A CA 1
ATOM 2553 C C . TYR A 1 330 ? 7.068 -1.306 -3.114 1.00 90.50 330 TYR A C 1
ATOM 2555 O O . TYR A 1 330 ? 7.686 -2.092 -2.389 1.00 90.50 330 TYR A O 1
ATOM 2563 N N . GLY A 1 331 ? 5.762 -1.064 -2.956 1.00 89.69 331 GLY A N 1
ATOM 2564 C CA . GLY A 1 331 ? 4.917 -1.670 -1.926 1.00 89.69 331 GLY A CA 1
ATOM 2565 C C . GLY A 1 331 ? 4.981 -0.991 -0.557 1.00 89.69 331 GLY A C 1
ATOM 2566 O O . GLY A 1 331 ? 4.611 -1.595 0.450 1.00 89.69 331 GLY A O 1
ATOM 2567 N N . ASP A 1 332 ? 5.469 0.242 -0.518 1.00 90.12 332 ASP A N 1
ATOM 2568 C CA . ASP A 1 332 ? 5.372 1.174 0.597 1.00 90.12 332 ASP A CA 1
ATOM 2569 C C . ASP A 1 332 ? 3.973 1.802 0.706 1.00 90.12 332 ASP A C 1
ATOM 2571 O O . ASP A 1 332 ? 3.166 1.722 -0.220 1.00 90.12 332 ASP A O 1
ATOM 2575 N N . PHE A 1 333 ? 3.669 2.382 1.869 1.00 90.69 333 PHE A N 1
ATOM 2576 C CA . PHE A 1 333 ? 2.345 2.904 2.208 1.00 90.69 333 PHE A CA 1
ATOM 2577 C C . PHE A 1 333 ? 2.376 4.418 2.387 1.00 90.69 333 PHE A C 1
ATOM 2579 O O . PHE A 1 333 ? 3.331 4.966 2.947 1.00 90.69 333 PHE A O 1
ATOM 2586 N N . GLY A 1 334 ? 1.275 5.063 2.015 1.00 93.25 334 GLY A N 1
ATOM 2587 C CA . GLY A 1 334 ? 1.028 6.468 2.288 1.00 93.25 334 GLY A CA 1
ATOM 2588 C C . GLY A 1 334 ? 0.854 6.771 3.778 1.00 93.25 334 GLY A C 1
ATOM 2589 O O . GLY A 1 334 ? 0.575 5.869 4.579 1.00 93.25 334 GLY A O 1
ATOM 2590 N N . PRO A 1 335 ? 1.058 8.038 4.173 1.00 94.31 335 PRO A N 1
ATOM 2591 C CA . PRO A 1 335 ? 1.082 8.437 5.572 1.00 94.31 335 PRO A CA 1
ATOM 2592 C C . PRO A 1 335 ? -0.240 8.210 6.314 1.00 94.31 335 PRO A C 1
ATOM 2594 O O . PRO A 1 335 ? -0.185 7.936 7.510 1.00 94.31 335 PRO A O 1
ATOM 2597 N N . ILE A 1 336 ? -1.409 8.263 5.658 1.00 96.00 336 ILE A N 1
ATOM 2598 C CA . ILE A 1 336 ? -2.694 8.039 6.350 1.00 96.00 336 ILE A CA 1
ATOM 2599 C C . ILE A 1 336 ? -2.799 6.588 6.820 1.00 96.00 336 ILE A C 1
ATOM 2601 O O . ILE A 1 336 ? -3.002 6.321 8.005 1.00 96.00 336 ILE A O 1
ATOM 2605 N N . PHE A 1 337 ? -2.588 5.635 5.912 1.00 95.69 337 PHE A N 1
ATOM 2606 C CA . PHE A 1 337 ? -2.637 4.219 6.268 1.00 95.69 337 PHE A CA 1
ATOM 2607 C C . PHE A 1 337 ? -1.470 3.815 7.180 1.00 95.69 337 PHE A C 1
ATOM 2609 O O . PHE A 1 337 ? -1.632 2.995 8.081 1.00 95.69 337 PHE A O 1
ATOM 2616 N N . ARG A 1 338 ? -0.295 4.436 7.019 1.00 94.94 338 ARG A N 1
ATOM 2617 C CA . ARG A 1 338 ? 0.836 4.245 7.935 1.00 94.94 338 ARG A CA 1
ATOM 2618 C C . ARG A 1 338 ? 0.512 4.719 9.359 1.00 94.94 338 ARG A C 1
ATOM 2620 O O . ARG A 1 338 ? 0.875 4.029 10.311 1.00 94.94 338 ARG A O 1
ATOM 2627 N N . ASN A 1 339 ? -0.196 5.839 9.512 1.00 95.75 339 ASN A N 1
ATOM 2628 C CA . ASN A 1 339 ? -0.675 6.319 10.809 1.00 95.75 339 ASN A CA 1
ATOM 2629 C C . ASN A 1 339 ? -1.682 5.347 11.437 1.00 95.75 339 ASN A C 1
ATOM 2631 O O . ASN A 1 339 ? -1.531 4.955 12.594 1.00 95.75 339 ASN A O 1
ATOM 2635 N N . PHE A 1 340 ? -2.651 4.889 10.642 1.00 96.94 340 PHE A N 1
ATOM 2636 C CA . PHE A 1 340 ? -3.616 3.871 11.055 1.00 96.94 340 PHE A CA 1
ATOM 2637 C C . PHE A 1 340 ? -2.922 2.602 11.582 1.00 96.94 340 PHE A C 1
ATOM 2639 O O . PHE A 1 340 ? -3.237 2.114 12.664 1.00 96.94 340 PHE A O 1
ATOM 2646 N N . LEU A 1 341 ? -1.924 2.089 10.857 1.00 95.56 341 LEU A N 1
ATOM 2647 C CA . LEU A 1 341 ? -1.232 0.855 11.229 1.00 95.56 341 LEU A CA 1
ATOM 2648 C C . LEU A 1 341 ? -0.263 1.022 12.410 1.00 95.56 341 LEU A C 1
ATOM 2650 O O . LEU A 1 341 ? -0.224 0.148 13.274 1.00 95.56 341 LEU A O 1
ATOM 2654 N N . PHE A 1 342 ? 0.540 2.090 12.429 1.00 94.44 342 PHE A N 1
ATOM 2655 C CA . PHE A 1 342 ? 1.737 2.199 13.283 1.00 94.44 342 PHE A CA 1
ATOM 2656 C C . PHE A 1 342 ? 1.858 3.519 14.061 1.00 94.44 342 PHE A C 1
ATOM 2658 O O . PHE A 1 342 ? 2.923 3.802 14.605 1.00 94.44 342 PHE A O 1
ATOM 2665 N N . GLY A 1 343 ? 0.838 4.382 14.033 1.00 93.81 343 GLY A N 1
ATOM 2666 C CA . GLY A 1 343 ? 0.862 5.682 14.720 1.00 93.81 343 GLY A CA 1
ATOM 2667 C C . GLY A 1 343 ? 1.871 6.675 14.134 1.00 93.81 343 GLY A C 1
ATOM 2668 O O . GLY A 1 343 ? 2.245 7.650 14.778 1.00 93.81 343 GLY A O 1
ATOM 2669 N N . GLN A 1 344 ? 2.360 6.412 12.920 1.00 90.75 344 GLN A N 1
ATOM 2670 C CA . GLN A 1 344 ? 3.353 7.233 12.235 1.00 90.75 344 GLN A CA 1
ATOM 2671 C C . GLN A 1 344 ? 2.671 8.147 11.216 1.00 90.75 344 GLN A C 1
ATOM 2673 O O . GLN A 1 344 ? 2.564 7.801 10.032 1.00 90.75 344 GLN A O 1
ATOM 2678 N N . GLY A 1 345 ? 2.236 9.310 11.701 1.00 84.69 345 GLY A N 1
ATOM 2679 C CA . GLY A 1 345 ? 1.609 10.373 10.918 1.00 84.69 345 GLY A CA 1
ATOM 2680 C C . GLY A 1 345 ? 2.449 10.896 9.741 1.00 84.69 345 GLY A C 1
ATOM 2681 O O . GLY A 1 345 ? 3.597 10.480 9.532 1.00 84.69 345 GLY A O 1
ATOM 2682 N N . PRO A 1 346 ? 1.877 11.803 8.932 1.00 85.62 346 PRO A N 1
ATOM 2683 C CA . PRO A 1 346 ? 2.615 12.467 7.865 1.00 85.62 346 PRO A CA 1
ATOM 2684 C C . PRO A 1 346 ? 3.763 13.312 8.437 1.00 85.62 346 PRO A C 1
ATOM 2686 O O . PRO A 1 346 ? 3.616 13.956 9.472 1.00 85.62 346 PRO A O 1
ATOM 2689 N N . ARG A 1 347 ? 4.901 13.341 7.737 1.00 84.31 347 ARG A N 1
ATOM 2690 C CA . ARG A 1 347 ? 6.055 14.202 8.050 1.00 84.31 347 ARG A CA 1
ATOM 2691 C C . ARG A 1 347 ? 5.706 15.675 7.891 1.00 84.31 347 ARG A C 1
ATOM 2693 O O . ARG A 1 347 ? 6.247 16.513 8.602 1.00 84.31 347 ARG A O 1
ATOM 2700 N N . GLN A 1 348 ? 4.839 15.983 6.930 1.00 80.62 348 GLN A N 1
ATOM 2701 C CA . GLN A 1 348 ? 4.343 17.330 6.679 1.00 80.62 348 GLN A CA 1
ATOM 2702 C C . GLN A 1 348 ? 2.822 17.305 6.536 1.00 80.62 348 GLN A C 1
ATOM 2704 O O . GLN A 1 348 ? 2.302 16.427 5.843 1.00 80.62 348 GLN A O 1
ATOM 2709 N N . PRO A 1 349 ? 2.097 18.254 7.149 1.00 76.75 349 PRO A N 1
ATOM 2710 C CA . PRO A 1 349 ? 0.651 18.325 7.005 1.00 76.75 349 PRO A CA 1
ATOM 2711 C C . PRO A 1 349 ? 0.268 18.543 5.538 1.00 76.75 349 PRO A C 1
ATOM 2713 O O . PRO A 1 349 ? 0.945 19.259 4.795 1.00 76.75 349 PRO A O 1
ATOM 2716 N N . LEU A 1 350 ? -0.836 17.926 5.116 1.00 81.44 350 LEU A N 1
ATOM 2717 C CA . LEU A 1 350 ? -1.378 18.163 3.786 1.00 81.44 350 LEU A CA 1
ATOM 2718 C C . LEU A 1 350 ? -1.921 19.596 3.716 1.00 81.44 350 LEU A C 1
ATOM 2720 O O . LEU A 1 350 ? -2.574 20.070 4.644 1.00 81.44 350 LEU A O 1
ATOM 2724 N N . SER A 1 351 ? -1.688 20.284 2.599 1.00 79.06 351 SER A N 1
ATOM 2725 C CA . SER A 1 351 ? -2.252 21.619 2.408 1.00 79.06 351 SER A CA 1
ATOM 2726 C C . SER A 1 351 ? -3.789 21.583 2.410 1.00 79.06 351 SER A C 1
ATOM 2728 O O . SER A 1 351 ? -4.380 20.634 1.873 1.00 79.06 351 SER A O 1
ATOM 2730 N N . PRO A 1 352 ? -4.465 22.616 2.942 1.00 82.50 352 PRO A N 1
ATOM 2731 C CA . PRO A 1 352 ? -5.922 22.676 2.939 1.00 82.50 352 PRO A CA 1
ATOM 2732 C C . PRO A 1 352 ? -6.530 22.489 1.542 1.00 82.50 352 PRO A C 1
ATOM 2734 O O . PRO A 1 352 ? -5.954 22.849 0.507 1.00 82.50 352 PRO A O 1
ATOM 2737 N N . PHE A 1 353 ? -7.712 21.889 1.486 1.00 85.81 353 PHE A N 1
ATOM 2738 C CA . PHE A 1 353 ? -8.506 21.750 0.273 1.00 85.81 353 PHE A CA 1
ATOM 2739 C C . PHE A 1 353 ? -9.298 23.044 0.058 1.00 85.81 353 PHE A C 1
ATOM 2741 O O . PHE A 1 353 ? -10.351 23.245 0.658 1.00 85.81 353 PHE A O 1
ATOM 2748 N N . LYS A 1 354 ? -8.766 23.950 -0.771 1.00 82.75 354 LYS A N 1
ATOM 2749 C CA . LYS A 1 354 ? -9.447 25.208 -1.111 1.00 82.75 354 LYS A CA 1
ATOM 2750 C C . LYS A 1 354 ? -10.843 24.921 -1.686 1.00 82.75 354 LYS A C 1
ATOM 2752 O O . LYS A 1 354 ? -10.965 24.056 -2.553 1.00 82.75 354 LYS A O 1
ATOM 2757 N N . ASP A 1 355 ? -11.856 25.635 -1.193 1.00 82.75 355 ASP A N 1
ATOM 2758 C CA . ASP A 1 355 ? -13.262 25.559 -1.628 1.00 82.75 355 ASP A CA 1
ATOM 2759 C C . ASP A 1 355 ? -13.886 24.155 -1.515 1.00 82.75 355 ASP A C 1
ATOM 2761 O O . ASP A 1 355 ? -14.714 23.766 -2.340 1.00 82.75 355 ASP A O 1
ATOM 2765 N N . ARG A 1 356 ? -13.415 23.365 -0.542 1.00 87.44 356 ARG A N 1
ATOM 2766 C CA . ARG A 1 356 ? -13.785 21.958 -0.326 1.00 87.44 356 ARG A CA 1
ATOM 2767 C C . ARG A 1 356 ? -13.864 21.639 1.182 1.00 87.44 356 ARG A C 1
ATOM 2769 O O . ARG A 1 356 ? -12.973 20.976 1.729 1.00 87.44 356 ARG A O 1
ATOM 2776 N N . PRO A 1 357 ? -14.833 22.215 1.915 1.00 93.44 357 PRO A N 1
ATOM 2777 C CA . PRO A 1 357 ? -14.930 22.063 3.367 1.00 93.44 357 PRO A CA 1
ATOM 2778 C C . PRO A 1 357 ? -15.132 20.609 3.815 1.00 93.44 357 PRO A C 1
ATOM 2780 O O . PRO A 1 357 ? -14.542 20.210 4.820 1.00 93.44 357 PRO A O 1
ATOM 2783 N N . GLN A 1 358 ? -15.888 19.795 3.070 1.00 95.06 358 GLN A N 1
ATOM 2784 C CA . GLN A 1 358 ? -16.129 18.394 3.426 1.00 95.06 358 GLN A CA 1
ATOM 2785 C C . GLN A 1 358 ? -14.867 17.550 3.252 1.00 95.06 358 GLN A C 1
ATOM 2787 O O . GLN A 1 358 ? -14.563 16.729 4.119 1.00 95.06 358 GLN A O 1
ATOM 2792 N N . ALA A 1 359 ? -14.073 17.804 2.206 1.00 91.94 359 ALA A N 1
ATOM 2793 C CA . ALA A 1 359 ? -12.758 17.183 2.051 1.00 91.94 359 ALA A CA 1
ATOM 2794 C C . ALA A 1 359 ? -11.787 17.553 3.188 1.00 91.94 359 ALA A C 1
ATOM 2796 O O . ALA A 1 359 ? -11.077 16.680 3.691 1.00 91.94 359 ALA A O 1
ATOM 2797 N N . ASN A 1 360 ? -11.763 18.823 3.626 1.00 93.50 360 ASN A N 1
ATOM 2798 C CA . ASN A 1 360 ? -10.958 19.232 4.787 1.00 93.50 360 ASN A CA 1
ATOM 2799 C C . ASN A 1 360 ? -11.391 18.491 6.057 1.00 93.50 360 ASN A C 1
ATOM 2801 O O . ASN A 1 360 ? -10.539 17.972 6.775 1.00 93.50 360 ASN A O 1
ATOM 2805 N N . LEU A 1 361 ? -12.702 18.411 6.311 1.00 96.19 361 LEU A N 1
ATOM 2806 C CA . LEU A 1 361 ? -13.244 17.706 7.471 1.00 96.19 361 LEU A CA 1
ATOM 2807 C C . LEU A 1 361 ? -12.917 16.208 7.432 1.00 96.19 361 LEU A C 1
ATOM 2809 O O . LEU A 1 361 ? -12.475 15.660 8.439 1.00 96.19 361 LEU A O 1
ATOM 2813 N N . ALA A 1 362 ? -13.070 15.554 6.279 1.00 95.88 362 ALA A N 1
ATOM 2814 C CA . ALA A 1 362 ? -12.750 14.137 6.123 1.00 95.88 362 ALA A CA 1
ATOM 2815 C C . ALA A 1 362 ? -11.256 13.861 6.353 1.00 95.88 362 ALA A C 1
ATOM 2817 O O . ALA A 1 362 ? -10.901 12.927 7.070 1.00 95.88 362 ALA A O 1
ATOM 2818 N N . HIS A 1 363 ? -10.372 14.709 5.815 1.00 94.69 363 HIS A N 1
ATOM 2819 C CA . HIS A 1 363 ? -8.934 14.592 6.054 1.00 94.69 363 HIS A CA 1
ATOM 2820 C C . HIS A 1 363 ? -8.565 14.813 7.528 1.00 94.69 363 HIS A C 1
ATOM 2822 O O . HIS A 1 363 ? -7.746 14.071 8.074 1.00 94.69 363 HIS A O 1
ATOM 2828 N N . LEU A 1 364 ? -9.181 15.802 8.183 1.00 94.69 364 LEU A N 1
ATOM 2829 C CA . LEU A 1 364 ? -8.985 16.063 9.608 1.00 94.69 364 LEU A CA 1
ATOM 2830 C C . LEU A 1 364 ? -9.427 14.856 10.443 1.00 94.69 364 LEU A C 1
ATOM 2832 O O . LEU A 1 364 ? -8.665 14.381 11.282 1.00 94.69 364 LEU A O 1
ATOM 2836 N N . ARG A 1 365 ? -10.614 14.308 10.153 1.00 95.50 365 ARG A N 1
ATOM 2837 C CA . ARG A 1 365 ? -11.143 13.096 10.791 1.00 95.50 365 ARG A CA 1
ATOM 2838 C C . ARG A 1 365 ? -10.207 11.905 10.612 1.00 95.50 365 ARG A C 1
ATOM 2840 O O . ARG A 1 365 ? -9.957 11.208 11.580 1.00 95.50 365 ARG A O 1
ATOM 2847 N N . ALA A 1 366 ? -9.631 11.709 9.425 1.00 95.00 366 ALA A N 1
ATOM 2848 C CA . ALA A 1 366 ? -8.688 10.622 9.136 1.00 95.00 366 ALA A CA 1
ATOM 2849 C C . ALA A 1 366 ? -7.320 10.752 9.829 1.00 95.00 366 ALA A C 1
ATOM 2851 O O . ALA A 1 366 ? -6.570 9.778 9.893 1.00 95.00 366 ALA A O 1
ATOM 2852 N N . THR A 1 367 ? -6.965 11.942 10.317 1.00 92.50 367 THR A N 1
ATOM 2853 C CA . THR A 1 367 ? -5.637 12.231 10.887 1.00 92.50 367 THR A CA 1
ATOM 2854 C C . THR A 1 367 ? -5.672 12.600 12.368 1.00 92.50 367 THR A C 1
ATOM 2856 O O . THR A 1 367 ? -4.615 12.770 12.971 1.00 92.50 367 THR A O 1
ATOM 2859 N N . SER A 1 368 ? -6.862 12.682 12.968 1.00 91.19 368 SER A N 1
ATOM 2860 C CA . SER A 1 368 ? -7.078 13.119 14.350 1.00 91.19 368 SER A CA 1
ATOM 2861 C C . SER A 1 368 ? -7.971 12.144 15.120 1.00 91.19 368 SER A C 1
ATOM 2863 O O . SER A 1 368 ? -8.785 11.430 14.538 1.00 91.19 368 SER A O 1
ATOM 2865 N N . HIS A 1 369 ? -7.855 12.130 16.450 1.00 89.88 369 HIS A N 1
ATOM 2866 C CA . HIS A 1 369 ? -8.797 11.410 17.315 1.00 89.88 369 HIS A CA 1
ATOM 2867 C C . HIS A 1 369 ? -10.245 11.872 17.020 1.00 89.88 369 HIS A C 1
ATOM 2869 O O . HIS A 1 369 ? -10.449 13.077 16.851 1.00 89.88 369 HIS A O 1
ATOM 2875 N N . PRO A 1 370 ? -11.248 10.972 16.931 1.00 92.81 370 PRO A N 1
ATOM 2876 C CA . PRO A 1 370 ? -11.257 9.563 17.346 1.00 92.81 370 PRO A CA 1
ATOM 2877 C C . PRO A 1 370 ? -10.886 8.529 16.268 1.00 92.81 370 PRO A C 1
ATOM 2879 O O . PRO A 1 370 ? -11.260 7.360 16.390 1.00 92.81 370 PRO A O 1
ATOM 2882 N N . ALA A 1 371 ? -10.171 8.906 15.198 1.00 94.44 371 ALA A N 1
ATOM 2883 C CA . ALA A 1 371 ? -9.733 7.909 14.221 1.00 94.44 371 ALA A CA 1
ATOM 2884 C C . ALA A 1 371 ? -8.770 6.887 14.839 1.00 94.44 371 ALA A C 1
ATOM 2886 O O . ALA A 1 371 ? -7.922 7.260 15.657 1.00 94.44 371 ALA A O 1
ATOM 2887 N N . PRO A 1 372 ? -8.867 5.608 14.433 1.00 94.62 372 PRO A N 1
ATOM 2888 C CA . PRO A 1 372 ? -7.895 4.604 14.823 1.00 94.62 372 PRO A CA 1
ATOM 2889 C C . PRO A 1 372 ? -6.492 4.988 14.362 1.00 94.62 372 PRO A C 1
ATOM 2891 O O . PRO A 1 372 ? -6.271 5.354 13.205 1.00 94.62 372 PRO A O 1
ATOM 2894 N N . PHE A 1 373 ? -5.531 4.816 15.255 1.00 95.00 373 PHE A N 1
ATOM 2895 C CA . PHE A 1 373 ? -4.113 4.886 14.951 1.00 95.00 373 PHE A CA 1
ATOM 2896 C C . PHE A 1 373 ? -3.391 3.778 15.710 1.00 95.00 373 PHE A C 1
ATOM 2898 O O . PHE A 1 373 ? -3.903 3.239 16.693 1.00 95.00 373 PHE A O 1
ATOM 2905 N N . ASP A 1 374 ? -2.202 3.429 15.231 1.00 95.38 374 ASP A N 1
ATOM 2906 C CA . ASP A 1 374 ? -1.318 2.462 15.885 1.00 95.38 374 ASP A CA 1
ATOM 2907 C C . ASP A 1 374 ? -1.952 1.075 16.144 1.00 95.38 374 ASP A C 1
ATOM 2909 O O . ASP A 1 374 ? -1.668 0.385 17.131 1.00 95.38 374 ASP A O 1
ATOM 2913 N N . VAL A 1 375 ? -2.826 0.642 15.229 1.00 96.50 375 VAL A N 1
ATOM 2914 C CA . VAL A 1 375 ? -3.601 -0.606 15.335 1.00 96.50 375 VAL A CA 1
ATOM 2915 C C . VAL A 1 375 ? -2.690 -1.826 15.480 1.00 96.50 375 VAL A C 1
ATOM 2917 O O . VAL A 1 375 ? -2.925 -2.688 16.327 1.00 96.50 375 VAL A O 1
ATOM 2920 N N . ILE A 1 376 ? -1.621 -1.915 14.685 1.00 96.19 376 ILE A N 1
ATOM 2921 C CA . ILE A 1 376 ? -0.720 -3.074 14.693 1.00 96.19 376 ILE A CA 1
ATOM 2922 C C . ILE A 1 376 ? 0.122 -3.114 15.970 1.00 96.19 376 ILE A C 1
ATOM 2924 O O . ILE A 1 376 ? 0.383 -4.199 16.496 1.00 96.19 376 ILE A O 1
ATOM 2928 N N . THR A 1 377 ? 0.538 -1.967 16.503 1.00 94.31 377 THR A N 1
ATOM 2929 C CA . THR A 1 377 ? 1.287 -1.914 17.769 1.00 94.31 377 THR A CA 1
ATOM 2930 C C . THR A 1 377 ? 0.380 -2.237 18.949 1.00 94.31 377 THR A C 1
ATOM 2932 O O . THR A 1 377 ? 0.787 -2.977 19.851 1.00 94.31 377 THR A O 1
ATOM 2935 N N . THR A 1 378 ? -0.871 -1.774 18.910 1.00 95.88 378 THR A N 1
ATOM 2936 C CA . THR A 1 378 ? -1.904 -2.146 19.882 1.00 95.88 378 THR A CA 1
ATOM 2937 C C . THR A 1 378 ? -2.130 -3.659 19.868 1.00 95.88 378 THR A C 1
ATOM 2939 O O . THR A 1 378 ? -2.024 -4.301 20.914 1.00 95.88 378 THR A O 1
ATOM 2942 N N . ALA A 1 379 ? -2.298 -4.260 18.684 1.00 96.31 379 ALA A N 1
ATOM 2943 C CA . ALA A 1 379 ? -2.377 -5.712 18.516 1.00 96.31 379 ALA A CA 1
ATOM 2944 C C . ALA A 1 379 ? -1.146 -6.429 19.092 1.00 96.31 379 ALA A C 1
ATOM 2946 O O . ALA A 1 379 ? -1.271 -7.414 19.813 1.00 96.31 379 ALA A O 1
ATOM 2947 N N . CYS A 1 380 ? 0.067 -5.934 18.826 1.00 95.75 380 CYS A N 1
ATOM 2948 C CA . CYS A 1 380 ? 1.289 -6.510 19.394 1.00 95.75 380 CYS A CA 1
ATOM 2949 C C . CYS A 1 380 ? 1.310 -6.459 20.924 1.00 95.75 380 CYS A C 1
ATOM 2951 O O . CYS A 1 380 ? 1.772 -7.406 21.561 1.00 95.75 380 CYS A O 1
ATOM 2953 N N . THR A 1 381 ? 0.844 -5.356 21.506 1.00 95.06 381 THR A N 1
ATOM 2954 C CA . THR A 1 381 ? 0.802 -5.156 22.957 1.00 95.06 381 THR A CA 1
ATOM 2955 C C . THR A 1 381 ? -0.201 -6.102 23.606 1.00 95.06 381 THR A C 1
ATOM 2957 O O . THR A 1 381 ? 0.156 -6.806 24.552 1.00 95.06 381 THR A O 1
ATOM 2960 N N . ASN A 1 382 ? -1.415 -6.181 23.060 1.00 95.06 382 ASN A N 1
ATOM 2961 C CA . ASN A 1 382 ? -2.459 -7.086 23.534 1.00 95.06 382 ASN A CA 1
ATOM 2962 C C . ASN A 1 382 ? -2.031 -8.549 23.398 1.00 95.06 382 ASN A C 1
ATOM 2964 O O . ASN A 1 382 ? -2.074 -9.293 24.379 1.00 95.06 382 ASN A O 1
ATOM 2968 N N . TRP A 1 383 ? -1.479 -8.924 22.243 1.00 94.56 383 TRP A N 1
ATOM 2969 C CA . TRP A 1 383 ? -1.008 -10.283 22.002 1.00 94.56 383 TRP A CA 1
ATOM 2970 C C . TRP A 1 383 ? 0.102 -10.699 22.964 1.00 94.56 383 TRP A C 1
ATOM 2972 O O . TRP A 1 383 ? 0.104 -11.821 23.461 1.00 94.56 383 TRP A O 1
ATOM 2982 N N . LYS A 1 384 ? 1.059 -9.808 23.253 1.00 92.94 384 LYS A N 1
ATOM 2983 C CA . LYS A 1 384 ? 2.136 -10.095 24.215 1.00 92.94 384 LYS A CA 1
ATOM 2984 C C . LYS A 1 384 ? 1.602 -10.301 25.632 1.00 92.94 384 LYS A C 1
ATOM 2986 O O . LYS A 1 384 ? 2.155 -11.129 26.349 1.00 92.94 384 LYS A O 1
ATOM 2991 N N . ARG A 1 385 ? 0.559 -9.565 26.027 1.00 93.19 385 ARG A N 1
ATOM 2992 C CA . ARG A 1 385 ? -0.089 -9.694 27.343 1.00 93.19 385 ARG A CA 1
ATOM 2993 C C . ARG A 1 385 ? -0.910 -10.979 27.454 1.00 93.19 385 ARG A C 1
ATOM 2995 O O . ARG A 1 385 ? -0.854 -11.638 28.483 1.00 93.19 385 ARG A O 1
ATOM 3002 N N . ASN A 1 386 ? -1.599 -11.362 26.380 1.00 89.31 386 ASN A N 1
ATOM 3003 C CA . ASN A 1 386 ? -2.569 -12.463 26.360 1.00 89.31 386 ASN A CA 1
ATOM 3004 C C . ASN A 1 386 ? -2.075 -13.680 25.560 1.00 89.31 386 ASN A C 1
ATOM 3006 O O . ASN A 1 386 ? -2.859 -14.425 24.970 1.00 89.31 386 ASN A O 1
ATOM 3010 N N . LYS A 1 387 ? -0.754 -13.862 25.477 1.00 83.94 387 LYS A N 1
ATOM 3011 C CA . LYS A 1 387 ? -0.129 -14.807 24.551 1.00 83.94 387 LYS A CA 1
ATOM 3012 C C . LYS A 1 387 ? -0.531 -16.254 24.856 1.00 83.94 387 LYS A C 1
ATOM 3014 O O . LYS A 1 387 ? -0.002 -16.867 25.774 1.00 83.94 387 LYS A O 1
ATOM 3019 N N . SER A 1 388 ? -1.373 -16.837 24.004 1.00 78.44 388 SER A N 1
ATOM 3020 C CA . SER A 1 388 ? -1.786 -18.250 24.079 1.00 78.44 388 SER A CA 1
ATOM 3021 C C . SER A 1 388 ? -0.890 -19.216 23.291 1.00 78.44 388 SER A C 1
ATOM 3023 O O . SER A 1 388 ? -0.991 -20.430 23.437 1.00 78.44 388 SER A O 1
ATOM 3025 N N . ARG A 1 389 ? -0.008 -18.697 22.427 1.00 85.50 389 ARG A N 1
ATOM 3026 C CA . ARG A 1 389 ? 0.830 -19.489 21.506 1.00 85.50 389 ARG A CA 1
ATOM 3027 C C . ARG A 1 389 ? 2.193 -18.858 21.283 1.00 85.50 389 ARG A C 1
ATOM 3029 O O . ARG A 1 389 ? 2.315 -17.640 21.332 1.00 85.50 389 ARG A O 1
ATOM 3036 N N . HIS A 1 390 ? 3.209 -19.657 20.944 1.00 85.94 390 HIS A N 1
ATOM 3037 C CA . HIS A 1 390 ? 4.589 -19.176 20.774 1.00 85.94 390 HIS A CA 1
ATOM 3038 C C . HIS A 1 390 ? 4.769 -18.108 19.683 1.00 85.94 390 HIS A C 1
ATOM 3040 O O . HIS A 1 390 ? 5.512 -17.150 19.911 1.00 85.94 390 HIS A O 1
ATOM 3046 N N . PHE A 1 391 ? 4.086 -18.242 18.543 1.00 90.75 391 PHE A N 1
ATOM 3047 C CA . PHE A 1 391 ? 4.194 -17.325 17.406 1.00 90.75 391 PHE A CA 1
ATOM 3048 C C . PHE A 1 391 ? 2.814 -16.937 16.891 1.00 90.75 391 PHE A C 1
ATOM 3050 O O . PHE A 1 391 ? 1.968 -17.810 16.689 1.00 90.75 391 PHE A O 1
ATOM 3057 N N . PHE A 1 392 ? 2.603 -15.647 16.630 1.00 90.19 392 PHE A N 1
ATOM 3058 C CA . PHE A 1 392 ? 1.343 -15.160 16.077 1.00 90.19 392 PHE A CA 1
ATOM 3059 C C . PHE A 1 392 ? 1.059 -15.759 14.691 1.00 90.19 392 PHE A C 1
ATOM 3061 O O . PHE A 1 392 ? 0.005 -16.337 14.461 1.00 90.19 392 PHE A O 1
ATOM 3068 N N . GLY A 1 393 ? 2.017 -15.709 13.768 1.00 87.81 393 GLY A N 1
ATOM 3069 C CA . GLY A 1 393 ? 1.848 -16.238 12.413 1.00 87.81 393 GLY A CA 1
ATOM 3070 C C . GLY A 1 393 ? 2.093 -17.742 12.271 1.00 87.81 393 GLY A C 1
ATOM 3071 O O . GLY A 1 393 ? 2.402 -18.184 11.167 1.00 87.81 393 GLY A O 1
ATOM 3072 N N . HIS A 1 394 ? 2.056 -18.514 13.366 1.00 86.81 394 HIS A N 1
ATOM 3073 C CA . HIS A 1 394 ? 2.397 -19.949 13.402 1.00 86.81 394 HIS A CA 1
ATOM 3074 C C . HIS A 1 394 ? 3.797 -20.296 12.855 1.00 86.81 394 HIS A C 1
ATOM 3076 O O . HIS A 1 394 ? 4.070 -21.435 12.487 1.00 86.81 394 HIS A O 1
ATOM 3082 N N . SER A 1 395 ? 4.702 -19.319 12.797 1.00 83.31 395 SER A N 1
ATOM 3083 C CA . SER A 1 395 ? 6.062 -19.481 12.288 1.00 83.31 395 SER A CA 1
ATOM 3084 C C . SER A 1 395 ? 7.022 -18.637 13.108 1.00 83.31 395 SER A C 1
ATOM 3086 O O . SER A 1 395 ? 6.703 -17.497 13.448 1.00 83.31 395 SER A O 1
ATOM 3088 N N . TYR A 1 396 ? 8.232 -19.148 13.342 1.00 84.12 396 TYR A N 1
ATOM 3089 C CA . TYR A 1 396 ? 9.306 -18.380 13.978 1.00 84.12 396 TYR A CA 1
ATOM 3090 C C . TYR A 1 396 ? 9.679 -17.121 13.180 1.00 84.12 396 TYR A C 1
ATOM 3092 O O . TYR A 1 396 ? 10.208 -16.169 13.744 1.00 84.12 396 TYR A O 1
ATOM 3100 N N . THR A 1 397 ? 9.387 -17.102 11.874 1.00 83.75 397 THR A N 1
ATOM 3101 C CA . THR A 1 397 ? 9.578 -15.926 11.018 1.00 83.75 397 THR A CA 1
ATOM 3102 C C . THR A 1 397 ? 8.506 -14.864 11.247 1.00 83.75 397 THR A C 1
ATOM 3104 O O . THR A 1 397 ? 8.746 -13.708 10.941 1.00 83.75 397 THR A O 1
ATOM 3107 N N . ALA A 1 398 ? 7.332 -15.206 11.778 1.00 88.38 398 ALA A N 1
ATOM 3108 C CA . ALA A 1 398 ? 6.226 -14.276 12.016 1.00 88.38 398 ALA A CA 1
ATOM 3109 C C . ALA A 1 398 ? 5.821 -14.286 13.503 1.00 88.38 398 ALA A C 1
ATOM 3111 O O . ALA A 1 398 ? 4.719 -14.733 13.844 1.00 88.38 398 ALA A O 1
ATOM 3112 N N . PRO A 1 399 ? 6.717 -13.857 14.412 1.00 90.06 399 PRO A N 1
ATOM 3113 C CA . PRO A 1 399 ? 6.508 -14.030 15.840 1.00 90.06 399 PRO A CA 1
ATOM 3114 C C . PRO A 1 399 ? 5.393 -13.145 16.395 1.00 90.06 399 PRO A C 1
ATOM 3116 O O . PRO A 1 399 ? 4.684 -13.613 17.279 1.00 90.06 399 PRO A O 1
ATOM 3119 N N . THR A 1 400 ? 5.199 -11.925 15.883 1.00 93.00 400 THR A N 1
ATOM 3120 C CA . THR A 1 400 ? 4.180 -10.983 16.376 1.00 93.00 400 THR A CA 1
ATOM 3121 C C . THR A 1 400 ? 3.158 -10.611 15.289 1.00 93.00 400 THR A C 1
ATOM 3123 O O . THR A 1 400 ? 3.407 -10.871 14.103 1.00 93.00 400 THR A O 1
ATOM 3126 N N . PRO A 1 401 ? 2.022 -9.978 15.657 1.00 95.19 401 PRO A N 1
ATOM 3127 C CA . PRO A 1 401 ? 1.087 -9.399 14.691 1.00 95.19 401 PRO A CA 1
ATOM 3128 C C . PRO A 1 401 ? 1.766 -8.509 13.645 1.00 95.19 401 PRO A C 1
ATOM 3130 O O . PRO A 1 401 ? 1.415 -8.578 12.468 1.00 95.19 401 PRO A O 1
ATOM 3133 N N . ARG A 1 402 ? 2.788 -7.736 14.040 1.00 94.44 402 ARG A N 1
ATOM 3134 C CA . ARG A 1 402 ? 3.526 -6.843 13.140 1.00 94.44 402 ARG A CA 1
ATOM 3135 C C . ARG A 1 402 ? 4.274 -7.595 12.050 1.00 94.44 402 ARG A C 1
ATOM 3137 O O . ARG A 1 402 ? 4.093 -7.288 10.874 1.00 94.44 402 ARG A O 1
ATOM 3144 N N . GLU A 1 403 ? 5.101 -8.579 12.407 1.00 92.69 403 GLU A N 1
ATOM 3145 C CA . GLU A 1 403 ? 5.845 -9.346 11.397 1.00 92.69 403 GLU A CA 1
ATOM 3146 C C . GLU A 1 403 ? 4.904 -10.164 10.514 1.00 92.69 403 GLU A C 1
ATOM 3148 O O . GLU A 1 403 ? 5.138 -10.265 9.311 1.00 92.69 403 GLU A O 1
ATOM 3153 N N . HIS A 1 404 ? 3.828 -10.716 11.085 1.00 93.56 404 HIS A N 1
ATOM 3154 C CA . HIS A 1 404 ? 2.815 -11.419 10.306 1.00 93.56 404 HIS A CA 1
ATOM 3155 C C . HIS A 1 404 ? 2.154 -10.493 9.276 1.00 93.56 404 HIS A C 1
ATOM 3157 O O . HIS A 1 404 ? 2.127 -10.827 8.091 1.00 93.56 404 HIS A O 1
ATOM 3163 N N . PHE A 1 405 ? 1.682 -9.317 9.703 1.00 94.69 405 PHE A N 1
ATOM 3164 C CA . PHE A 1 405 ? 1.075 -8.324 8.819 1.00 94.69 405 PHE A CA 1
ATOM 3165 C C . PHE A 1 405 ? 2.044 -7.893 7.712 1.00 94.69 405 PHE A C 1
ATOM 3167 O O . PHE A 1 405 ? 1.716 -8.007 6.535 1.00 94.69 405 PHE A O 1
ATOM 3174 N N . LEU A 1 406 ? 3.263 -7.464 8.062 1.00 93.50 406 LEU A N 1
ATOM 3175 C CA . LEU A 1 406 ? 4.234 -6.963 7.082 1.00 93.50 406 LEU A CA 1
ATOM 3176 C C . LEU A 1 406 ? 4.647 -8.026 6.057 1.00 93.50 406 LEU A C 1
ATOM 3178 O O . LEU A 1 406 ? 4.845 -7.696 4.888 1.00 93.50 406 LEU A O 1
ATOM 3182 N N . GLN A 1 407 ? 4.752 -9.294 6.463 1.00 93.31 407 GLN A N 1
ATOM 3183 C CA . GLN A 1 407 ? 5.037 -10.398 5.543 1.00 93.31 407 GLN A CA 1
ATOM 3184 C C . GLN A 1 407 ? 3.897 -10.644 4.567 1.00 93.31 407 GLN A C 1
ATOM 3186 O O . GLN A 1 407 ? 4.135 -10.782 3.367 1.00 93.31 407 GLN A O 1
ATOM 3191 N N . LYS A 1 408 ? 2.660 -10.716 5.071 1.00 93.81 408 LYS A N 1
ATOM 3192 C CA . LYS A 1 408 ? 1.491 -10.985 4.232 1.00 93.81 408 LYS A CA 1
ATOM 3193 C C . LYS A 1 408 ? 1.187 -9.803 3.316 1.00 93.81 408 LYS A C 1
ATOM 3195 O O . LYS A 1 408 ? 1.038 -10.012 2.114 1.00 93.81 408 LYS A O 1
ATOM 3200 N N . PHE A 1 409 ? 1.236 -8.578 3.833 1.00 93.44 409 PHE A N 1
ATOM 3201 C CA . PHE A 1 409 ? 1.114 -7.376 3.014 1.00 93.44 409 PHE A CA 1
ATOM 3202 C C . PHE A 1 409 ? 2.202 -7.310 1.946 1.00 93.44 409 PHE A C 1
ATOM 3204 O O . PHE A 1 409 ? 1.900 -7.187 0.761 1.00 93.44 409 PHE A O 1
ATOM 3211 N N . GLY A 1 410 ? 3.465 -7.479 2.344 1.00 93.75 410 GLY A N 1
ATOM 3212 C CA . GLY A 1 410 ? 4.595 -7.497 1.422 1.00 93.75 410 GLY A CA 1
ATOM 3213 C C . GLY A 1 410 ? 4.427 -8.525 0.307 1.00 93.75 410 GLY A C 1
ATOM 3214 O O . GLY A 1 410 ? 4.616 -8.206 -0.862 1.00 93.75 410 GLY A O 1
ATOM 3215 N N . LEU A 1 411 ? 4.009 -9.747 0.640 1.00 94.19 411 LEU A N 1
ATOM 3216 C CA . LEU A 1 411 ? 3.749 -10.803 -0.336 1.00 94.19 411 LEU A CA 1
ATOM 3217 C C . LEU A 1 411 ? 2.677 -10.418 -1.360 1.00 94.19 411 LEU A C 1
ATOM 3219 O O . LEU A 1 411 ? 2.910 -10.568 -2.561 1.00 94.19 411 LEU A O 1
ATOM 3223 N N . HIS A 1 412 ? 1.518 -9.943 -0.903 1.00 94.44 412 HIS A N 1
ATOM 3224 C CA . HIS A 1 412 ? 0.396 -9.627 -1.787 1.00 94.44 412 HIS A CA 1
ATOM 3225 C C . HIS A 1 412 ? 0.688 -8.413 -2.667 1.00 94.44 412 HIS A C 1
ATOM 3227 O O . HIS A 1 412 ? 0.469 -8.472 -3.878 1.00 94.44 412 HIS A O 1
ATOM 3233 N N . THR A 1 413 ? 1.280 -7.366 -2.099 1.00 94.81 413 THR A N 1
ATOM 3234 C CA . THR A 1 413 ? 1.627 -6.152 -2.839 1.00 94.81 413 THR A CA 1
ATOM 3235 C C . THR A 1 413 ? 2.746 -6.406 -3.845 1.00 94.81 413 THR A C 1
ATOM 3237 O O . THR A 1 413 ? 2.605 -6.057 -5.016 1.00 94.81 413 THR A O 1
ATOM 3240 N N . THR A 1 414 ? 3.813 -7.117 -3.459 1.00 95.38 414 THR A N 1
ATOM 3241 C CA . THR A 1 414 ? 4.880 -7.515 -4.393 1.00 95.38 414 THR A CA 1
ATOM 3242 C C . THR A 1 414 ? 4.329 -8.368 -5.538 1.00 95.38 414 THR A C 1
ATOM 3244 O O . THR A 1 414 ? 4.680 -8.155 -6.700 1.00 95.38 414 THR A O 1
ATOM 3247 N N . LYS A 1 415 ? 3.422 -9.309 -5.242 1.00 95.88 415 LYS A N 1
ATOM 3248 C CA . LYS A 1 415 ? 2.762 -10.130 -6.265 1.00 95.88 415 LYS A CA 1
ATOM 3249 C C . LYS A 1 415 ? 1.915 -9.276 -7.213 1.00 95.88 415 LYS A C 1
ATOM 3251 O O . LYS A 1 415 ? 2.010 -9.458 -8.423 1.00 95.88 415 LYS A O 1
ATOM 3256 N N . ALA A 1 416 ? 1.105 -8.360 -6.687 1.00 95.75 416 ALA A N 1
ATOM 3257 C CA . ALA A 1 416 ? 0.229 -7.498 -7.476 1.00 95.75 416 ALA A CA 1
ATOM 3258 C C . ALA A 1 416 ? 1.018 -6.566 -8.409 1.00 95.75 416 ALA A C 1
ATOM 3260 O O . ALA A 1 416 ? 0.714 -6.484 -9.600 1.00 95.75 416 ALA A O 1
ATOM 3261 N N . LEU A 1 417 ? 2.080 -5.933 -7.904 1.00 95.25 417 LEU A N 1
ATOM 3262 C CA . LEU A 1 417 ? 2.956 -5.072 -8.702 1.00 95.25 417 LEU A CA 1
ATOM 3263 C C . LEU A 1 417 ? 3.690 -5.862 -9.799 1.00 95.25 417 LEU A C 1
ATOM 3265 O O . LEU A 1 417 ? 3.780 -5.399 -10.936 1.00 95.25 417 LEU A O 1
ATOM 3269 N N . ALA A 1 418 ? 4.146 -7.084 -9.502 1.00 95.81 418 ALA A N 1
ATOM 3270 C CA . ALA A 1 418 ? 4.741 -7.965 -10.507 1.00 95.81 418 ALA A CA 1
ATOM 3271 C C . ALA A 1 418 ? 3.727 -8.396 -11.582 1.00 95.81 418 ALA A C 1
ATOM 3273 O O . ALA A 1 418 ? 4.073 -8.461 -12.758 1.00 95.81 418 ALA A O 1
ATOM 3274 N N . VAL A 1 419 ? 2.467 -8.653 -11.211 1.00 95.94 419 VAL A N 1
ATOM 3275 C CA . VAL A 1 419 ? 1.388 -8.935 -12.176 1.00 95.94 419 VAL A CA 1
ATOM 3276 C C . VAL A 1 419 ? 1.110 -7.717 -13.056 1.00 95.94 419 VAL A C 1
ATOM 3278 O O . VAL A 1 419 ? 0.930 -7.874 -14.261 1.00 95.94 419 VAL A O 1
ATOM 3281 N N . LEU A 1 420 ? 1.115 -6.506 -12.491 1.00 94.69 420 LEU A N 1
ATOM 3282 C CA . LEU A 1 420 ? 0.916 -5.273 -13.258 1.00 94.69 420 LEU A CA 1
ATOM 3283 C C . LEU A 1 420 ? 2.021 -5.070 -14.309 1.00 94.69 420 LEU A C 1
ATOM 3285 O O . LEU A 1 420 ? 1.723 -4.704 -15.448 1.00 94.69 420 LEU A O 1
ATOM 3289 N N . LEU A 1 421 ? 3.274 -5.366 -13.948 1.00 94.56 421 LEU A N 1
ATOM 3290 C CA . LEU A 1 421 ? 4.400 -5.395 -14.884 1.00 94.56 421 LEU A CA 1
ATOM 3291 C C . LEU A 1 421 ? 4.223 -6.475 -15.950 1.00 94.56 421 LEU A C 1
ATOM 3293 O O . LEU A 1 421 ? 4.289 -6.180 -17.138 1.00 94.56 421 LEU A O 1
ATOM 3297 N N . HIS A 1 422 ? 3.931 -7.708 -15.546 1.00 94.62 422 HIS A N 1
ATOM 3298 C CA . HIS A 1 422 ? 3.760 -8.827 -16.473 1.00 94.62 422 HIS A CA 1
ATOM 3299 C C . HIS A 1 422 ? 2.665 -8.570 -17.514 1.00 94.62 422 HIS A C 1
ATOM 3301 O O . HIS A 1 422 ? 2.832 -8.828 -18.706 1.00 94.62 422 HIS A O 1
ATOM 3307 N N . ASN A 1 423 ? 1.541 -8.010 -17.070 1.00 92.81 423 ASN A N 1
ATOM 3308 C CA . ASN A 1 423 ? 0.427 -7.645 -17.938 1.00 92.81 423 ASN A CA 1
ATOM 3309 C C . ASN A 1 423 ? 0.808 -6.539 -18.925 1.00 92.81 423 ASN A C 1
ATOM 3311 O O . ASN A 1 423 ? 0.265 -6.497 -20.031 1.00 92.81 423 ASN A O 1
ATOM 3315 N N . SER A 1 424 ? 1.752 -5.667 -18.561 1.00 92.06 424 SER A N 1
ATOM 3316 C CA . SER A 1 424 ? 2.163 -4.581 -19.443 1.00 92.06 424 SER A CA 1
ATOM 3317 C C . SER A 1 424 ? 2.825 -5.092 -20.725 1.00 92.06 424 SER A C 1
ATOM 3319 O O . SER A 1 424 ? 2.462 -4.636 -21.812 1.00 92.06 424 SER A O 1
ATOM 3321 N N . PHE A 1 425 ? 3.668 -6.127 -20.614 1.00 89.25 425 PHE A N 1
ATOM 3322 C CA . PHE A 1 425 ? 4.297 -6.795 -21.757 1.00 89.25 425 PHE A CA 1
ATOM 3323 C C . PHE A 1 425 ? 3.264 -7.357 -22.732 1.00 89.25 425 PHE A C 1
ATOM 3325 O O . PHE A 1 425 ? 3.428 -7.271 -23.943 1.00 89.25 425 PHE A O 1
ATOM 3332 N N . LYS A 1 426 ? 2.178 -7.925 -22.197 1.00 84.75 426 LYS A N 1
ATOM 3333 C CA . LYS A 1 426 ? 1.150 -8.601 -22.994 1.00 84.75 426 LYS A CA 1
ATOM 3334 C C . LYS A 1 426 ? 0.170 -7.645 -23.655 1.00 84.75 426 LYS A C 1
ATOM 3336 O O . LYS A 1 426 ? -0.353 -7.946 -24.724 1.00 84.75 426 LYS A O 1
ATOM 3341 N N . HIS A 1 427 ? -0.153 -6.539 -22.988 1.00 87.38 427 HIS A N 1
ATOM 3342 C CA . HIS A 1 427 ? -1.347 -5.773 -23.336 1.00 87.38 427 HIS A CA 1
ATOM 3343 C C . HIS A 1 427 ? -1.076 -4.353 -23.804 1.00 87.38 427 HIS A C 1
ATOM 3345 O O . HIS A 1 427 ? -1.900 -3.825 -24.556 1.00 87.38 427 HIS A O 1
ATOM 3351 N N . ILE A 1 428 ? 0.024 -3.724 -23.385 1.00 89.56 428 ILE A N 1
ATOM 3352 C CA . ILE A 1 428 ? 0.258 -2.301 -23.671 1.00 89.56 428 ILE A CA 1
ATOM 3353 C C . ILE A 1 428 ? 1.608 -1.985 -24.304 1.00 89.56 428 ILE A C 1
ATOM 3355 O O . ILE A 1 428 ? 1.745 -0.884 -24.830 1.00 89.56 428 ILE A O 1
ATOM 3359 N N . VAL A 1 429 ? 2.553 -2.921 -24.347 1.00 86.31 429 VAL A N 1
ATOM 3360 C CA . VAL A 1 429 ? 3.708 -2.824 -25.249 1.00 86.31 429 VAL A CA 1
ATOM 3361 C C . VAL A 1 429 ? 3.225 -2.940 -26.702 1.00 86.31 429 VAL A C 1
ATOM 3363 O O . VAL A 1 429 ? 2.432 -3.824 -27.035 1.00 86.31 429 VAL A O 1
ATOM 3366 N N . ARG A 1 430 ? 3.649 -2.013 -27.567 1.00 80.56 430 ARG A N 1
ATOM 3367 C CA . ARG A 1 430 ? 3.416 -2.081 -29.017 1.00 80.56 430 ARG A CA 1
ATOM 3368 C C . ARG A 1 430 ? 4.422 -3.042 -29.651 1.00 80.56 430 ARG A C 1
ATOM 3370 O O . ARG A 1 430 ? 5.596 -3.031 -29.288 1.00 80.56 430 ARG A O 1
ATOM 3377 N N . ALA A 1 431 ? 3.963 -3.845 -30.610 1.00 69.19 431 ALA A N 1
ATOM 3378 C CA . ALA A 1 431 ? 4.865 -4.620 -31.454 1.00 69.19 431 ALA A CA 1
ATOM 3379 C C . ALA A 1 431 ? 5.743 -3.665 -32.289 1.00 69.19 431 ALA A C 1
ATOM 3381 O O . ALA A 1 431 ? 5.262 -2.586 -32.656 1.00 69.19 431 ALA A O 1
ATOM 3382 N N . PRO A 1 432 ? 7.002 -4.030 -32.593 1.00 58.41 432 PRO A N 1
ATOM 3383 C CA . PRO A 1 432 ? 7.848 -3.228 -33.465 1.00 58.41 432 PRO A CA 1
ATOM 3384 C C . PRO A 1 432 ? 7.158 -2.983 -34.817 1.00 58.41 432 PRO A C 1
ATOM 3386 O O . PRO A 1 432 ? 6.534 -3.907 -35.354 1.00 58.41 432 PRO A O 1
ATOM 3389 N N . PRO A 1 433 ? 7.264 -1.774 -35.391 1.00 45.38 433 PRO A N 1
ATOM 3390 C CA . PRO A 1 433 ? 6.830 -1.533 -36.760 1.00 45.38 433 PRO A CA 1
ATOM 3391 C C . PRO A 1 433 ? 7.718 -2.368 -37.694 1.00 45.38 433 PRO A C 1
ATOM 3393 O O . PRO A 1 433 ? 8.886 -2.054 -37.890 1.00 45.38 433 PRO A O 1
ATOM 3396 N N . GLY A 1 434 ? 7.196 -3.488 -38.200 1.00 45.56 434 GLY A N 1
ATOM 3397 C CA . GLY A 1 434 ? 7.960 -4.406 -39.055 1.00 45.56 434 GLY A CA 1
ATOM 3398 C C . GLY A 1 434 ? 7.337 -5.786 -39.269 1.00 45.56 434 GLY A C 1
ATOM 3399 O O . GLY A 1 434 ? 7.665 -6.452 -40.243 1.00 45.56 434 GLY A O 1
ATOM 3400 N N . HIS A 1 435 ? 6.385 -6.204 -38.431 1.00 41.34 435 HIS A N 1
ATOM 3401 C CA . HIS A 1 435 ? 5.563 -7.382 -38.716 1.00 41.34 435 HIS A CA 1
ATOM 3402 C C . HIS A 1 435 ? 4.175 -6.948 -39.168 1.00 41.34 435 HIS A C 1
ATOM 3404 O O . HIS A 1 435 ? 3.208 -6.967 -38.407 1.00 41.34 435 HIS A O 1
ATOM 3410 N N . THR A 1 436 ? 4.087 -6.540 -40.433 1.00 34.56 436 THR A N 1
ATOM 3411 C CA . THR A 1 436 ? 2.834 -6.556 -41.182 1.00 34.56 436 THR A CA 1
ATOM 3412 C C . THR A 1 436 ? 2.291 -7.976 -41.081 1.00 34.56 436 THR A C 1
ATOM 3414 O O . THR A 1 436 ? 2.845 -8.918 -41.645 1.00 34.56 436 THR A O 1
ATOM 3417 N N . THR A 1 437 ? 1.226 -8.155 -40.307 1.00 37.16 437 THR A N 1
ATOM 3418 C CA . THR A 1 437 ? 0.373 -9.326 -40.463 1.00 37.16 437 THR A CA 1
ATOM 3419 C C . THR A 1 437 ? -0.117 -9.259 -41.898 1.00 37.16 437 THR A C 1
ATOM 3421 O O . THR A 1 437 ? -0.756 -8.281 -42.284 1.00 37.16 437 THR A O 1
ATOM 3424 N N . ALA A 1 438 ? 0.272 -10.242 -42.712 1.00 34.94 438 ALA A N 1
ATOM 3425 C CA . ALA A 1 438 ? -0.247 -10.390 -44.058 1.00 34.94 438 ALA A CA 1
ATOM 3426 C C . ALA A 1 438 ? -1.770 -10.248 -43.982 1.00 34.94 438 ALA A C 1
ATOM 3428 O O . ALA A 1 438 ? -2.432 -10.981 -43.240 1.00 34.94 438 ALA A O 1
ATOM 3429 N N . HIS A 1 439 ? -2.289 -9.242 -44.683 1.00 33.75 439 HIS A N 1
ATOM 3430 C CA . HIS A 1 439 ? -3.711 -9.026 -44.869 1.00 33.75 439 HIS A CA 1
ATOM 3431 C C . HIS A 1 439 ? -4.353 -10.367 -45.240 1.00 33.75 439 HIS A C 1
ATOM 3433 O O . HIS A 1 439 ? -4.146 -10.879 -46.337 1.00 33.75 439 HIS A O 1
ATOM 3439 N N . ARG A 1 440 ? -5.147 -10.944 -44.331 1.00 34.84 440 ARG A N 1
ATOM 3440 C CA . ARG A 1 440 ? -6.206 -11.861 -44.746 1.00 34.84 440 ARG A CA 1
ATOM 3441 C C . ARG A 1 440 ? -7.240 -10.997 -45.448 1.00 34.84 440 ARG A C 1
ATOM 3443 O O . ARG A 1 440 ? -8.047 -10.332 -44.804 1.00 34.84 440 ARG A O 1
ATOM 3450 N N . THR A 1 441 ? -7.147 -10.958 -46.768 1.00 32.88 441 THR A N 1
ATOM 3451 C CA . THR A 1 441 ? -8.188 -10.433 -47.642 1.00 32.88 441 THR A CA 1
ATOM 3452 C C . THR A 1 441 ? -9.482 -11.206 -47.357 1.00 32.88 441 THR A C 1
ATOM 3454 O O . THR A 1 441 ? -9.448 -12.440 -47.342 1.00 32.88 441 THR A O 1
ATOM 3457 N N . PRO A 1 442 ? -10.621 -10.539 -47.111 1.00 33.44 442 PRO A N 1
ATOM 3458 C CA . PRO A 1 442 ? -11.918 -11.204 -47.134 1.00 33.44 442 PRO A CA 1
ATOM 3459 C C . PRO A 1 442 ? -12.204 -11.641 -48.581 1.00 33.44 442 PRO A C 1
ATOM 3461 O O . PRO A 1 442 ? -11.898 -10.869 -49.495 1.00 33.44 442 PRO A O 1
ATOM 3464 N N . PRO A 1 443 ? -12.781 -12.828 -48.837 1.00 32.91 443 PRO A N 1
ATOM 3465 C CA . PRO A 1 443 ? -13.214 -13.166 -50.183 1.00 32.91 443 PRO A CA 1
ATOM 3466 C C . PRO A 1 443 ? -14.353 -12.222 -50.579 1.00 32.91 443 PRO A C 1
ATOM 3468 O O . PRO A 1 443 ? -15.414 -12.206 -49.955 1.00 32.91 443 PRO A O 1
ATOM 3471 N N . GLY A 1 444 ? -14.092 -11.391 -51.586 1.00 30.89 444 GLY A N 1
ATOM 3472 C CA . GLY A 1 444 ? -15.063 -10.475 -52.160 1.00 30.89 444 GLY A CA 1
ATOM 3473 C C . GLY A 1 444 ? -16.159 -11.231 -52.904 1.00 30.89 444 GLY A C 1
ATOM 3474 O O . GLY A 1 444 ? -15.887 -12.096 -53.734 1.00 30.89 444 GLY A O 1
ATOM 3475 N N . HIS A 1 445 ? -17.401 -10.854 -52.613 1.00 35.12 445 HIS A N 1
ATOM 3476 C CA . HIS A 1 445 ? -18.571 -11.161 -53.420 1.00 35.12 445 HIS A CA 1
ATOM 3477 C C . HIS A 1 445 ? -18.350 -10.715 -54.870 1.00 35.12 445 HIS A C 1
ATOM 3479 O O . HIS A 1 445 ? -18.097 -9.541 -55.131 1.00 35.12 445 HIS A O 1
ATOM 3485 N N . THR A 1 446 ? -18.498 -11.639 -55.817 1.00 31.50 446 THR A N 1
ATOM 3486 C CA . THR A 1 446 ? -18.713 -11.317 -57.232 1.00 31.50 446 THR A CA 1
ATOM 3487 C C . THR A 1 446 ? -20.036 -11.941 -57.657 1.00 31.50 446 THR A C 1
ATOM 3489 O O . THR A 1 446 ? -20.193 -13.158 -57.673 1.00 31.50 446 THR A O 1
ATOM 3492 N N . THR A 1 447 ? -21.016 -11.094 -57.950 1.00 33.03 447 THR A N 1
ATOM 3493 C CA . THR A 1 447 ? -22.290 -11.454 -58.574 1.00 33.03 447 THR A CA 1
ATOM 3494 C C . THR A 1 447 ? -22.168 -11.273 -60.081 1.00 33.03 447 THR A C 1
ATOM 3496 O O . THR A 1 447 ? -21.963 -10.147 -60.521 1.00 33.03 447 THR A O 1
ATOM 3499 N N . ALA A 1 448 ? -22.366 -12.340 -60.864 1.00 30.09 448 ALA A N 1
ATOM 3500 C CA . ALA A 1 448 ? -22.958 -12.257 -62.204 1.00 30.09 448 ALA A CA 1
ATOM 3501 C C . ALA A 1 448 ? -23.290 -13.642 -62.805 1.00 30.09 448 ALA A C 1
ATOM 3503 O O . ALA A 1 448 ? -22.408 -14.438 -63.097 1.00 30.09 448 ALA A O 1
ATOM 3504 N N . HIS A 1 449 ? -24.588 -13.803 -63.076 1.00 30.25 449 HIS A N 1
ATOM 3505 C CA . HIS A 1 449 ? -25.248 -14.589 -64.128 1.00 30.25 449 HIS A CA 1
ATOM 3506 C C . HIS A 1 449 ? -25.509 -16.110 -64.004 1.00 30.25 449 HIS A C 1
ATOM 3508 O O . HIS A 1 449 ? -24.633 -16.951 -63.854 1.00 30.25 449 HIS A O 1
ATOM 3514 N N . ARG A 1 450 ? -26.816 -16.407 -64.134 1.00 30.31 450 ARG A N 1
ATOM 3515 C CA . ARG A 1 450 ? -27.531 -17.693 -64.218 1.00 30.31 450 ARG A CA 1
ATOM 3516 C C . ARG A 1 450 ? -27.237 -18.459 -65.517 1.00 30.31 450 ARG A C 1
ATOM 3518 O O . ARG A 1 450 ? -27.341 -17.832 -66.563 1.00 30.31 450 ARG A O 1
ATOM 3525 N N . THR A 1 451 ? -27.132 -19.796 -65.440 1.00 29.22 451 THR A N 1
ATOM 3526 C CA . THR A 1 451 ? -28.107 -20.782 -66.000 1.00 29.22 451 THR A CA 1
ATOM 3527 C C . THR A 1 451 ? -27.839 -22.217 -65.465 1.00 29.22 451 THR A C 1
ATOM 3529 O O . THR A 1 451 ? -26.708 -22.477 -65.067 1.00 29.22 451 THR A O 1
ATOM 3532 N N . PRO A 1 452 ? -28.847 -23.124 -65.391 1.00 30.89 452 PRO A N 1
ATOM 3533 C CA . PRO A 1 452 ? -28.845 -24.379 -64.599 1.00 30.89 452 PRO A CA 1
ATOM 3534 C C . PRO A 1 452 ? -28.776 -25.664 -65.482 1.00 30.89 452 PRO A C 1
ATOM 3536 O O . PRO A 1 452 ? -28.570 -25.531 -66.685 1.00 30.89 452 PRO A O 1
ATOM 3539 N N . PRO A 1 453 ? -29.112 -26.880 -64.986 1.00 47.88 453 PRO A N 1
ATOM 3540 C CA . PRO A 1 453 ? -28.389 -27.769 -64.063 1.00 47.88 453 PRO A CA 1
ATOM 3541 C C . PRO A 1 453 ? -28.063 -29.149 -64.710 1.00 47.88 453 PRO A C 1
ATOM 3543 O O . PRO A 1 453 ? -28.579 -29.483 -65.774 1.00 47.88 453 PRO A O 1
ATOM 3546 N N . GLY A 1 454 ? -27.262 -29.998 -64.056 1.00 26.23 454 GLY A N 1
ATOM 3547 C CA . GLY A 1 454 ? -27.053 -31.398 -64.469 1.00 26.23 454 GLY A CA 1
ATOM 3548 C C . GLY A 1 454 ? -26.318 -32.225 -63.403 1.00 26.23 454 GLY A C 1
ATOM 3549 O O . GLY A 1 454 ? -25.595 -31.628 -62.610 1.00 26.23 454 GLY A O 1
ATOM 3550 N N . PRO A 1 455 ? -26.553 -33.548 -63.319 1.00 32.25 455 PRO A N 1
ATOM 3551 C CA . PRO A 1 455 ? -27.013 -34.173 -62.077 1.00 32.25 455 PRO A CA 1
ATOM 3552 C C . PRO A 1 455 ? -25.958 -34.983 -61.310 1.00 32.25 455 PRO A C 1
ATOM 3554 O O . PRO A 1 455 ? -24.923 -35.356 -61.851 1.00 32.25 455 PRO A O 1
ATOM 3557 N N . ASP A 1 456 ? -26.313 -35.228 -60.045 1.00 29.78 456 ASP A N 1
ATOM 3558 C CA . ASP A 1 456 ? -26.040 -36.392 -59.194 1.00 29.78 456 ASP A CA 1
ATOM 3559 C C . ASP A 1 456 ? -24.781 -37.228 -59.441 1.00 29.78 456 ASP A C 1
ATOM 3561 O O . ASP A 1 456 ? -24.642 -37.891 -60.461 1.00 29.78 456 ASP A O 1
ATOM 3565 N N . HIS A 1 457 ? -23.976 -37.358 -58.382 1.00 30.52 457 HIS A N 1
ATOM 3566 C CA . HIS A 1 457 ? -23.695 -38.676 -57.811 1.00 30.52 457 HIS A CA 1
ATOM 3567 C C . HIS A 1 457 ? -23.196 -38.560 -56.356 1.00 30.52 457 HIS A C 1
ATOM 3569 O O . HIS A 1 457 ? -22.073 -38.147 -56.089 1.00 30.52 457 HIS A O 1
ATOM 3575 N N . SER A 1 458 ? -24.098 -38.908 -55.432 1.00 28.08 458 SER A N 1
ATOM 3576 C CA . SER A 1 458 ? -23.924 -39.910 -54.365 1.00 28.08 458 SER A CA 1
ATOM 3577 C C . SER A 1 458 ? -22.597 -39.977 -53.576 1.00 28.08 458 SER A C 1
ATOM 3579 O O . SER A 1 458 ? -21.635 -40.573 -54.052 1.00 28.08 458 SER A O 1
ATOM 3581 N N . ASP A 1 459 ? -22.693 -39.550 -52.304 1.00 28.55 459 ASP A N 1
ATOM 3582 C CA . ASP A 1 459 ? -22.454 -40.370 -51.090 1.00 28.55 459 ASP A CA 1
ATOM 3583 C C . ASP A 1 459 ? -21.008 -40.835 -50.722 1.00 28.55 459 ASP A C 1
ATOM 3585 O O . ASP A 1 459 ? -20.099 -40.807 -51.543 1.00 28.55 459 ASP A O 1
ATOM 3589 N N . PRO A 1 460 ? -20.739 -41.298 -49.476 1.00 36.28 460 PRO A N 1
ATOM 3590 C CA . PRO A 1 460 ? -20.777 -40.520 -48.228 1.00 36.28 460 PRO A CA 1
ATOM 3591 C C . PRO A 1 460 ? -19.641 -40.916 -47.233 1.00 36.28 460 PRO A C 1
ATOM 3593 O O . PRO A 1 460 ? -18.860 -41.826 -47.481 1.00 36.28 460 PRO A O 1
ATOM 3596 N N . HIS A 1 461 ? -19.633 -40.287 -46.047 1.00 26.23 461 HIS A N 1
ATOM 3597 C CA . HIS A 1 461 ? -19.039 -40.772 -44.777 1.00 26.23 461 HIS A CA 1
ATOM 3598 C C . HIS A 1 461 ? -17.493 -40.947 -44.723 1.00 26.23 461 HIS A C 1
ATOM 3600 O O . HIS A 1 461 ? -16.837 -41.479 -45.600 1.00 26.23 461 HIS A O 1
ATOM 3606 N N . THR A 1 462 ? -16.787 -40.574 -43.653 1.00 28.94 462 THR A N 1
ATOM 3607 C CA . THR A 1 462 ? -16.915 -41.224 -42.343 1.00 28.94 462 THR A CA 1
ATOM 3608 C C . THR A 1 462 ? -16.206 -40.410 -41.253 1.00 28.94 462 THR A C 1
ATOM 3610 O O . THR A 1 462 ? -15.110 -39.884 -41.431 1.00 28.94 462 THR A O 1
ATOM 3613 N N . PHE A 1 463 ? -16.884 -40.341 -40.113 1.00 25.28 463 PHE A N 1
ATOM 3614 C CA . PHE A 1 463 ? -16.453 -39.873 -38.800 1.00 25.28 463 PHE A CA 1
ATOM 3615 C C . PHE A 1 463 ? -15.475 -40.872 -38.152 1.00 25.28 463 PHE A C 1
ATOM 3617 O O . PHE A 1 463 ? -15.775 -42.058 -38.145 1.00 25.28 463 PHE A O 1
ATOM 3624 N N . SER A 1 464 ? -14.392 -40.400 -37.525 1.00 27.55 464 SER A N 1
ATOM 3625 C CA . SER A 1 464 ? -13.820 -40.964 -36.279 1.00 27.55 464 SER A CA 1
ATOM 3626 C C . SER A 1 464 ? -12.649 -40.064 -35.855 1.00 27.55 464 SER A C 1
ATOM 3628 O O . SER A 1 464 ? -11.670 -39.945 -36.580 1.00 27.55 464 SER A O 1
ATOM 3630 N N . GLN A 1 465 ? -12.757 -39.205 -34.835 1.00 26.86 465 GLN A N 1
ATOM 3631 C CA . GLN A 1 465 ? -12.545 -39.513 -33.411 1.00 26.86 465 GLN A CA 1
ATOM 3632 C C . GLN A 1 465 ? -11.563 -40.663 -33.154 1.00 26.86 465 GLN A C 1
ATOM 3634 O O . GLN A 1 465 ? -11.869 -41.793 -33.517 1.00 26.86 465 GLN A O 1
ATOM 3639 N N . ILE A 1 466 ? -10.448 -40.348 -32.477 1.00 28.27 466 ILE A N 1
ATOM 3640 C CA . ILE A 1 466 ? -9.872 -41.062 -31.319 1.00 28.27 466 ILE A CA 1
ATOM 3641 C C . ILE A 1 466 ? -8.749 -40.176 -30.722 1.00 28.27 466 ILE A C 1
ATOM 3643 O O . ILE A 1 466 ? -7.759 -39.864 -31.378 1.00 28.27 466 ILE A O 1
ATOM 3647 N N . LEU A 1 467 ? -8.986 -39.730 -29.484 1.00 28.62 467 LEU A N 1
ATOM 3648 C CA . LEU A 1 467 ? -8.011 -39.322 -28.453 1.00 28.62 467 LEU A CA 1
ATOM 3649 C C . LEU A 1 467 ? -7.315 -40.592 -27.913 1.00 28.62 467 LEU A C 1
ATOM 3651 O O . LEU A 1 467 ? -7.923 -41.661 -28.009 1.00 28.62 467 LEU A O 1
ATOM 3655 N N . PRO A 1 468 ? -6.098 -40.537 -27.340 1.00 37.75 468 PRO A N 1
ATOM 3656 C CA . PRO A 1 468 ? -5.789 -39.794 -26.102 1.00 37.75 468 PRO A CA 1
ATOM 3657 C C . PRO A 1 468 ? -4.841 -38.606 -26.257 1.00 37.75 468 PRO A C 1
ATOM 3659 O O . PRO A 1 468 ? -3.904 -38.690 -27.081 1.00 37.75 468 PRO A O 1
#

Organism: Thalassiosira oceanica (NCBI:txid159749)

Foldseek 3Di:
DVVLLCCLVQAPDPDDPDHGDHDPPVSSLCQDCVSCVVPPPNVVCVVCVVVVVPPDLPPDDDDPPPPPPPPDDDDDDDPDDDPVVVVSLVSVLVVCCVPPDLQCNLCSVLLSDCLLCLLQPPDDVVDVVSDDDPLLSVLLVCLSVVHFDPLLPVQFAWLVGHTADRNRLCLQVPPQQDLVVLQVLLLVLLQVLVVLLCCLLQQDPVVFGKDAQDFPLQVVDRVDRLARTKGQGPDPQQPARMEGEDEDEFGRQHRDDQDPVDDSVVVSNLSRQVSQLVQQLVSLQQFDQDDDVVLVPDPDRDHSRVVSLSSLVSCVVNRYAYQYWYAYLSGDTHQLVQFQAQVRHDPDDDDDDPPRVSSNVNSCPSRDPPHHGNSQVSSQVSCVVVPPDQAPLPDPQHRGSVSSSSNSSSSSSSSSSSVSSVVCSVRTRDDPPPDDPPDPDDPDDDDDDDDDDDDDDDDDDDDDDDDD

Sequence (468 aa):
MSKASHSARFGFRVGKGDRAIQLPPTVTALFDSTRNPDSVILRRFDRLCPHIATMPARTLLPSPQEKNTSASTRPQRAPSTDSSTIAAPFEYASSTNETAPPDQLHHLPGLLQSSSSYPLIYMTRSNPAHRLKPDLFRLALLRKLLLPIPEFANAPQCKCGATFDIYGHHALSCPRNRKKGPHNMIQDGTQCFLCPALREANYMLPGDEIETEKEGICPSNCNIKPFDASFPPRLHSCHYTDIGFDYTLSPPPPPSSIDPTTDIQQQLSANAERCHQRAERAKYRRGGDTVDDADLSLPDPPSSKDLGELYIGEINRADRLLLPVSIGPYGDFGPIFRNFLFGQGPRQPLSPFKDRPQANLAHLRATSHPAPFDVITTACTNWKRNKSRHFFGHSYTAPTPREHFLQKFGLHTTKALAVLLHNSFKHIVRAPPGHTTAHRTPPGHTTAHRTPPGPDHSDPHTFSQILP

pLDDT: mean 78.14, std 21.88, range [25.28, 97.31]

Radius of gyration: 29.1 Å; chains: 1; bounding box: 67×67×99 Å